Protein AF-A0A969KZS6-F1 (afdb_monomer)

Nearest PDB structures (foldseek):
  7xcn-assembly1_Q  TM=8.289E-01  e=8.181E-17  Methanosarcina barkeri MS
  4jgi-assembly3_A  TM=8.746E-01  e=9.136E-15  Desulfitobacterium hafniense
  4jgi-assembly3_B-2  TM=8.663E-01  e=5.701E-15  Desulfitobacterium hafniense
  8ssd-assembly1_A  TM=4.886E-01  e=4.818E-19  Thermus thermophilus HB8
  8sse-assembly1_E  TM=4.821E-01  e=1.060E-17  Thermus thermophilus HB8

Secondary structure (DSSP, 8-state):
----HHHHHHHHHHHHHHT-HHHHHHHHHHHHHTT--HHHHIIIIIHHHHHHHHHHHHHTSS-HHHHHHHHHHHHHHHHHHHHHHHHTTPPPS-EEEEEEBTT----HHHHHHHHHHHHTT-EEEE--SSB-HHHHHHHHHHH--SEEEEE--STTTTTHHHHHHHHHHHTT-TTTSEEEEE-TT--HHHHHHHT-SEE-SSHHHHHHHHHHHHH-TTT-TT-----TT-----------SPP-PPPPSS---PPPPPPHHHHHHHHHTT---SB-----S-B-HHHHHHHHTS--HHHHHHHTT-SEEEE-----EEE-SSSEEEETTS-EEEE-TT--EEE-GGG-S-SSHHHHHH-----TT-GGGGHHHHHHHHHHTTTSEEEEEE--SSHHHHHHH-HHHHHHHHHH-HHHHHHHHHHHHHHHHHHHHHHHTTT--EEEEE---B-SSSBSS-HHHIIIIIHHHHHHHHHHHHHTTPEEEEE--S--HHHHHHHHHTT-SEEE---TTTT--HHHHHHHHTTTSEEEEEE-TTTHHHH--HHHHHHHHHHHHHHH-TTS-EEEEESS-B-TTS-HHHHHHHHHHHHHH-BSSP-HHHHSPPTTTTTS--

Sequence (614 aa):
MTQSTEEIKDTLYDYVIDGDHDGVIDFTQQGLIAGLKADEILYDALIPALEEVGRLFERGDYFVPEMLVAAKAMKSGLNLLRPILAQSGVKPIGTYLILTVQGDIHDIGKDLVRVMLEGAGFRMIDLGVNVKPETMIAAIREHQPEIVGFSAFLTTTMPMFKKNIEALQAAGLRDQVKVMVGGAPVTEEYARHVGADGYAAEASTAARMAIDFIKNPLTSSYLLRPNEKAATKTFAKVGGPSFVVPQPPRRIPAKPGMKPVERVLAVLRHQEPDRVPHFEWVHDLDVIKAMTKGGTYYDLVDQLDLDGVMTGPTYRKQQIEDDLWLDEWGSVRRIGKDNYPMPVDDRAPIKSLADLEKWHAPDPDDPIRYEKIKEVVARYGGHRAIILQMRDVWSGPRDYIGYAQLFINLKECPELVEGVVVKCVDHYIKVIERAAELGVNVVFTGDDVADNRGPMFSPALWETMFIPHFRRLVEAIHRCGLYHWKHSDGNMYPLLDSIVAAGSDGLDPIDPSGGMELKVVKAKYGDRVAIKGNVDQTELLMYGPPEKVVEEVKQCIRDAGMGGGYVCSSSNSIHSGVDPELYKVMVETIHYYGQYPLDLELLAPSPILAAAGS

Radius of gyration: 26.14 Å; Cα contacts (8 Å, |Δi|>4): 1173; chains: 1; bounding box: 64×56×73 Å

Mean predicted aligned error: 8.32 Å

Structure (mmCIF, N/CA/C/O backbone):
data_AF-A0A969KZS6-F1
#
_entry.id   AF-A0A969KZS6-F1
#
loop_
_atom_site.group_PDB
_atom_site.id
_atom_site.type_symbol
_atom_site.label_atom_id
_atom_site.label_alt_id
_atom_site.label_comp_id
_atom_site.label_asym_id
_atom_site.label_entity_id
_atom_site.label_seq_id
_atom_site.pdbx_PDB_ins_code
_atom_site.Cartn_x
_atom_site.Cartn_y
_atom_site.Cartn_z
_atom_site.occupancy
_atom_site.B_iso_or_equiv
_atom_site.auth_seq_id
_atom_site.auth_comp_id
_atom_site.auth_asym_id
_atom_site.auth_atom_id
_atom_site.pdbx_PDB_model_num
ATOM 1 N N . MET A 1 1 ? 17.579 -25.862 -40.606 1.00 43.78 1 MET A N 1
ATOM 2 C CA . MET A 1 1 ? 16.855 -24.989 -41.550 1.00 43.78 1 MET A CA 1
ATOM 3 C C . MET A 1 1 ? 17.146 -23.576 -41.093 1.00 43.78 1 MET A C 1
ATOM 5 O O . MET A 1 1 ? 16.985 -23.328 -39.910 1.00 43.78 1 MET A O 1
ATOM 9 N N . THR A 1 2 ? 17.704 -22.720 -41.944 1.00 58.09 2 THR A N 1
ATOM 10 C CA . THR A 1 2 ? 17.919 -21.306 -41.608 1.00 58.09 2 THR A CA 1
ATOM 11 C C . THR A 1 2 ? 16.547 -20.641 -41.547 1.00 58.09 2 THR A C 1
ATOM 13 O O . THR A 1 2 ? 15.856 -20.633 -42.564 1.00 58.09 2 THR A O 1
ATOM 16 N N . GLN A 1 3 ? 16.134 -20.179 -40.363 1.00 69.06 3 GLN A N 1
ATOM 17 C CA . GLN A 1 3 ? 14.909 -19.391 -40.205 1.00 69.06 3 GLN A CA 1
ATOM 18 C C . GLN A 1 3 ? 15.002 -18.126 -41.061 1.00 69.06 3 GLN A C 1
ATOM 20 O O . GLN A 1 3 ? 16.090 -17.572 -41.256 1.00 69.06 3 GLN A O 1
ATOM 25 N N . SER A 1 4 ? 13.873 -17.698 -41.617 1.00 85.75 4 SER A N 1
ATOM 26 C CA . SER A 1 4 ? 13.804 -16.440 -42.359 1.00 85.75 4 SER A CA 1
ATOM 27 C C . SER A 1 4 ? 13.958 -15.240 -41.418 1.00 85.75 4 SER A C 1
ATOM 29 O O . SER A 1 4 ? 13.720 -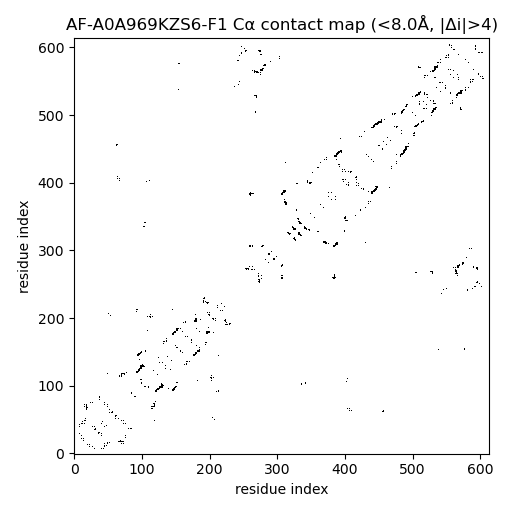15.334 -40.216 1.00 85.75 4 SER A O 1
ATOM 31 N N . THR A 1 5 ? 14.343 -14.083 -41.957 1.00 86.19 5 THR A N 1
ATOM 32 C CA . THR A 1 5 ? 14.475 -12.849 -41.166 1.00 86.19 5 THR A CA 1
ATOM 33 C C . THR A 1 5 ? 13.150 -12.383 -40.557 1.00 86.19 5 THR A C 1
ATOM 35 O O . THR A 1 5 ? 13.172 -11.754 -39.506 1.00 86.19 5 THR A O 1
ATOM 38 N N . GLU A 1 6 ? 12.007 -12.699 -41.179 1.00 89.00 6 GLU A N 1
ATOM 39 C CA . GLU A 1 6 ? 10.683 -12.449 -40.586 1.00 89.00 6 GLU A CA 1
ATOM 40 C C . GLU A 1 6 ? 10.392 -13.412 -39.432 1.00 89.00 6 GLU A C 1
ATOM 42 O O . GLU A 1 6 ? 10.040 -12.962 -38.351 1.00 89.00 6 GLU A O 1
ATOM 47 N N . GLU A 1 7 ? 10.665 -14.711 -39.598 1.00 90.69 7 GLU A N 1
ATOM 48 C CA . GLU A 1 7 ? 10.493 -15.696 -38.516 1.00 90.69 7 GLU A CA 1
ATOM 49 C C . GLU A 1 7 ? 11.334 -15.348 -37.276 1.00 90.69 7 GLU A C 1
ATOM 51 O O . GLU A 1 7 ? 10.888 -15.558 -36.151 1.00 90.69 7 GLU A O 1
ATOM 56 N N . ILE A 1 8 ? 12.538 -14.790 -37.462 1.00 91.94 8 ILE A N 1
ATOM 57 C CA . ILE A 1 8 ? 13.381 -14.323 -36.350 1.00 91.94 8 ILE A CA 1
ATOM 58 C C . ILE A 1 8 ? 12.728 -13.143 -35.619 1.00 91.94 8 ILE A C 1
ATOM 60 O O . ILE A 1 8 ? 12.755 -13.111 -34.390 1.00 91.94 8 ILE A O 1
ATOM 64 N N . LYS A 1 9 ? 12.143 -12.182 -36.347 1.00 92.69 9 LYS A N 1
ATOM 65 C CA . LYS A 1 9 ? 11.459 -11.027 -35.746 1.00 92.69 9 LYS A CA 1
ATOM 66 C C . LYS A 1 9 ? 10.194 -11.443 -35.001 1.00 92.69 9 LYS A C 1
ATOM 68 O O . LYS A 1 9 ? 10.021 -11.012 -33.866 1.00 92.69 9 LYS A O 1
ATOM 73 N N . ASP A 1 10 ? 9.378 -12.310 -35.595 1.00 94.38 10 ASP A N 1
ATOM 74 C CA . ASP A 1 10 ? 8.170 -12.846 -34.957 1.00 94.38 10 ASP A CA 1
ATOM 75 C C . ASP A 1 10 ? 8.529 -13.616 -33.676 1.00 94.38 10 ASP A C 1
ATOM 77 O O . ASP A 1 10 ? 7.936 -13.402 -32.624 1.00 94.38 10 ASP A O 1
ATOM 81 N N . THR A 1 11 ? 9.585 -14.435 -33.719 1.00 95.50 11 THR A N 1
ATOM 82 C CA . THR A 1 11 ? 10.036 -15.172 -32.528 1.00 95.50 11 THR A CA 1
ATOM 83 C C . THR A 1 11 ? 10.588 -14.233 -31.446 1.00 95.50 11 THR A C 1
ATOM 85 O O . THR A 1 11 ? 10.334 -14.434 -30.262 1.00 95.50 11 THR A O 1
ATOM 88 N N . LEU A 1 12 ? 11.324 -13.179 -31.824 1.00 95.00 12 LEU A N 1
ATOM 89 C CA . LEU A 1 12 ? 11.777 -12.149 -30.878 1.00 95.00 12 LEU A CA 1
ATOM 90 C C . LEU A 1 12 ? 10.613 -11.406 -30.230 1.00 95.00 12 LEU A C 1
ATOM 92 O O . LEU A 1 12 ? 10.680 -11.089 -29.043 1.00 95.00 12 LEU A O 1
ATOM 96 N N . TYR A 1 13 ? 9.575 -11.118 -31.010 1.00 95.44 13 TYR A N 1
ATOM 97 C CA . TYR A 1 13 ? 8.357 -10.493 -30.524 1.00 95.44 13 TYR A CA 1
ATOM 98 C C . TYR A 1 13 ? 7.684 -11.370 -29.461 1.00 95.44 13 TYR A C 1
ATOM 100 O O . TYR A 1 13 ? 7.430 -10.893 -28.353 1.00 95.44 13 TYR A O 1
ATOM 108 N N . ASP A 1 14 ? 7.502 -12.661 -29.751 1.00 96.31 14 ASP A N 1
ATOM 109 C CA . ASP A 1 14 ? 6.912 -13.626 -28.818 1.00 96.31 14 ASP A CA 1
ATOM 110 C C . ASP A 1 14 ? 7.757 -13.777 -27.542 1.00 96.31 14 ASP A C 1
ATOM 112 O O . ASP A 1 14 ? 7.226 -13.694 -26.436 1.00 96.31 14 ASP A O 1
ATOM 116 N N . TYR A 1 15 ? 9.087 -13.883 -27.658 1.00 96.75 15 TYR A N 1
ATOM 117 C CA . TYR A 1 15 ? 9.958 -13.975 -26.480 1.00 96.75 15 TYR A CA 1
ATOM 118 C C . TYR A 1 15 ? 9.914 -12.735 -25.589 1.00 96.75 15 TYR A C 1
ATOM 120 O O . TYR A 1 15 ? 9.990 -12.859 -24.366 1.00 96.75 15 TYR A O 1
ATOM 128 N N . VAL A 1 16 ? 9.760 -11.534 -26.155 1.00 93.31 16 VAL A N 1
ATOM 129 C CA . VAL A 1 16 ? 9.548 -10.333 -25.337 1.00 93.31 16 VAL A CA 1
ATOM 130 C C . VAL A 1 16 ? 8.190 -10.385 -24.636 1.00 93.31 16 VAL A C 1
ATOM 132 O O . VAL A 1 16 ? 8.129 -10.060 -23.452 1.00 93.31 16 VAL A O 1
ATOM 135 N N . ILE A 1 17 ? 7.122 -10.809 -25.321 1.00 94.19 17 ILE A N 1
ATOM 136 C CA . ILE A 1 17 ? 5.780 -10.950 -24.725 1.00 94.19 17 ILE A CA 1
ATOM 137 C C . ILE A 1 17 ? 5.768 -11.962 -23.574 1.00 94.19 17 ILE A C 1
ATOM 139 O O . ILE A 1 17 ? 5.103 -11.725 -22.560 1.00 94.19 17 ILE A O 1
ATOM 143 N N . ASP A 1 18 ? 6.511 -13.057 -23.717 1.00 93.25 18 ASP A N 1
ATOM 144 C CA . ASP A 1 18 ? 6.615 -14.122 -22.718 1.00 93.25 18 ASP A CA 1
ATOM 145 C C . ASP A 1 18 ? 7.609 -13.792 -21.589 1.00 93.25 18 ASP A C 1
ATOM 147 O O . ASP A 1 18 ? 7.620 -14.458 -20.550 1.00 93.25 18 ASP A O 1
ATOM 151 N N . GLY A 1 19 ? 8.434 -12.753 -21.759 1.00 92.62 19 GLY A N 1
ATOM 152 C CA . GLY A 1 19 ? 9.494 -12.397 -20.814 1.00 92.62 19 GLY A CA 1
ATOM 153 C C . GLY A 1 19 ? 10.713 -13.324 -20.860 1.00 92.62 19 GLY A C 1
ATOM 154 O O . GLY A 1 19 ? 11.480 -13.371 -19.896 1.00 92.62 19 GLY A O 1
ATOM 155 N N . ASP A 1 20 ? 10.923 -14.046 -21.963 1.00 94.19 20 ASP A N 1
ATOM 156 C CA . ASP A 1 20 ? 12.066 -14.941 -22.158 1.00 94.19 20 ASP A CA 1
ATOM 157 C C . ASP A 1 20 ? 13.334 -14.154 -22.520 1.00 94.19 20 ASP A C 1
ATOM 159 O O . ASP A 1 20 ? 13.663 -13.899 -23.681 1.00 94.19 20 ASP A O 1
ATOM 163 N N . HIS A 1 21 ? 14.068 -13.746 -21.488 1.00 91.44 21 HIS A N 1
ATOM 164 C CA . HIS A 1 21 ? 15.294 -12.976 -21.661 1.00 91.44 21 HIS A CA 1
ATOM 165 C C . HIS A 1 21 ? 16.428 -13.743 -22.361 1.00 91.44 21 HIS A C 1
ATOM 167 O O . HIS A 1 21 ? 17.189 -13.114 -23.101 1.00 91.44 21 HIS A O 1
ATOM 173 N N . ASP A 1 22 ? 16.546 -15.057 -22.149 1.00 93.62 22 ASP A N 1
ATOM 174 C CA . ASP A 1 22 ? 17.579 -15.889 -22.777 1.00 93.62 22 ASP A CA 1
ATOM 175 C C . ASP A 1 22 ? 17.257 -16.076 -24.267 1.00 93.62 22 ASP A C 1
ATOM 177 O O . ASP A 1 22 ? 18.114 -15.847 -25.125 1.00 93.62 22 ASP A O 1
ATOM 181 N N . GLY A 1 23 ? 15.988 -16.358 -24.586 1.00 95.19 23 GLY A N 1
ATOM 182 C CA . GLY A 1 23 ? 15.485 -16.420 -25.958 1.00 95.19 23 GLY A CA 1
ATOM 183 C C . GLY A 1 23 ? 15.700 -15.113 -26.726 1.00 95.19 23 GLY A C 1
ATOM 184 O O . GLY A 1 23 ? 16.189 -15.133 -27.861 1.00 95.19 23 GLY A O 1
ATOM 185 N N . VAL A 1 24 ? 15.434 -13.956 -26.100 1.00 96.19 24 VAL A N 1
ATOM 186 C CA . VAL A 1 24 ? 15.707 -12.642 -26.710 1.00 96.19 24 VAL A CA 1
ATOM 187 C C . VAL A 1 24 ? 17.198 -12.447 -27.000 1.00 96.19 24 VAL A C 1
ATOM 189 O O . VAL A 1 24 ? 17.540 -11.953 -28.078 1.00 96.19 24 VAL A O 1
ATOM 192 N N . ILE A 1 25 ? 18.098 -12.821 -26.084 1.00 95.94 25 ILE A N 1
ATOM 193 C CA . ILE A 1 25 ? 19.554 -12.721 -26.297 1.00 95.94 25 ILE A CA 1
ATOM 194 C C . ILE A 1 25 ? 19.967 -13.558 -27.509 1.00 95.94 25 ILE A C 1
ATOM 196 O O . ILE A 1 25 ? 20.599 -13.035 -28.435 1.00 95.94 25 ILE A O 1
ATOM 200 N N . ASP A 1 26 ? 19.572 -14.829 -27.522 1.00 95.44 26 ASP A N 1
ATOM 201 C CA . ASP A 1 26 ? 19.964 -15.788 -28.549 1.00 95.44 26 ASP A CA 1
ATOM 202 C C . ASP A 1 26 ? 19.440 -15.378 -29.928 1.00 95.44 26 ASP A C 1
ATOM 204 O O . ASP A 1 26 ? 20.193 -15.357 -30.908 1.00 95.44 26 ASP A O 1
ATOM 208 N N . PHE A 1 27 ? 18.167 -14.993 -30.028 1.00 95.50 27 PHE A N 1
ATOM 209 C CA . PHE A 1 27 ? 17.572 -14.612 -31.308 1.00 95.50 27 PHE A CA 1
ATOM 210 C C . PHE A 1 27 ? 18.006 -13.226 -31.786 1.00 95.50 27 PHE A C 1
ATOM 212 O O . PHE A 1 27 ? 18.102 -13.004 -32.994 1.00 95.50 27 PHE A O 1
ATOM 219 N N . THR A 1 28 ? 18.365 -12.314 -30.878 1.00 95.69 28 THR A N 1
ATOM 220 C CA . THR A 1 28 ? 18.959 -11.027 -31.264 1.00 95.69 28 THR A CA 1
ATOM 221 C C . THR A 1 28 ? 20.306 -11.266 -31.945 1.00 95.69 28 THR A C 1
ATOM 223 O O . THR A 1 28 ? 20.581 -10.703 -33.006 1.00 95.69 28 THR A O 1
ATOM 226 N N . GLN A 1 29 ? 21.139 -12.150 -31.386 1.00 94.81 29 GLN A N 1
ATOM 227 C CA . GLN A 1 29 ? 22.415 -12.528 -31.999 1.00 94.81 29 GLN A CA 1
ATOM 228 C C . GLN A 1 29 ? 22.212 -13.242 -33.339 1.00 94.81 29 GLN A C 1
ATOM 230 O O . GLN A 1 29 ? 22.896 -12.917 -34.312 1.00 94.81 29 GLN A O 1
ATOM 235 N N . GLN A 1 30 ? 21.254 -14.171 -33.421 1.00 93.38 30 GLN A N 1
ATOM 236 C CA . GLN A 1 30 ? 20.926 -14.857 -34.673 1.00 93.38 30 GLN A CA 1
ATOM 237 C C . GLN A 1 30 ? 20.444 -13.889 -35.755 1.00 93.38 30 GLN A C 1
ATOM 239 O O . GLN A 1 30 ? 20.901 -13.993 -36.892 1.00 93.38 30 GLN A O 1
ATOM 244 N N . GLY A 1 31 ? 19.594 -12.918 -35.414 1.00 93.62 31 GLY A N 1
ATOM 245 C CA . GLY A 1 31 ? 19.136 -11.887 -36.342 1.00 93.62 31 GLY A CA 1
ATOM 246 C C . GLY A 1 31 ? 20.290 -11.067 -36.912 1.00 93.62 31 GLY A C 1
ATOM 247 O O . GLY A 1 31 ? 20.400 -10.917 -38.130 1.00 93.62 31 GLY A O 1
ATOM 248 N N . LEU A 1 32 ? 21.210 -10.622 -36.052 1.00 92.62 32 LEU A N 1
ATOM 249 C CA . LEU A 1 32 ? 22.415 -9.901 -36.476 1.00 92.62 32 LEU A CA 1
ATOM 250 C C . LEU A 1 32 ? 23.310 -10.758 -37.390 1.00 92.62 32 LEU A C 1
ATOM 252 O O . LEU A 1 32 ? 23.823 -10.260 -38.391 1.00 92.62 32 LEU A O 1
ATOM 256 N N . ILE A 1 33 ? 23.474 -12.052 -37.089 1.00 92.81 33 ILE A N 1
ATOM 257 C CA . ILE A 1 33 ? 24.234 -13.000 -37.928 1.00 92.81 33 ILE A CA 1
ATOM 258 C C . ILE A 1 33 ? 23.538 -13.231 -39.278 1.00 92.81 33 ILE A C 1
ATOM 260 O O . ILE A 1 33 ? 24.207 -13.337 -40.307 1.00 92.81 33 ILE A O 1
ATOM 264 N N . ALA A 1 34 ? 22.205 -13.284 -39.287 1.00 90.25 34 ALA A N 1
ATOM 265 C CA . ALA A 1 34 ? 21.381 -13.431 -40.485 1.00 90.25 34 ALA A CA 1
ATOM 266 C C . ALA A 1 34 ? 21.326 -12.154 -41.348 1.00 90.25 34 ALA A C 1
ATOM 268 O O . ALA A 1 34 ? 20.785 -12.188 -42.453 1.00 90.25 34 ALA A O 1
ATOM 269 N N . GLY A 1 35 ? 21.917 -11.050 -40.880 1.00 90.44 35 GLY A N 1
ATOM 270 C CA . GLY A 1 35 ? 22.044 -9.796 -41.620 1.00 90.44 35 GLY A CA 1
ATOM 271 C C . GLY A 1 35 ? 20.944 -8.769 -41.351 1.00 90.44 35 GLY A C 1
ATOM 272 O O . GLY A 1 35 ? 20.912 -7.760 -42.057 1.00 90.44 35 GLY A O 1
ATOM 273 N N . LEU A 1 36 ? 20.075 -8.986 -40.355 1.00 91.12 36 LEU A N 1
ATOM 274 C CA . LEU A 1 36 ? 19.164 -7.944 -39.873 1.00 91.12 36 LEU A CA 1
ATOM 275 C C . LEU A 1 36 ? 19.962 -6.795 -39.266 1.00 91.12 36 LEU A C 1
ATOM 277 O O . LEU A 1 36 ? 20.951 -7.002 -38.552 1.00 91.12 36 LEU A O 1
ATOM 281 N N . LYS A 1 37 ? 19.513 -5.568 -39.515 1.00 90.50 37 LYS A N 1
ATOM 282 C CA . LYS A 1 37 ? 20.096 -4.402 -38.862 1.00 90.50 37 LYS A CA 1
ATOM 283 C C . LYS A 1 37 ? 19.576 -4.271 -37.434 1.00 90.50 37 LYS A C 1
ATOM 285 O O . LYS A 1 37 ? 18.475 -4.696 -37.094 1.00 90.50 37 LYS A O 1
ATOM 290 N N . ALA A 1 38 ? 20.381 -3.639 -36.585 1.00 87.81 38 ALA A N 1
ATOM 291 C CA . ALA A 1 38 ? 20.038 -3.453 -35.180 1.00 87.81 38 ALA A CA 1
ATOM 292 C C . ALA A 1 38 ? 18.782 -2.585 -34.973 1.00 87.81 38 ALA A C 1
ATOM 294 O O . ALA A 1 38 ? 18.051 -2.792 -34.009 1.00 87.81 38 ALA A O 1
ATOM 295 N N . ASP A 1 39 ? 18.535 -1.618 -35.859 1.00 83.75 39 ASP A N 1
ATOM 296 C CA . ASP A 1 39 ? 17.330 -0.788 -35.849 1.00 83.75 39 ASP A CA 1
ATOM 297 C C . ASP A 1 39 ? 16.093 -1.573 -36.299 1.00 83.75 39 ASP A C 1
ATOM 299 O O . ASP A 1 39 ? 15.055 -1.436 -35.664 1.00 83.75 39 ASP A O 1
ATOM 303 N N . GLU A 1 40 ? 16.209 -2.450 -37.301 1.00 88.81 40 GLU A N 1
ATOM 304 C CA . GLU A 1 40 ? 15.119 -3.353 -37.714 1.00 88.81 40 GLU A CA 1
ATOM 305 C C . GLU A 1 40 ? 14.700 -4.275 -36.556 1.00 88.81 40 GLU A C 1
ATOM 307 O O . GLU A 1 40 ? 13.520 -4.374 -36.239 1.00 88.81 40 GLU A O 1
ATOM 312 N N . ILE A 1 41 ? 15.654 -4.879 -35.838 1.00 90.81 41 ILE A N 1
ATOM 313 C CA . ILE A 1 41 ? 15.343 -5.713 -34.661 1.00 90.81 41 ILE A CA 1
ATOM 314 C C . ILE A 1 41 ? 14.635 -4.892 -33.569 1.00 90.81 41 ILE A C 1
ATOM 316 O O . ILE A 1 41 ? 13.647 -5.336 -32.981 1.00 90.81 41 ILE A O 1
ATOM 320 N N . LEU A 1 42 ? 15.136 -3.688 -33.285 1.00 85.00 42 LEU A N 1
ATOM 321 C CA . LEU A 1 42 ? 14.587 -2.840 -32.231 1.00 85.00 42 LEU A CA 1
ATOM 322 C C . LEU A 1 42 ? 13.172 -2.340 -32.560 1.00 85.00 42 LEU A C 1
ATOM 324 O O . LEU A 1 42 ? 12.277 -2.456 -31.723 1.00 85.00 42 LEU A O 1
ATOM 328 N N . TYR A 1 43 ? 12.982 -1.756 -33.745 1.00 83.38 43 TYR A N 1
ATOM 329 C CA . TYR A 1 43 ? 11.748 -1.064 -34.119 1.00 83.38 43 TYR A CA 1
ATOM 330 C C . TYR A 1 43 ? 10.667 -1.990 -34.673 1.00 83.38 43 TYR A C 1
ATOM 332 O O . TYR A 1 43 ? 9.493 -1.675 -34.488 1.00 83.38 43 TYR A O 1
ATOM 340 N N . ASP A 1 44 ? 11.034 -3.116 -35.291 1.00 87.25 44 ASP A N 1
ATOM 341 C CA . ASP A 1 44 ? 10.060 -4.012 -35.923 1.00 87.25 44 ASP A CA 1
ATOM 342 C C . ASP A 1 44 ? 9.706 -5.231 -35.055 1.00 87.25 44 ASP A C 1
ATOM 344 O O . ASP A 1 44 ? 8.707 -5.885 -35.340 1.00 87.25 44 ASP A O 1
ATOM 348 N N . ALA A 1 45 ? 10.478 -5.539 -34.001 1.00 91.12 45 ALA A N 1
ATOM 349 C CA . ALA A 1 45 ? 10.196 -6.664 -33.099 1.00 91.12 45 ALA A CA 1
ATOM 350 C C . ALA A 1 45 ? 10.095 -6.245 -31.624 1.00 91.12 45 ALA A C 1
ATOM 352 O O . ALA A 1 45 ? 9.031 -6.367 -31.016 1.00 91.12 45 ALA A O 1
ATOM 353 N N . LEU A 1 46 ? 11.174 -5.708 -31.040 1.00 87.12 46 LEU A N 1
ATOM 354 C CA . LEU A 1 46 ? 11.245 -5.497 -29.586 1.00 87.12 46 LEU A CA 1
ATOM 355 C C . LEU A 1 46 ? 10.278 -4.413 -29.072 1.00 87.12 46 LEU A C 1
ATOM 357 O O . LEU A 1 46 ? 9.600 -4.620 -28.066 1.00 87.12 46 LEU A O 1
ATOM 361 N N . ILE A 1 47 ? 10.209 -3.256 -29.742 1.00 80.69 47 ILE A N 1
ATOM 362 C CA . ILE A 1 47 ? 9.296 -2.165 -29.357 1.00 80.69 47 ILE A CA 1
ATOM 363 C C . ILE A 1 47 ? 7.822 -2.568 -29.546 1.00 80.69 47 ILE A C 1
ATOM 365 O O . ILE A 1 47 ? 7.065 -2.419 -28.585 1.00 80.69 47 ILE A O 1
ATOM 369 N N . PRO A 1 48 ? 7.398 -3.113 -30.708 1.00 85.94 48 PRO A N 1
ATOM 370 C CA . PRO A 1 48 ? 6.023 -3.577 -30.894 1.00 85.94 48 PRO A CA 1
ATOM 371 C C . PRO A 1 48 ? 5.578 -4.615 -29.858 1.00 85.94 48 PRO A C 1
ATOM 373 O O . PRO A 1 48 ? 4.427 -4.590 -29.424 1.00 85.94 48 PRO A O 1
ATOM 376 N N . ALA A 1 49 ? 6.476 -5.506 -29.431 1.00 89.06 49 ALA A N 1
ATOM 377 C CA . ALA A 1 49 ? 6.168 -6.490 -28.398 1.00 89.06 49 ALA A CA 1
ATOM 378 C C . ALA A 1 49 ? 5.867 -5.826 -27.050 1.00 89.06 49 ALA A C 1
ATOM 380 O O . ALA A 1 49 ? 4.870 -6.146 -26.406 1.00 89.06 49 ALA A O 1
ATOM 381 N N . LEU A 1 50 ? 6.673 -4.841 -26.643 1.00 82.00 50 LEU A N 1
ATOM 382 C CA . LEU A 1 50 ? 6.425 -4.108 -25.400 1.00 82.00 50 LEU A CA 1
ATOM 383 C C . LEU A 1 50 ? 5.153 -3.241 -25.474 1.00 82.00 50 LEU A C 1
ATOM 385 O O . LEU A 1 50 ? 4.449 -3.088 -24.473 1.00 82.00 50 LEU A O 1
ATOM 389 N N . GLU A 1 51 ? 4.826 -2.695 -26.649 1.00 80.44 51 GLU A N 1
ATOM 390 C CA . GLU A 1 51 ? 3.551 -2.002 -26.882 1.00 80.44 51 GLU A CA 1
ATOM 391 C C . GLU A 1 51 ? 2.353 -2.953 -26.700 1.00 80.44 51 GLU A C 1
ATOM 393 O O . GLU A 1 51 ? 1.369 -2.581 -26.050 1.00 80.44 51 GLU A O 1
ATOM 398 N N . GLU A 1 52 ? 2.450 -4.190 -27.198 1.00 88.19 52 GLU A N 1
ATOM 399 C CA . GLU A 1 52 ? 1.423 -5.220 -27.015 1.00 88.19 52 GLU A CA 1
ATOM 400 C C . GLU A 1 52 ? 1.294 -5.666 -25.555 1.00 88.19 52 GLU A C 1
ATOM 402 O O . GLU A 1 52 ? 0.177 -5.747 -25.046 1.00 88.19 52 GLU A O 1
ATOM 407 N N . VAL A 1 53 ? 2.407 -5.861 -24.841 1.00 85.81 53 VAL A N 1
ATOM 408 C CA . VAL A 1 53 ? 2.413 -6.118 -23.388 1.00 85.81 53 VAL A CA 1
ATOM 409 C C . VAL A 1 53 ? 1.653 -5.019 -22.641 1.00 85.81 53 VAL A C 1
ATOM 411 O O . VAL A 1 53 ? 0.815 -5.304 -21.783 1.00 85.81 53 VAL A O 1
ATOM 414 N N . GLY A 1 54 ? 1.879 -3.754 -23.012 1.00 77.00 54 GLY A N 1
ATOM 415 C CA . GLY A 1 54 ? 1.116 -2.625 -22.483 1.00 77.00 54 GLY A CA 1
ATOM 416 C C . GLY A 1 54 ? -0.387 -2.746 -22.757 1.00 77.00 54 GLY A C 1
ATOM 417 O O . GLY A 1 54 ? -1.193 -2.515 -21.857 1.00 77.00 54 GLY A O 1
ATOM 418 N N . ARG A 1 55 ? -0.780 -3.158 -23.969 1.00 83.38 55 ARG A N 1
ATOM 419 C CA . ARG A 1 55 ? -2.189 -3.365 -24.349 1.00 83.38 55 ARG A CA 1
ATOM 420 C C . ARG A 1 55 ? -2.842 -4.527 -23.587 1.00 83.38 55 ARG A C 1
ATOM 422 O O . ARG A 1 55 ? -4.009 -4.422 -23.206 1.00 83.38 55 ARG A O 1
ATOM 429 N N . LEU A 1 56 ? -2.116 -5.624 -23.366 1.00 88.94 56 LEU A N 1
ATOM 430 C CA . LEU A 1 56 ? -2.580 -6.781 -22.590 1.00 88.94 56 LEU A CA 1
ATOM 431 C C . LEU A 1 56 ? -2.805 -6.410 -21.119 1.00 88.94 56 LEU A C 1
ATOM 433 O O . LEU A 1 56 ? -3.816 -6.806 -20.536 1.00 88.94 56 LEU A O 1
ATOM 437 N N . PHE A 1 57 ? -1.926 -5.584 -20.546 1.00 82.50 57 PHE A N 1
ATOM 438 C CA . PHE A 1 57 ? -2.091 -5.056 -19.190 1.00 82.50 57 PHE A CA 1
ATOM 439 C C . PHE A 1 57 ? -3.341 -4.174 -19.067 1.00 82.50 57 PHE A C 1
ATOM 441 O O . PHE A 1 57 ? -4.143 -4.325 -18.148 1.00 82.50 57 PHE A O 1
ATOM 448 N N . GLU A 1 58 ? -3.585 -3.295 -20.042 1.00 78.44 58 GLU A N 1
ATOM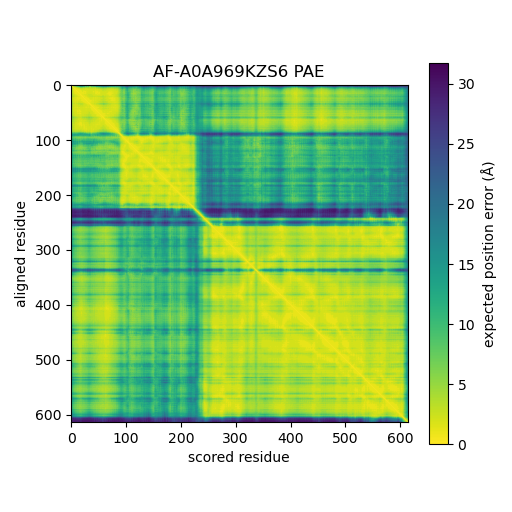 449 C CA . GLU A 1 58 ? -4.775 -2.437 -20.036 1.00 78.44 58 GLU A CA 1
ATOM 450 C C . GLU A 1 58 ? -6.095 -3.202 -20.111 1.00 78.44 58 GLU A C 1
ATOM 452 O O . GLU A 1 58 ? -7.093 -2.748 -19.543 1.00 78.44 58 GLU A O 1
ATOM 457 N N . ARG A 1 59 ? -6.108 -4.344 -20.807 1.00 85.12 59 ARG A N 1
ATOM 458 C CA . ARG A 1 59 ? -7.278 -5.225 -20.904 1.00 85.12 59 ARG A CA 1
ATOM 459 C C . ARG A 1 59 ? -7.449 -6.117 -19.666 1.00 85.12 59 ARG A C 1
ATOM 461 O O . ARG A 1 59 ? -8.510 -6.716 -19.516 1.00 85.12 59 ARG A O 1
ATOM 468 N N . GLY A 1 60 ? -6.452 -6.161 -18.777 1.00 82.50 60 GLY A N 1
ATOM 469 C CA . GLY A 1 60 ? -6.443 -6.987 -17.568 1.00 82.50 60 GLY A CA 1
ATOM 470 C C . GLY A 1 60 ? -6.017 -8.439 -17.800 1.00 82.50 60 GLY A C 1
ATOM 471 O O . GLY A 1 60 ? -6.249 -9.275 -16.931 1.00 82.50 60 GLY A O 1
ATOM 472 N N . ASP A 1 61 ? -5.416 -8.751 -18.954 1.00 88.56 61 ASP A N 1
ATOM 473 C CA . ASP A 1 61 ? -4.870 -10.089 -19.221 1.00 88.56 61 ASP A CA 1
ATOM 474 C C . ASP A 1 61 ? -3.474 -10.258 -18.613 1.00 88.56 61 ASP A C 1
ATOM 476 O O . ASP A 1 61 ? -3.109 -11.354 -18.192 1.00 88.56 61 ASP A O 1
ATOM 480 N N . TYR A 1 62 ? -2.689 -9.176 -18.589 1.00 89.94 62 TYR A N 1
ATOM 481 C CA . TYR A 1 62 ? -1.361 -9.120 -17.976 1.00 89.94 62 TYR A CA 1
ATOM 482 C C . TYR A 1 62 ? -1.407 -8.297 -16.693 1.00 89.94 62 TYR A C 1
ATOM 484 O O . TYR A 1 62 ? -2.200 -7.363 -16.572 1.00 89.94 62 TYR A O 1
ATOM 492 N N . PHE A 1 63 ? -0.519 -8.623 -15.758 1.00 90.12 63 PHE A N 1
ATOM 493 C CA . PHE A 1 63 ? -0.335 -7.906 -14.505 1.00 90.12 63 PHE A CA 1
ATOM 494 C C . PHE A 1 63 ? 1.107 -7.379 -14.411 1.00 90.12 63 PHE A C 1
ATOM 496 O O . PHE A 1 63 ? 1.907 -7.505 -15.343 1.00 90.12 63 PHE A O 1
ATOM 503 N N . VAL A 1 64 ? 1.455 -6.757 -13.281 1.00 87.94 64 VAL A N 1
ATOM 504 C CA . VAL A 1 64 ? 2.792 -6.186 -13.061 1.00 87.94 64 VAL A CA 1
ATOM 505 C C . VAL A 1 64 ? 3.928 -7.220 -13.220 1.00 87.94 64 VAL A C 1
ATOM 507 O O . VAL A 1 64 ? 4.939 -6.852 -13.827 1.00 87.94 64 VAL A O 1
ATOM 510 N N . PRO A 1 65 ? 3.807 -8.498 -12.771 1.00 91.75 65 PRO A N 1
ATOM 511 C CA . PRO A 1 65 ? 4.822 -9.518 -13.043 1.00 91.75 65 PRO A CA 1
ATOM 512 C C . PRO A 1 65 ? 5.146 -9.664 -14.532 1.00 91.75 65 PRO A C 1
ATOM 514 O O . PRO A 1 65 ? 6.315 -9.580 -14.902 1.00 91.75 65 PRO A O 1
ATOM 517 N N . GLU A 1 66 ? 4.129 -9.848 -15.385 1.00 92.31 66 GLU A N 1
ATOM 518 C CA . GLU A 1 66 ? 4.305 -10.042 -16.829 1.00 92.31 66 GLU A CA 1
ATOM 519 C C . GLU A 1 66 ? 4.951 -8.820 -17.491 1.00 92.31 66 GLU A C 1
ATOM 521 O O . GLU A 1 66 ? 5.859 -8.960 -18.309 1.00 92.31 66 GLU A O 1
ATOM 526 N N . MET A 1 67 ? 4.541 -7.613 -17.092 1.00 87.00 67 MET A N 1
ATOM 527 C CA . MET A 1 67 ? 5.146 -6.383 -17.601 1.00 87.00 67 MET A CA 1
ATOM 528 C C . MET A 1 67 ? 6.641 -6.288 -17.285 1.00 87.00 67 MET A C 1
ATOM 530 O O . MET A 1 67 ? 7.433 -5.892 -18.141 1.00 87.00 67 MET A O 1
ATOM 534 N N . LEU A 1 68 ? 7.034 -6.628 -16.057 1.00 88.19 68 LEU A N 1
ATOM 535 C CA . LEU A 1 68 ? 8.417 -6.484 -15.612 1.00 88.19 68 LEU A CA 1
ATOM 536 C C . LEU A 1 68 ? 9.345 -7.534 -16.225 1.00 88.19 68 LEU A C 1
ATOM 538 O O . LEU A 1 68 ? 10.464 -7.185 -16.609 1.00 88.19 68 LEU A O 1
ATOM 542 N N . VAL A 1 69 ? 8.894 -8.785 -16.377 1.00 91.62 69 VAL A N 1
ATOM 543 C CA . VAL A 1 69 ? 9.692 -9.808 -17.078 1.00 91.62 69 VAL A CA 1
ATOM 544 C C . VAL A 1 69 ? 9.833 -9.484 -18.568 1.00 91.62 69 VAL A C 1
ATOM 546 O O . VAL A 1 69 ? 10.936 -9.589 -19.101 1.00 91.62 69 VAL A O 1
ATOM 549 N N . ALA A 1 70 ? 8.786 -8.965 -19.218 1.00 90.62 70 ALA A N 1
ATOM 550 C CA . ALA A 1 70 ? 8.857 -8.501 -20.605 1.00 90.62 70 ALA A CA 1
ATOM 551 C C . ALA A 1 70 ? 9.823 -7.316 -20.780 1.00 90.62 70 ALA A C 1
ATOM 553 O O . ALA A 1 70 ? 10.674 -7.316 -21.673 1.00 90.62 70 ALA A O 1
ATOM 554 N N . ALA A 1 71 ? 9.758 -6.318 -19.890 1.00 85.75 71 ALA A N 1
ATOM 555 C CA . ALA A 1 71 ? 10.685 -5.185 -19.900 1.00 85.75 71 ALA A CA 1
ATOM 556 C C . ALA A 1 71 ? 12.142 -5.633 -19.675 1.00 85.75 71 ALA A C 1
ATOM 558 O O . ALA A 1 71 ? 13.060 -5.123 -20.327 1.00 85.75 71 ALA A O 1
ATOM 559 N N . LYS A 1 72 ? 12.367 -6.616 -18.791 1.00 87.25 72 LYS A N 1
ATOM 560 C CA . LYS A 1 72 ? 13.683 -7.234 -18.570 1.00 87.25 72 LYS A CA 1
ATOM 561 C C . LYS A 1 72 ? 14.174 -7.976 -19.819 1.00 87.25 72 LYS A C 1
ATOM 563 O O . LYS A 1 72 ? 15.327 -7.780 -20.205 1.00 87.25 72 LYS A O 1
ATOM 568 N N . ALA A 1 73 ? 13.320 -8.766 -20.471 1.00 91.50 73 ALA A N 1
ATOM 569 C CA . ALA A 1 73 ? 13.653 -9.483 -21.702 1.00 91.50 73 ALA A CA 1
ATOM 570 C C . ALA A 1 73 ? 14.034 -8.523 -22.837 1.00 91.50 73 ALA A C 1
ATOM 572 O O . ALA A 1 73 ? 15.112 -8.653 -23.420 1.00 91.50 73 ALA A O 1
ATOM 573 N N . MET A 1 74 ? 13.229 -7.479 -23.070 1.00 89.38 74 MET A N 1
ATOM 574 C CA . MET A 1 74 ? 13.557 -6.413 -24.021 1.00 89.38 74 MET A CA 1
ATOM 575 C C . MET A 1 74 ? 14.927 -5.798 -23.715 1.00 89.38 74 MET A C 1
ATOM 577 O O . MET A 1 74 ? 15.778 -5.687 -24.605 1.00 89.38 74 MET A O 1
ATOM 581 N N . LYS A 1 75 ? 15.168 -5.420 -22.450 1.00 85.44 75 LYS A N 1
ATOM 582 C CA . LYS A 1 75 ? 16.416 -4.775 -22.016 1.00 85.44 75 LYS A CA 1
ATOM 583 C C . LYS A 1 75 ? 17.640 -5.632 -22.341 1.00 85.44 75 LYS A C 1
ATOM 585 O O . LYS A 1 75 ? 18.673 -5.080 -22.727 1.00 85.44 75 LYS A O 1
ATOM 590 N N . SER A 1 76 ? 17.532 -6.954 -22.231 1.00 90.31 76 SER A N 1
ATOM 591 C CA . SER A 1 76 ? 18.596 -7.886 -22.615 1.00 90.31 76 SER A CA 1
ATOM 592 C C . SER A 1 76 ? 18.934 -7.797 -24.106 1.00 90.31 76 SER A C 1
ATOM 594 O O . SER A 1 76 ? 20.109 -7.650 -24.448 1.00 90.31 76 SER A O 1
ATOM 596 N N . GLY A 1 77 ? 17.928 -7.769 -24.987 1.00 91.00 77 GLY A N 1
ATOM 597 C CA . GLY A 1 77 ? 18.126 -7.534 -26.422 1.00 91.00 77 GLY A CA 1
ATOM 598 C C . GLY A 1 77 ? 18.736 -6.158 -26.701 1.00 91.00 77 GLY A C 1
ATOM 599 O O . GLY A 1 77 ? 19.759 -6.039 -27.379 1.00 91.00 77 GLY A O 1
ATOM 600 N N . LEU A 1 78 ? 18.191 -5.103 -26.089 1.00 86.31 78 LEU A N 1
ATOM 601 C CA . LEU A 1 78 ? 18.688 -3.735 -26.255 1.00 86.31 78 LEU A CA 1
ATOM 602 C C . LEU A 1 78 ? 20.158 -3.580 -25.830 1.00 86.31 78 LEU A C 1
ATOM 604 O O . LEU A 1 78 ? 20.900 -2.827 -26.463 1.00 86.31 78 LEU A O 1
ATOM 608 N N . ASN A 1 79 ? 20.608 -4.288 -24.792 1.00 89.50 79 ASN A N 1
ATOM 609 C CA . ASN A 1 79 ? 22.008 -4.261 -24.359 1.00 89.50 79 ASN A CA 1
ATOM 610 C C . ASN A 1 79 ? 22.971 -4.769 -25.443 1.00 89.50 79 ASN A C 1
ATOM 612 O O . ASN A 1 79 ? 24.076 -4.235 -25.562 1.00 89.50 79 ASN A O 1
ATOM 616 N N . LEU A 1 80 ? 22.548 -5.739 -26.260 1.00 91.00 80 LEU A N 1
ATOM 617 C CA . LEU A 1 80 ? 23.317 -6.224 -27.409 1.00 91.00 80 LEU A CA 1
ATOM 618 C C . LEU A 1 80 ? 23.280 -5.235 -28.579 1.00 91.00 80 LEU A C 1
ATOM 620 O O . LEU A 1 80 ? 24.286 -5.032 -29.258 1.00 91.00 80 LEU A O 1
ATOM 624 N N . LEU A 1 81 ? 22.130 -4.595 -28.801 1.00 89.00 81 LEU A N 1
ATOM 625 C CA . LEU A 1 81 ? 21.927 -3.671 -29.917 1.00 89.00 81 LEU A CA 1
ATOM 626 C C . LEU A 1 81 ? 22.603 -2.310 -29.692 1.00 89.00 81 LEU A C 1
ATOM 628 O O . LEU A 1 81 ? 23.128 -1.725 -30.637 1.00 89.00 81 LEU A O 1
ATOM 632 N N . ARG A 1 82 ? 22.640 -1.799 -28.452 1.00 84.00 82 ARG A N 1
ATOM 633 C CA . ARG A 1 82 ? 23.142 -0.452 -28.101 1.00 84.00 82 ARG A CA 1
ATOM 634 C C . ARG A 1 82 ? 24.522 -0.115 -28.690 1.00 84.00 82 ARG A C 1
ATOM 636 O O . ARG A 1 82 ? 24.633 0.947 -29.306 1.00 84.00 82 ARG A O 1
ATOM 643 N N . PRO A 1 83 ? 25.568 -0.957 -28.558 1.00 86.69 83 PRO A N 1
ATOM 644 C CA . PRO A 1 83 ? 26.877 -0.664 -29.144 1.00 86.69 83 PRO A CA 1
ATOM 645 C C . PRO A 1 83 ? 26.838 -0.539 -30.674 1.00 86.69 83 PRO A C 1
ATOM 647 O O . PRO A 1 83 ? 27.542 0.297 -31.238 1.00 86.69 83 PRO A O 1
ATOM 650 N N . ILE A 1 84 ? 26.000 -1.341 -31.337 1.00 88.19 84 ILE A N 1
ATOM 651 C CA . ILE A 1 84 ? 25.855 -1.385 -32.800 1.00 88.19 84 ILE A CA 1
ATOM 652 C C . ILE A 1 84 ? 25.070 -0.164 -33.289 1.00 88.19 84 ILE A C 1
ATOM 654 O O . ILE A 1 84 ? 25.472 0.499 -34.247 1.00 88.19 84 ILE A O 1
ATOM 658 N N . LEU A 1 85 ? 23.987 0.176 -32.589 1.00 81.25 85 LEU A N 1
ATOM 659 C CA . LEU A 1 85 ? 23.169 1.361 -32.842 1.00 81.25 85 LEU A CA 1
ATOM 660 C C . LEU A 1 85 ? 23.999 2.643 -32.709 1.00 81.25 85 LEU A C 1
ATOM 662 O O . LEU A 1 85 ? 23.972 3.484 -33.605 1.00 81.25 85 LEU A O 1
ATOM 666 N N . ALA A 1 86 ? 24.813 2.750 -31.654 1.00 78.44 86 ALA A N 1
ATOM 667 C CA . ALA A 1 86 ? 25.695 3.894 -31.435 1.00 78.44 86 ALA A CA 1
ATOM 668 C C . ALA A 1 86 ? 26.741 4.054 -32.552 1.00 78.44 86 ALA A C 1
ATOM 670 O O . ALA A 1 86 ? 26.977 5.168 -33.019 1.00 78.44 86 ALA A O 1
ATOM 671 N N . GLN A 1 87 ? 27.336 2.951 -33.019 1.00 80.19 87 GLN A N 1
ATOM 672 C CA . GLN A 1 87 ? 28.269 2.961 -34.156 1.00 80.19 87 GLN A CA 1
ATOM 673 C C . GLN A 1 87 ? 27.581 3.328 -35.476 1.00 80.19 87 GLN A C 1
ATOM 675 O O . GLN A 1 87 ? 28.183 3.979 -36.326 1.00 80.19 87 GLN A O 1
ATOM 680 N N . SER A 1 88 ? 26.310 2.955 -35.619 1.00 71.06 88 SER A N 1
ATOM 681 C CA . SER A 1 88 ? 25.473 3.261 -36.784 1.00 71.06 88 SER A CA 1
ATOM 682 C C . SER A 1 88 ? 24.855 4.667 -36.726 1.00 71.06 88 SER A C 1
ATOM 684 O O . SER A 1 88 ? 24.117 5.053 -37.629 1.00 71.06 88 SER A O 1
ATOM 686 N N . GLY A 1 89 ? 25.143 5.446 -35.674 1.00 66.75 89 GLY A N 1
ATOM 687 C CA . GLY A 1 89 ? 24.612 6.797 -35.475 1.00 66.75 89 GLY A CA 1
ATOM 688 C C . GLY A 1 89 ? 23.136 6.853 -35.062 1.00 66.75 89 GLY A C 1
ATOM 689 O O . GLY A 1 89 ? 22.556 7.941 -35.054 1.00 66.75 89 GLY A O 1
ATOM 690 N N . VAL A 1 90 ? 22.528 5.717 -34.704 1.00 63.91 90 VAL A N 1
ATOM 691 C CA . VAL A 1 90 ? 21.143 5.643 -34.224 1.00 63.91 90 VAL A CA 1
ATOM 692 C C . VAL A 1 90 ? 21.095 6.138 -32.778 1.00 63.91 90 VAL A C 1
ATOM 694 O O . VAL A 1 90 ? 21.789 5.625 -31.899 1.00 63.91 90 VAL A O 1
ATOM 697 N N . LYS A 1 91 ? 20.295 7.180 -32.536 1.00 67.81 91 LYS A N 1
ATOM 698 C CA . LYS A 1 91 ? 20.130 7.798 -31.214 1.00 67.81 91 LYS A CA 1
ATOM 699 C C . LYS A 1 91 ? 19.079 7.045 -30.382 1.00 67.81 91 LYS A C 1
ATOM 701 O O . LYS A 1 91 ? 18.198 6.420 -30.972 1.00 67.81 91 LYS A O 1
ATOM 706 N N . PRO A 1 92 ? 19.142 7.119 -29.035 1.00 73.00 92 PRO A N 1
ATOM 707 C CA . PRO A 1 92 ? 18.021 6.723 -28.182 1.00 73.00 92 PRO A CA 1
ATOM 708 C C . PRO A 1 92 ? 16.728 7.413 -28.625 1.00 73.00 92 PRO A C 1
ATOM 710 O O . PRO A 1 92 ? 16.794 8.508 -29.189 1.00 73.00 92 PRO A O 1
ATOM 713 N N . ILE A 1 93 ? 15.574 6.811 -28.320 1.00 82.12 93 ILE A N 1
ATOM 714 C CA . ILE A 1 93 ? 14.263 7.401 -28.648 1.00 82.12 93 ILE A CA 1
ATOM 715 C C . ILE A 1 93 ? 14.157 8.813 -28.059 1.00 82.12 93 ILE A C 1
ATOM 717 O O . ILE A 1 93 ? 13.755 9.746 -28.741 1.00 82.12 93 ILE A O 1
ATOM 721 N N . GLY A 1 94 ? 14.597 8.977 -26.815 1.00 89.19 94 GLY A N 1
ATOM 722 C CA . GLY A 1 94 ? 14.732 10.262 -26.147 1.00 89.19 94 GLY A CA 1
ATOM 723 C C . GLY A 1 94 ? 15.421 10.098 -24.797 1.00 89.19 94 GLY A C 1
ATOM 724 O O . GLY A 1 94 ? 15.728 8.981 -24.365 1.00 89.19 94 GLY A O 1
ATOM 725 N N . THR A 1 95 ? 15.658 11.215 -24.125 1.00 94.81 95 THR A N 1
ATOM 726 C CA . THR A 1 95 ? 16.142 11.289 -22.750 1.00 94.81 95 THR A CA 1
ATOM 727 C C . THR A 1 95 ? 14.990 11.704 -21.841 1.00 94.81 95 THR A C 1
ATOM 729 O O . THR A 1 95 ? 14.361 12.744 -22.039 1.00 94.81 95 THR A O 1
ATOM 732 N N . TYR A 1 96 ? 14.718 10.887 -20.827 1.00 97.12 96 TYR A N 1
ATOM 733 C CA . TYR A 1 96 ? 13.652 11.123 -19.860 1.00 97.12 96 TYR A CA 1
ATOM 734 C C . TYR A 1 96 ? 14.262 11.314 -18.474 1.00 97.12 96 TYR A C 1
ATOM 736 O O . TYR A 1 96 ? 14.974 10.444 -17.968 1.00 97.12 96 TYR A O 1
ATOM 744 N N . LEU A 1 97 ? 13.969 12.451 -17.850 1.00 98.06 97 LEU A N 1
ATOM 745 C CA . LEU A 1 97 ? 14.360 12.747 -16.478 1.00 98.06 97 LEU A CA 1
ATOM 746 C C . LEU A 1 97 ? 13.190 12.469 -15.538 1.00 98.06 97 LEU A C 1
ATOM 748 O O . LEU A 1 97 ? 12.093 12.959 -15.773 1.00 98.06 97 LEU A O 1
ATOM 752 N N . ILE A 1 98 ? 13.396 11.705 -14.469 1.00 97.81 98 ILE A N 1
ATOM 753 C CA . ILE A 1 98 ? 12.323 11.338 -13.539 1.00 97.81 98 ILE A CA 1
ATOM 754 C C . ILE A 1 98 ? 12.718 11.605 -12.084 1.00 97.81 98 ILE A C 1
ATOM 756 O O . ILE A 1 98 ? 13.885 11.474 -11.714 1.00 97.81 98 ILE A O 1
ATOM 760 N N . LEU A 1 99 ? 11.746 12.025 -11.271 1.00 97.44 99 LEU A N 1
ATOM 761 C CA . LEU A 1 99 ? 11.927 12.327 -9.850 1.00 97.44 99 LEU A CA 1
ATOM 762 C C . LEU A 1 99 ? 10.627 12.169 -9.058 1.00 97.44 99 LEU A C 1
ATOM 764 O O . LEU A 1 99 ? 9.536 12.374 -9.599 1.00 97.44 99 LEU A O 1
ATOM 768 N N . THR A 1 100 ? 10.742 11.893 -7.757 1.00 94.38 100 THR A N 1
ATOM 769 C CA . THR A 1 100 ? 9.661 12.231 -6.818 1.00 94.38 100 THR A CA 1
ATOM 770 C C . THR A 1 100 ? 9.867 13.648 -6.304 1.00 94.38 100 THR A C 1
ATOM 772 O O . THR A 1 100 ? 10.996 14.125 -6.122 1.00 94.38 100 THR A O 1
ATOM 775 N N . VAL A 1 101 ? 8.765 14.364 -6.120 1.00 93.50 101 VAL A N 1
ATOM 776 C CA . VAL A 1 101 ? 8.828 15.769 -5.725 1.00 93.50 101 VAL A CA 1
ATOM 777 C C . VAL A 1 101 ? 9.282 15.946 -4.282 1.00 93.50 101 VAL A C 1
ATOM 779 O O . VAL A 1 101 ? 9.212 15.034 -3.462 1.00 93.50 101 VAL A O 1
ATOM 782 N N . GLN A 1 102 ? 9.771 17.144 -3.961 1.00 88.69 102 GLN A N 1
ATOM 783 C CA . GLN A 1 102 ? 10.222 17.468 -2.612 1.00 88.69 102 GLN A CA 1
ATOM 784 C C . GLN A 1 102 ? 9.161 17.117 -1.557 1.00 88.69 102 GLN A C 1
ATOM 786 O O . GLN A 1 102 ? 8.001 17.502 -1.661 1.00 88.69 102 GLN A O 1
ATOM 791 N N . GLY A 1 103 ? 9.586 16.446 -0.494 1.00 78.25 103 GLY A N 1
ATOM 792 C CA . GLY A 1 103 ? 8.723 15.972 0.582 1.00 78.25 103 GLY A CA 1
ATOM 793 C C . GLY A 1 103 ? 8.130 14.587 0.345 1.00 78.25 103 GLY A C 1
ATOM 794 O O . GLY A 1 103 ? 7.623 14.019 1.302 1.00 78.25 103 GLY A O 1
ATOM 795 N N . ASP A 1 104 ? 8.233 14.034 -0.865 1.00 80.75 104 ASP A N 1
ATOM 796 C CA . ASP A 1 104 ? 7.738 12.699 -1.189 1.00 80.75 104 ASP A CA 1
ATOM 797 C C . ASP A 1 104 ? 8.892 11.701 -1.304 1.00 80.75 104 ASP A C 1
ATOM 799 O O . ASP A 1 104 ? 9.835 11.927 -2.063 1.00 80.75 104 ASP A O 1
ATOM 803 N N . ILE A 1 105 ? 8.833 10.603 -0.556 1.00 79.38 105 ILE A N 1
ATOM 804 C CA . ILE A 1 105 ? 9.849 9.541 -0.580 1.00 79.38 105 ILE A CA 1
ATOM 805 C C . ILE A 1 105 ? 9.377 8.262 -1.286 1.00 79.38 105 ILE A C 1
ATOM 807 O O . ILE A 1 105 ? 10.130 7.295 -1.321 1.00 79.38 105 ILE A O 1
ATOM 811 N N . HIS A 1 106 ? 8.163 8.243 -1.843 1.00 82.12 106 HIS A N 1
ATOM 812 C CA . HIS A 1 106 ? 7.569 7.048 -2.442 1.00 82.12 106 HIS A CA 1
ATOM 813 C C . HIS A 1 106 ? 8.043 6.872 -3.889 1.00 82.12 106 HIS A C 1
ATOM 815 O O . HIS A 1 106 ? 7.663 7.624 -4.789 1.00 82.12 106 HIS A O 1
ATOM 821 N N . ASP A 1 107 ? 8.876 5.863 -4.124 1.00 81.44 107 ASP A N 1
ATOM 822 C CA . ASP A 1 107 ? 9.555 5.593 -5.395 1.00 81.44 107 ASP A CA 1
ATOM 823 C C . ASP A 1 107 ? 8.966 4.442 -6.204 1.00 81.44 107 ASP A C 1
ATOM 825 O O . ASP A 1 107 ? 9.230 4.380 -7.397 1.00 81.44 107 ASP A O 1
ATOM 829 N N . ILE A 1 108 ? 8.134 3.585 -5.617 1.00 76.81 108 ILE A N 1
ATOM 830 C CA . ILE A 1 108 ? 7.566 2.402 -6.282 1.00 76.81 108 ILE A CA 1
ATOM 831 C C . ILE A 1 108 ? 7.014 2.711 -7.688 1.00 76.81 108 ILE A C 1
ATOM 833 O O . ILE A 1 108 ? 7.449 2.125 -8.681 1.00 76.81 108 ILE A O 1
ATOM 837 N N . GLY A 1 109 ? 6.089 3.672 -7.795 1.00 80.50 109 GLY A N 1
ATOM 838 C CA . GLY A 1 109 ? 5.497 4.048 -9.084 1.00 80.50 109 GLY A CA 1
ATOM 839 C C . GLY A 1 109 ? 6.514 4.677 -10.043 1.00 80.50 109 GLY A C 1
ATOM 840 O O . GLY A 1 109 ? 6.510 4.385 -11.239 1.00 80.50 109 GLY A O 1
ATOM 841 N N . LYS A 1 110 ? 7.439 5.493 -9.516 1.00 89.94 110 LYS A N 1
ATOM 842 C CA . LYS A 1 110 ? 8.536 6.108 -10.280 1.00 89.94 110 LYS A CA 1
ATOM 843 C C . LYS A 1 110 ? 9.453 5.043 -10.882 1.00 89.94 110 LYS A C 1
ATOM 845 O O . LYS A 1 110 ? 9.817 5.135 -12.053 1.00 89.94 110 LYS A O 1
ATOM 850 N N . ASP A 1 111 ? 9.830 4.050 -10.090 1.00 83.88 111 ASP A N 1
ATOM 851 C CA . ASP A 1 111 ? 10.760 2.997 -10.479 1.00 83.88 111 ASP A CA 1
ATOM 852 C C . ASP A 1 111 ? 10.127 2.048 -11.490 1.00 83.88 111 ASP A C 1
ATOM 854 O O . ASP A 1 111 ? 10.792 1.662 -12.452 1.00 83.88 111 ASP A O 1
ATOM 858 N N . LEU A 1 112 ? 8.825 1.774 -11.364 1.00 80.50 112 LEU A N 1
ATOM 859 C CA . LEU A 1 112 ? 8.076 1.056 -12.392 1.00 80.50 112 LEU A CA 1
ATOM 860 C C . LEU A 1 112 ? 8.074 1.828 -13.723 1.00 80.50 112 LEU A C 1
ATOM 862 O O . LEU A 1 112 ? 8.396 1.257 -14.764 1.00 80.50 112 LEU A O 1
ATOM 866 N N . VAL A 1 113 ? 7.800 3.140 -13.704 1.00 88.56 113 VAL A N 1
ATOM 867 C CA . VAL A 1 113 ? 7.884 4.002 -14.902 1.00 88.56 113 VAL A CA 1
ATOM 868 C C . VAL A 1 113 ? 9.298 3.992 -15.494 1.00 88.56 113 VAL A C 1
ATOM 870 O O . VAL A 1 113 ? 9.448 3.868 -16.709 1.00 88.56 113 VAL A O 1
ATOM 873 N N . ARG A 1 114 ? 10.341 4.082 -14.655 1.00 89.81 114 ARG A N 1
ATOM 874 C CA . ARG A 1 114 ? 11.745 4.021 -15.089 1.00 89.81 114 ARG A CA 1
ATOM 875 C C . ARG A 1 114 ? 12.040 2.712 -15.812 1.00 89.81 114 ARG A C 1
ATOM 877 O O . ARG A 1 114 ? 12.551 2.758 -16.925 1.00 89.81 114 ARG A O 1
ATOM 884 N N . VAL A 1 115 ? 11.711 1.569 -15.210 1.00 79.38 115 VAL A N 1
ATOM 885 C CA . VAL A 1 115 ? 11.965 0.247 -15.807 1.00 79.38 115 VAL A CA 1
ATOM 886 C C . VAL A 1 115 ? 11.235 0.105 -17.145 1.00 79.38 115 VAL A C 1
ATOM 888 O O . VAL A 1 115 ? 11.841 -0.334 -18.123 1.00 79.38 115 VAL A O 1
ATOM 891 N N . MET A 1 116 ? 9.980 0.554 -17.223 1.00 81.88 116 MET A N 1
ATOM 892 C CA . MET A 1 116 ? 9.196 0.525 -18.461 1.00 81.88 116 MET A CA 1
ATOM 893 C C . MET A 1 116 ? 9.788 1.420 -19.556 1.00 81.88 116 MET A C 1
ATOM 895 O O . MET A 1 116 ? 9.868 1.005 -20.708 1.00 81.88 116 MET A O 1
ATOM 899 N N . LEU A 1 117 ? 10.240 2.631 -19.222 1.00 86.94 117 LEU A N 1
ATOM 900 C CA . LEU A 1 117 ? 10.850 3.553 -20.185 1.00 86.94 117 LEU A CA 1
ATOM 901 C C . LEU A 1 117 ? 12.251 3.112 -20.630 1.00 86.94 117 LEU A C 1
ATOM 903 O O . LEU A 1 117 ? 12.590 3.260 -21.805 1.00 86.94 117 LEU A O 1
ATOM 907 N N . GLU A 1 118 ? 13.056 2.533 -19.734 1.00 83.50 118 GLU A N 1
ATOM 908 C CA . GLU A 1 118 ? 14.323 1.891 -20.111 1.00 83.50 118 GLU A CA 1
ATOM 909 C C . GLU A 1 118 ? 14.081 0.753 -21.102 1.00 83.50 118 GLU A C 1
ATOM 911 O O . GLU A 1 118 ? 14.767 0.682 -22.125 1.00 83.50 118 GLU A O 1
ATOM 916 N N . GLY A 1 119 ? 13.088 -0.096 -20.809 1.00 68.94 119 GLY A N 1
ATOM 917 C CA . GLY A 1 119 ? 12.609 -1.150 -21.700 1.00 68.94 119 GLY A CA 1
ATOM 918 C C . GLY A 1 119 ? 11.965 -0.608 -22.978 1.00 68.94 119 GLY A C 1
ATOM 919 O O . GLY A 1 119 ? 11.943 -1.285 -23.986 1.00 68.94 119 GLY A O 1
ATOM 920 N N . ALA A 1 120 ? 11.494 0.633 -23.012 1.00 76.38 120 ALA A N 1
ATOM 921 C CA . ALA A 1 120 ? 11.045 1.261 -24.252 1.00 76.38 120 ALA A CA 1
ATOM 922 C C . ALA A 1 120 ? 12.203 1.845 -25.081 1.00 76.38 120 ALA A C 1
ATOM 924 O O . ALA A 1 120 ? 11.980 2.289 -26.199 1.00 76.38 120 ALA A O 1
ATOM 925 N N . GLY A 1 121 ? 13.441 1.862 -24.569 1.00 74.88 121 GLY A N 1
ATOM 926 C CA . GLY A 1 121 ? 14.607 2.402 -25.277 1.00 74.88 121 GLY A CA 1
ATOM 927 C C . GLY A 1 121 ? 14.930 3.872 -24.981 1.00 74.88 121 GLY A C 1
ATOM 928 O O . GLY A 1 121 ? 15.740 4.474 -25.695 1.00 74.88 121 GLY A O 1
ATOM 929 N N . PHE A 1 122 ? 14.351 4.459 -23.928 1.00 87.06 122 PHE A N 1
ATOM 930 C CA . PHE A 1 122 ? 14.751 5.781 -23.441 1.00 87.06 122 PHE A CA 1
ATOM 931 C C . PHE A 1 122 ? 16.092 5.733 -22.707 1.00 87.06 122 PHE A C 1
ATOM 933 O O . PHE A 1 122 ? 16.464 4.748 -22.062 1.00 87.06 122 PHE A O 1
ATOM 940 N N . ARG A 1 123 ? 16.814 6.854 -22.754 1.00 89.06 123 ARG A N 1
ATOM 941 C CA . ARG A 1 123 ? 17.888 7.140 -21.805 1.00 89.06 123 ARG A CA 1
ATOM 942 C C . ARG A 1 123 ? 17.270 7.741 -20.545 1.00 89.06 123 ARG A C 1
ATOM 944 O O . ARG A 1 123 ? 16.783 8.868 -20.584 1.00 89.06 123 ARG A O 1
ATOM 951 N N . MET A 1 124 ? 17.336 7.022 -19.432 1.00 92.50 124 MET A N 1
ATOM 952 C CA . MET A 1 124 ? 16.807 7.509 -18.158 1.00 92.50 124 MET A CA 1
ATOM 953 C C . MET A 1 124 ? 17.838 8.321 -17.374 1.00 92.50 124 MET A C 1
ATOM 955 O O . MET A 1 124 ? 19.001 7.931 -17.272 1.00 92.50 124 MET A O 1
ATOM 959 N N . ILE A 1 125 ? 17.383 9.431 -16.794 1.00 96.44 125 ILE A N 1
ATOM 960 C CA . ILE A 1 125 ? 18.071 10.190 -15.748 1.00 96.44 125 ILE A CA 1
ATOM 961 C C . ILE A 1 125 ? 17.159 10.187 -14.523 1.00 96.44 125 ILE A C 1
ATOM 963 O O . ILE A 1 125 ? 16.144 10.877 -14.493 1.00 96.44 125 ILE A O 1
ATOM 967 N N . ASP A 1 126 ? 17.500 9.394 -13.517 1.00 95.50 126 ASP A N 1
ATOM 968 C CA . ASP A 1 126 ? 16.719 9.302 -12.286 1.00 95.50 126 ASP A CA 1
ATOM 969 C C . ASP A 1 126 ? 17.369 10.150 -11.192 1.00 95.50 126 ASP A C 1
ATOM 971 O O . ASP A 1 126 ? 18.504 9.893 -10.792 1.00 95.50 126 ASP A O 1
ATOM 975 N N . LEU A 1 127 ? 16.660 11.177 -10.721 1.00 94.94 127 LEU A N 1
ATOM 976 C CA . LEU A 1 127 ? 17.133 12.025 -9.621 1.00 94.94 127 LEU A CA 1
ATOM 977 C C . LEU A 1 127 ? 16.790 11.451 -8.241 1.00 94.94 127 LEU A C 1
ATOM 979 O O . LEU A 1 127 ? 17.144 12.047 -7.224 1.00 94.94 127 LEU A O 1
ATOM 983 N N . GLY A 1 128 ? 16.112 10.305 -8.201 1.00 90.00 128 GLY A N 1
ATOM 984 C CA . GLY A 1 128 ? 15.690 9.643 -6.982 1.00 90.00 128 GLY A CA 1
ATOM 985 C C . GLY A 1 128 ? 14.461 10.302 -6.368 1.00 90.00 128 GLY A C 1
ATOM 986 O O . GLY A 1 128 ? 13.523 10.706 -7.068 1.00 90.00 128 GLY A O 1
ATOM 987 N N . VAL A 1 129 ? 14.458 10.358 -5.037 1.00 89.00 129 VAL A N 1
ATOM 988 C CA . VAL A 1 129 ? 13.308 10.798 -4.247 1.00 89.00 129 VAL A CA 1
ATOM 989 C C . VAL A 1 129 ? 13.541 12.118 -3.520 1.00 89.00 129 VAL A C 1
ATOM 991 O O . VAL A 1 129 ? 14.685 12.516 -3.299 1.00 89.00 129 VAL A O 1
ATOM 994 N N . ASN A 1 130 ? 12.460 12.779 -3.093 1.00 87.75 130 ASN A N 1
ATOM 995 C CA . ASN A 1 130 ? 12.481 14.012 -2.305 1.00 87.75 130 ASN A CA 1
ATOM 996 C C . ASN A 1 130 ? 13.323 15.115 -2.977 1.00 87.75 130 ASN A C 1
ATOM 998 O O . ASN A 1 130 ? 14.126 15.812 -2.346 1.00 87.75 130 ASN A O 1
ATOM 1002 N N . VAL A 1 131 ? 13.157 15.265 -4.292 1.00 94.19 131 VAL A N 1
ATOM 1003 C CA . VAL A 1 131 ? 14.036 16.102 -5.109 1.00 94.19 131 VAL A CA 1
ATOM 1004 C C . VAL A 1 131 ? 13.617 17.565 -5.020 1.00 94.19 131 VAL A C 1
ATOM 1006 O O . VAL A 1 131 ? 12.466 17.933 -5.266 1.00 94.19 131 VAL A O 1
ATOM 1009 N N . LYS A 1 132 ? 14.577 18.427 -4.671 1.00 92.88 132 LYS A N 1
ATOM 1010 C CA . LYS A 1 132 ? 14.371 19.878 -4.625 1.00 92.88 132 LYS A CA 1
ATOM 1011 C C . LYS A 1 132 ? 14.258 20.465 -6.042 1.00 92.88 132 LYS A C 1
ATOM 1013 O O . LYS A 1 132 ? 14.973 19.996 -6.935 1.00 92.88 132 LYS A O 1
ATOM 1018 N N . PRO A 1 133 ? 13.460 21.533 -6.248 1.00 95.88 133 PRO A N 1
ATOM 1019 C CA . PRO A 1 133 ? 13.356 22.195 -7.548 1.00 95.88 133 PRO A CA 1
ATOM 1020 C C . PRO A 1 133 ? 14.718 22.604 -8.127 1.00 95.88 133 PRO A C 1
ATOM 1022 O O . PRO A 1 133 ? 14.950 22.459 -9.321 1.00 95.88 133 PRO A O 1
ATOM 1025 N N . GLU A 1 134 ? 15.659 23.055 -7.295 1.00 95.69 134 GLU A N 1
ATOM 1026 C CA . GLU A 1 134 ? 16.980 23.497 -7.755 1.00 95.69 134 GLU A CA 1
ATOM 1027 C C . GLU A 1 134 ? 17.805 22.344 -8.344 1.00 95.69 134 GLU A C 1
ATOM 1029 O O . GLU A 1 134 ? 18.463 22.518 -9.371 1.00 95.69 134 GLU A O 1
ATOM 1034 N N . THR A 1 135 ? 17.730 21.158 -7.729 1.00 96.06 135 THR A N 1
ATOM 1035 C CA . THR A 1 135 ? 18.391 19.939 -8.218 1.00 96.06 135 THR A CA 1
ATOM 1036 C C . THR A 1 135 ? 17.826 19.525 -9.574 1.00 96.06 135 THR A C 1
ATOM 1038 O O . THR A 1 135 ? 18.585 19.225 -10.493 1.00 96.06 135 THR A O 1
ATOM 1041 N N . MET A 1 136 ? 16.499 19.583 -9.729 1.00 97.31 136 MET A N 1
ATOM 1042 C CA . MET A 1 136 ? 15.824 19.320 -11.002 1.00 97.31 136 MET A CA 1
ATOM 1043 C C . MET A 1 136 ? 16.301 20.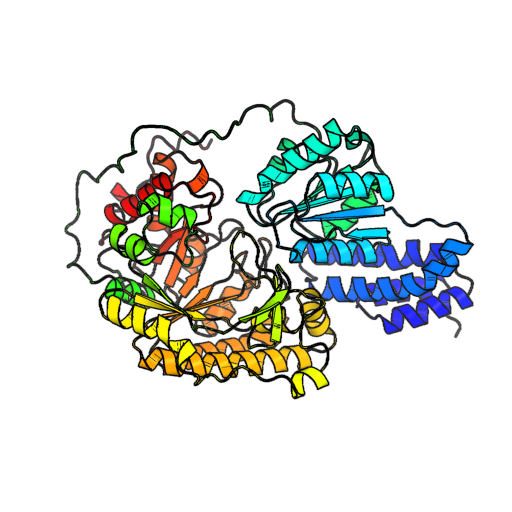282 -12.100 1.00 97.31 136 MET A C 1
ATOM 1045 O O . MET A 1 136 ? 16.664 19.843 -13.189 1.00 97.31 136 MET A O 1
ATOM 1049 N N . ILE A 1 137 ? 16.347 21.589 -11.822 1.00 98.00 137 ILE A N 1
ATOM 1050 C CA . ILE A 1 137 ? 16.799 22.594 -12.798 1.00 98.00 137 ILE A CA 1
ATOM 1051 C C . ILE A 1 137 ? 18.258 22.366 -13.211 1.00 98.00 137 ILE A C 1
ATOM 1053 O O . ILE A 1 137 ? 18.583 22.493 -14.393 1.00 98.00 137 ILE A O 1
ATOM 1057 N N . ALA A 1 138 ? 19.137 22.024 -12.265 1.00 97.00 138 ALA A N 1
ATOM 1058 C CA . ALA A 1 138 ? 20.535 21.718 -12.562 1.00 97.00 138 ALA A CA 1
ATOM 1059 C C . ALA A 1 138 ? 20.661 20.507 -13.501 1.00 97.00 138 ALA A C 1
ATOM 1061 O O . ALA A 1 138 ? 21.332 20.599 -14.529 1.00 97.00 138 ALA A O 1
ATOM 1062 N N . ALA A 1 139 ? 19.944 19.423 -13.206 1.00 97.19 139 ALA A N 1
ATOM 1063 C CA . ALA A 1 139 ? 19.975 18.209 -14.011 1.00 97.19 139 ALA A CA 1
ATOM 1064 C C . ALA A 1 139 ? 19.378 18.399 -15.417 1.00 97.19 139 ALA A C 1
ATOM 1066 O O . ALA A 1 139 ? 19.914 17.863 -16.385 1.00 97.19 139 ALA A O 1
ATOM 1067 N N . ILE A 1 140 ? 18.317 19.203 -15.567 1.00 97.88 140 ILE A N 1
ATOM 1068 C CA . ILE A 1 140 ? 17.760 19.533 -16.892 1.00 97.88 140 ILE A CA 1
ATOM 1069 C C . ILE A 1 140 ? 18.781 20.305 -17.734 1.00 97.88 140 ILE A C 1
ATOM 1071 O O . ILE A 1 140 ? 18.923 20.037 -18.924 1.00 97.88 140 ILE A O 1
ATOM 1075 N N . ARG A 1 141 ? 19.530 21.236 -17.130 1.00 96.94 141 ARG A N 1
ATOM 1076 C CA . ARG A 1 141 ? 20.591 21.972 -17.837 1.00 96.94 141 ARG A CA 1
ATOM 1077 C C . ARG A 1 141 ? 21.751 21.071 -18.252 1.00 96.94 141 ARG A C 1
ATOM 1079 O O . ARG A 1 141 ? 22.305 21.277 -19.325 1.00 96.94 141 ARG A O 1
ATOM 1086 N N . GLU A 1 142 ? 22.122 20.114 -17.406 1.00 96.94 142 GLU A N 1
ATOM 1087 C CA . GLU A 1 142 ? 23.229 19.191 -17.663 1.00 96.94 142 GLU A CA 1
ATOM 1088 C C . GLU A 1 142 ? 22.884 18.150 -18.732 1.00 96.94 142 GLU A C 1
ATOM 1090 O O . GLU A 1 142 ? 23.660 17.925 -19.659 1.00 96.94 142 GLU A O 1
ATOM 1095 N N . HIS A 1 143 ? 21.724 17.507 -18.603 1.00 95.75 143 HIS A N 1
ATOM 1096 C CA . HIS A 1 143 ? 21.371 16.345 -19.415 1.00 95.75 143 HIS A CA 1
ATOM 1097 C C . HIS A 1 143 ? 20.474 16.668 -20.609 1.00 95.75 143 HIS A C 1
ATOM 1099 O O . HIS A 1 143 ? 20.341 15.815 -21.483 1.00 95.75 143 HIS A O 1
ATOM 1105 N N . GLN A 1 144 ? 19.886 17.869 -20.651 1.00 95.75 144 GLN A N 1
ATOM 1106 C CA . GLN A 1 144 ? 18.982 18.341 -21.707 1.00 95.75 144 GLN A CA 1
ATOM 1107 C C . GLN A 1 144 ? 17.904 17.306 -22.091 1.00 95.75 144 GLN A C 1
ATOM 1109 O O . GLN A 1 144 ? 17.816 16.929 -23.259 1.00 95.75 144 GLN A O 1
ATOM 1114 N N . PRO A 1 145 ? 17.111 16.803 -21.124 1.00 96.88 145 PRO A N 1
ATOM 1115 C CA . PRO A 1 145 ? 16.086 15.808 -21.408 1.00 96.88 145 PRO A CA 1
ATOM 1116 C C . PRO A 1 145 ? 14.948 16.405 -22.240 1.00 96.88 145 PRO A C 1
ATOM 1118 O O . PRO A 1 145 ? 14.566 17.554 -22.031 1.00 96.88 145 PRO A O 1
ATOM 1121 N N . GLU A 1 146 ? 14.346 15.615 -23.124 1.00 96.56 146 GLU A N 1
ATOM 1122 C CA . GLU A 1 146 ? 13.135 16.013 -23.847 1.00 96.56 146 GLU A CA 1
ATOM 1123 C C . GLU A 1 146 ? 11.890 15.973 -22.946 1.00 96.56 146 GLU A C 1
ATOM 1125 O O . GLU A 1 146 ? 10.940 16.734 -23.154 1.00 96.56 146 GLU A O 1
ATOM 1130 N N . ILE A 1 147 ? 11.886 15.094 -21.937 1.00 97.75 147 ILE A N 1
ATOM 1131 C CA . ILE A 1 147 ? 10.749 14.883 -21.035 1.00 97.75 147 ILE A CA 1
ATOM 1132 C C . ILE A 1 147 ? 11.218 14.880 -19.578 1.00 97.75 147 ILE A C 1
ATOM 1134 O O . ILE A 1 147 ? 12.230 14.265 -19.240 1.00 97.75 147 ILE A O 1
ATOM 1138 N N . VAL A 1 148 ? 10.454 15.541 -18.707 1.00 97.88 148 VAL A N 1
ATOM 1139 C CA . VAL A 1 148 ? 10.585 15.464 -17.252 1.00 97.88 148 VAL A CA 1
ATOM 1140 C C . VAL A 1 148 ? 9.309 14.903 -16.622 1.00 97.88 148 VAL A C 1
ATOM 1142 O O . VAL A 1 148 ? 8.213 15.405 -16.862 1.00 97.88 148 VAL A O 1
ATOM 1145 N N . GLY A 1 149 ? 9.454 13.859 -15.808 1.00 97.50 149 GLY A N 1
ATOM 1146 C CA . GLY A 1 149 ? 8.374 13.207 -15.074 1.00 97.50 149 GLY A CA 1
ATOM 1147 C C . GLY A 1 149 ? 8.379 13.551 -13.587 1.00 97.50 149 GLY A C 1
ATOM 1148 O O . GLY A 1 149 ? 9.408 13.385 -12.927 1.00 97.50 149 GLY A O 1
ATOM 1149 N N . PHE A 1 150 ? 7.230 13.960 -13.047 1.00 97.31 150 PHE A N 1
ATOM 1150 C CA . PHE A 1 150 ? 7.020 14.137 -11.607 1.00 97.31 150 PHE A CA 1
ATOM 1151 C C . PHE A 1 150 ? 6.116 13.043 -11.041 1.00 97.31 150 PHE A C 1
ATOM 1153 O O . PHE A 1 150 ? 5.008 12.830 -11.533 1.00 97.31 150 PHE A O 1
ATOM 1160 N N . SER A 1 151 ? 6.578 12.402 -9.971 1.00 94.56 151 SER A N 1
ATOM 1161 C CA . SER A 1 151 ? 5.793 11.461 -9.171 1.00 94.56 151 SER A CA 1
ATOM 1162 C C . SER A 1 151 ? 5.461 12.063 -7.802 1.00 94.56 151 SER A C 1
ATOM 1164 O O . SER A 1 151 ? 6.335 12.663 -7.164 1.00 94.56 151 SER A O 1
ATOM 1166 N N . ALA A 1 152 ? 4.218 11.891 -7.348 1.00 87.12 152 ALA A N 1
ATOM 1167 C CA . ALA A 1 152 ? 3.796 12.132 -5.966 1.00 87.12 152 ALA A CA 1
ATOM 1168 C C . ALA A 1 152 ? 2.771 11.081 -5.530 1.00 87.12 152 ALA A C 1
ATOM 1170 O O . ALA A 1 152 ? 1.783 10.858 -6.223 1.00 87.12 152 ALA A O 1
ATOM 1171 N N . PHE A 1 153 ? 2.990 10.463 -4.374 1.00 81.00 153 PHE A N 1
ATOM 1172 C CA . PHE A 1 153 ? 2.049 9.522 -3.766 1.00 81.00 153 PHE A CA 1
ATOM 1173 C C . PHE A 1 153 ? 1.211 10.181 -2.665 1.00 81.00 153 PHE A C 1
ATOM 1175 O O . PHE A 1 153 ? 0.084 9.768 -2.414 1.00 81.00 153 PHE A O 1
ATOM 1182 N N . LEU A 1 154 ? 1.724 11.238 -2.029 1.00 70.25 154 LEU A N 1
ATOM 1183 C CA . LEU A 1 154 ? 1.008 11.937 -0.965 1.00 70.25 154 LEU A CA 1
ATOM 1184 C C . LEU A 1 154 ? 0.221 13.133 -1.512 1.00 70.25 154 LEU A C 1
ATOM 1186 O O . LEU A 1 154 ? 0.758 14.002 -2.200 1.00 70.25 154 LEU A O 1
ATOM 1190 N N . THR A 1 155 ? -1.043 13.271 -1.110 1.00 65.75 155 THR A N 1
ATOM 1191 C CA . THR A 1 155 ? -1.843 14.475 -1.416 1.00 65.75 155 THR A CA 1
ATOM 1192 C C . THR A 1 155 ? -1.180 15.756 -0.898 1.00 65.75 155 THR A C 1
ATOM 1194 O O . THR A 1 155 ? -1.275 16.820 -1.510 1.00 65.75 155 THR A O 1
ATOM 1197 N N . THR A 1 156 ? -0.427 15.661 0.201 1.00 66.25 156 THR A N 1
ATOM 1198 C CA . THR A 1 156 ? 0.305 16.781 0.810 1.00 66.25 156 THR A CA 1
ATOM 1199 C C . THR A 1 156 ? 1.523 17.235 0.001 1.00 66.25 156 THR A C 1
ATOM 1201 O O . THR A 1 156 ? 1.947 18.386 0.143 1.00 66.25 156 THR A O 1
ATOM 1204 N N . THR A 1 157 ? 2.071 16.385 -0.872 1.00 80.56 157 THR A N 1
ATOM 1205 C CA . THR A 1 157 ? 3.229 16.702 -1.724 1.00 80.56 157 THR A CA 1
ATOM 1206 C C . THR A 1 157 ? 2.810 17.142 -3.127 1.00 80.56 157 THR A C 1
ATOM 1208 O O . THR A 1 157 ? 3.578 17.847 -3.783 1.00 80.56 157 THR A O 1
ATOM 1211 N N . MET A 1 158 ? 1.571 16.864 -3.559 1.00 83.69 158 MET A N 1
ATOM 1212 C CA . MET A 1 158 ? 1.020 17.309 -4.850 1.00 83.69 158 MET A CA 1
ATOM 1213 C C . MET A 1 158 ? 1.245 18.804 -5.156 1.00 83.69 158 MET A C 1
ATOM 1215 O O . MET A 1 158 ? 1.682 19.105 -6.271 1.00 83.69 158 MET A O 1
ATOM 1219 N N . PRO A 1 159 ? 1.071 19.765 -4.212 1.00 84.00 159 PRO A N 1
ATOM 1220 C CA . PRO A 1 159 ? 1.330 21.187 -4.477 1.00 84.00 159 PRO A CA 1
ATOM 1221 C C . PRO A 1 159 ? 2.750 21.506 -4.973 1.00 84.00 159 PRO A C 1
ATOM 1223 O O . PRO A 1 159 ? 2.984 22.584 -5.528 1.00 84.00 159 PRO A O 1
ATOM 1226 N N . MET A 1 160 ? 3.711 20.592 -4.799 1.00 88.88 160 MET A N 1
ATOM 1227 C CA . MET A 1 160 ? 5.052 20.730 -5.361 1.00 88.88 160 MET A CA 1
ATOM 1228 C C . MET A 1 160 ? 5.086 20.640 -6.887 1.00 88.88 160 MET A C 1
ATOM 1230 O O . MET A 1 160 ? 6.004 21.201 -7.477 1.00 88.88 160 MET A O 1
ATOM 1234 N N . PHE A 1 161 ? 4.099 20.024 -7.545 1.00 92.06 161 PHE A N 1
ATOM 1235 C CA . PHE A 1 161 ? 4.027 19.989 -9.013 1.00 92.06 161 PHE A CA 1
ATOM 1236 C C . PHE A 1 161 ? 3.984 21.406 -9.577 1.00 92.06 161 PHE A C 1
ATOM 1238 O O . PHE A 1 161 ? 4.794 21.768 -10.431 1.00 92.06 161 PHE A O 1
ATOM 1245 N N . LYS A 1 162 ? 3.105 22.244 -9.017 1.00 85.56 162 LYS A N 1
ATOM 1246 C CA . LYS A 1 162 ? 3.003 23.658 -9.379 1.00 85.56 162 LYS A CA 1
ATOM 1247 C C . LYS A 1 162 ? 4.311 24.403 -9.114 1.00 85.56 162 LYS A C 1
ATOM 1249 O O . LYS A 1 162 ? 4.796 25.093 -10.001 1.00 85.56 162 LYS A O 1
ATOM 1254 N N . LYS A 1 163 ? 4.924 24.211 -7.941 1.00 88.75 163 LYS A N 1
ATOM 1255 C CA . LYS A 1 163 ? 6.211 24.849 -7.603 1.00 88.75 163 LYS A CA 1
ATOM 1256 C C . LYS A 1 163 ? 7.341 24.440 -8.552 1.00 88.75 163 LYS A C 1
ATOM 1258 O O . LYS A 1 163 ? 8.150 25.283 -8.927 1.00 88.75 163 LYS A O 1
ATOM 1263 N N . ASN A 1 164 ? 7.399 23.174 -8.961 1.00 95.38 164 ASN A N 1
ATOM 1264 C CA . ASN A 1 164 ? 8.386 22.693 -9.927 1.00 95.38 164 ASN A CA 1
ATOM 1265 C C . ASN A 1 164 ? 8.158 23.318 -11.309 1.00 95.38 164 ASN A C 1
ATOM 1267 O O . ASN A 1 164 ? 9.112 23.754 -11.950 1.00 95.38 164 ASN A O 1
ATOM 1271 N N . ILE A 1 165 ? 6.904 23.416 -11.755 1.00 94.50 165 ILE A N 1
ATOM 1272 C CA . ILE A 1 165 ? 6.550 24.059 -13.029 1.00 94.50 165 ILE A CA 1
ATOM 1273 C C . ILE A 1 165 ? 6.867 25.562 -12.994 1.00 94.50 165 ILE A C 1
ATOM 1275 O O . ILE A 1 165 ? 7.462 26.081 -13.937 1.00 94.50 165 ILE A O 1
ATOM 1279 N N . GLU A 1 166 ? 6.561 26.253 -11.896 1.00 90.12 166 GLU A N 1
ATOM 1280 C CA . GLU A 1 166 ? 6.940 27.656 -11.676 1.00 90.12 166 GLU A CA 1
ATOM 1281 C C . GLU A 1 166 ? 8.469 27.832 -11.675 1.00 90.12 166 GLU A C 1
ATOM 1283 O O . GLU A 1 166 ? 8.985 28.781 -12.265 1.00 90.12 166 GLU A O 1
ATOM 1288 N N . ALA A 1 167 ? 9.219 26.890 -11.092 1.00 94.44 167 ALA A N 1
ATOM 1289 C CA . ALA A 1 167 ? 10.680 26.895 -11.140 1.00 94.44 167 ALA A CA 1
ATOM 1290 C C . ALA A 1 167 ? 11.220 26.698 -12.570 1.00 94.44 167 ALA A C 1
ATOM 1292 O O . ALA A 1 167 ? 12.166 27.383 -12.965 1.00 94.44 167 ALA A O 1
ATOM 1293 N N . LEU A 1 168 ? 10.605 25.821 -13.376 1.00 96.19 168 LEU A N 1
ATOM 1294 C CA . LEU A 1 168 ? 10.937 25.652 -14.799 1.00 96.19 168 LEU A CA 1
ATOM 1295 C C . LEU A 1 168 ? 10.688 26.936 -15.597 1.00 96.19 168 LEU A C 1
ATOM 1297 O O . LEU A 1 168 ? 11.509 27.304 -16.442 1.00 96.19 168 LEU A O 1
ATOM 1301 N N . GLN A 1 169 ? 9.576 27.624 -15.325 1.00 94.25 169 GLN A N 1
ATOM 1302 C CA . GLN A 1 169 ? 9.238 28.905 -15.949 1.00 94.25 169 GLN A CA 1
ATOM 1303 C C . GLN A 1 169 ? 10.249 29.989 -15.563 1.00 94.25 169 GLN A C 1
ATOM 1305 O O . GLN A 1 169 ? 10.821 30.633 -16.440 1.00 94.25 169 GLN A O 1
ATOM 1310 N N . ALA A 1 170 ? 10.535 30.140 -14.267 1.00 94.06 170 ALA A N 1
ATOM 1311 C CA . ALA A 1 170 ? 11.508 31.107 -13.760 1.00 94.06 170 ALA A CA 1
ATOM 1312 C C . ALA A 1 170 ? 12.925 30.867 -14.313 1.00 94.06 170 ALA A C 1
ATOM 1314 O O . ALA A 1 170 ? 13.682 31.814 -14.520 1.00 94.06 170 ALA A O 1
ATOM 1315 N N . ALA A 1 171 ? 13.281 29.609 -14.585 1.00 94.50 171 ALA A N 1
ATOM 1316 C CA . ALA A 1 171 ? 14.561 29.236 -15.178 1.00 94.50 171 ALA A CA 1
ATOM 1317 C C . ALA A 1 171 ? 14.611 29.350 -16.715 1.00 94.50 171 ALA A C 1
ATOM 1319 O O . ALA A 1 171 ? 15.684 29.130 -17.282 1.00 94.50 171 ALA A O 1
ATOM 1320 N N . GLY A 1 172 ? 13.492 29.660 -17.387 1.00 95.06 172 GLY A N 1
ATOM 1321 C CA . GLY A 1 172 ? 13.393 29.720 -18.853 1.00 95.06 172 GLY A CA 1
ATOM 1322 C C . GLY A 1 172 ? 13.463 28.353 -19.552 1.00 95.06 172 GLY A C 1
ATOM 1323 O O . GLY A 1 172 ? 13.814 28.278 -20.729 1.00 95.06 172 GLY A O 1
ATOM 1324 N N . LEU A 1 173 ? 13.176 27.268 -18.826 1.00 95.25 173 LEU A N 1
ATOM 1325 C CA . LEU A 1 173 ? 13.290 25.883 -19.305 1.00 95.25 173 LEU A CA 1
ATOM 1326 C C . LEU A 1 173 ? 11.936 25.241 -19.635 1.00 95.25 173 LEU A C 1
ATOM 1328 O O . LEU A 1 173 ? 11.912 24.200 -20.283 1.00 95.25 173 LEU A O 1
ATOM 1332 N N . ARG A 1 174 ? 10.813 25.840 -19.210 1.00 94.19 174 ARG A N 1
ATOM 1333 C CA . ARG A 1 174 ? 9.473 25.236 -19.337 1.00 94.19 174 ARG A CA 1
ATOM 1334 C C . ARG A 1 174 ? 9.104 24.838 -20.768 1.00 94.19 174 ARG A C 1
ATOM 1336 O O . ARG A 1 174 ? 8.488 23.793 -20.940 1.00 94.19 174 ARG A O 1
ATOM 1343 N N . ASP A 1 175 ? 9.488 25.637 -21.759 1.00 90.69 175 ASP A N 1
ATOM 1344 C CA . ASP A 1 175 ? 9.159 25.385 -23.170 1.00 90.69 175 ASP A CA 1
ATOM 1345 C C . ASP A 1 175 ? 10.143 24.421 -23.860 1.00 90.69 175 ASP A C 1
ATOM 1347 O O . ASP A 1 175 ? 9.930 24.037 -25.007 1.00 90.69 175 ASP A O 1
ATOM 1351 N N . GLN A 1 176 ? 11.230 24.035 -23.180 1.00 91.75 176 GLN A N 1
ATOM 1352 C CA . GLN A 1 176 ? 12.271 23.150 -23.721 1.00 91.75 176 GLN A CA 1
ATOM 1353 C C . GLN A 1 176 ? 12.022 21.674 -23.398 1.00 91.75 176 GLN A C 1
ATOM 1355 O O . GLN A 1 176 ? 12.640 20.809 -24.010 1.00 91.75 176 GLN A O 1
ATOM 1360 N N . VAL A 1 177 ? 11.133 21.388 -22.443 1.00 95.19 177 VAL A N 1
ATOM 1361 C CA . VAL A 1 177 ? 10.848 20.036 -21.956 1.00 95.19 177 VAL A CA 1
ATOM 1362 C C . VAL A 1 177 ? 9.345 19.790 -21.919 1.00 95.19 177 VAL A C 1
ATOM 1364 O O . VAL A 1 177 ? 8.565 20.702 -21.634 1.00 95.19 177 VAL A O 1
ATOM 1367 N N . LYS A 1 178 ? 8.929 18.546 -22.156 1.00 96.12 178 LYS A N 1
ATOM 1368 C CA . LYS A 1 178 ? 7.569 18.100 -21.839 1.00 96.12 178 LYS A CA 1
ATOM 1369 C C . LYS A 1 178 ? 7.486 17.692 -20.377 1.00 96.12 178 LYS A C 1
ATOM 1371 O O . LYS A 1 178 ? 8.334 16.947 -19.898 1.00 96.12 178 LYS A O 1
ATOM 1376 N N . VAL A 1 179 ? 6.464 18.161 -19.672 1.00 97.19 179 VAL A N 1
ATOM 1377 C CA . VAL A 1 179 ? 6.214 17.822 -18.269 1.00 97.19 179 VAL A CA 1
ATOM 1378 C C . VAL A 1 179 ? 5.128 16.756 -18.192 1.00 97.19 179 VAL A C 1
ATOM 1380 O O . VAL A 1 179 ? 3.974 17.017 -18.528 1.00 97.19 179 VAL A O 1
ATOM 1383 N N . MET A 1 180 ? 5.484 15.569 -17.717 1.00 97.12 180 MET A N 1
ATOM 1384 C CA . MET A 1 180 ? 4.547 14.491 -17.407 1.00 97.12 180 MET A CA 1
ATOM 1385 C C . MET A 1 180 ? 4.387 14.363 -15.892 1.00 97.12 180 MET A C 1
ATOM 1387 O O . MET A 1 180 ? 5.358 14.509 -15.151 1.00 97.12 180 MET A O 1
ATOM 1391 N N . VAL A 1 181 ? 3.174 14.087 -15.417 1.00 96.00 181 VAL A N 1
ATOM 1392 C CA . VAL A 1 181 ? 2.905 13.883 -13.985 1.00 96.00 181 VAL A CA 1
ATOM 1393 C C . VAL A 1 181 ? 2.098 12.611 -13.739 1.00 96.00 181 VAL A C 1
ATOM 1395 O O . VAL A 1 181 ? 1.300 12.204 -14.585 1.00 96.00 181 VAL A O 1
ATOM 1398 N N . GLY A 1 182 ? 2.292 12.001 -12.573 1.00 92.94 182 GLY A N 1
ATOM 1399 C CA . GLY A 1 182 ? 1.562 10.809 -12.147 1.00 92.94 182 GLY A CA 1
ATOM 1400 C C . GLY A 1 182 ? 1.710 10.528 -10.652 1.00 92.94 182 GLY A C 1
ATOM 1401 O O . GLY A 1 182 ? 2.378 11.272 -9.926 1.00 92.94 182 GLY A O 1
ATOM 1402 N N . GLY A 1 183 ? 1.076 9.443 -10.213 1.00 86.44 183 GLY A N 1
ATOM 1403 C CA . GLY A 1 183 ? 1.021 8.996 -8.822 1.00 86.44 183 GLY A CA 1
ATOM 1404 C C . GLY A 1 183 ? -0.414 8.812 -8.327 1.00 86.44 183 GLY A C 1
ATOM 1405 O O . GLY A 1 183 ? -1.339 9.390 -8.892 1.00 86.44 183 GLY A O 1
ATOM 1406 N N . ALA A 1 184 ? -0.598 7.989 -7.291 1.00 78.00 184 ALA A N 1
ATOM 1407 C CA . ALA A 1 184 ? -1.913 7.497 -6.866 1.00 78.00 184 ALA A CA 1
ATOM 1408 C C . ALA A 1 184 ? -2.985 8.586 -6.625 1.00 78.00 184 ALA A C 1
ATOM 1410 O O . ALA A 1 184 ? -4.094 8.420 -7.129 1.00 78.00 184 ALA A O 1
ATOM 1411 N N . PRO A 1 185 ? -2.702 9.714 -5.938 1.00 72.31 185 PRO A N 1
ATOM 1412 C CA . PRO A 1 185 ? -3.709 10.754 -5.716 1.00 72.31 185 PRO A CA 1
ATOM 1413 C C . PRO A 1 185 ? -3.830 11.747 -6.885 1.00 72.31 185 PRO A C 1
ATOM 1415 O O . PRO A 1 185 ? -4.630 12.680 -6.836 1.00 72.31 185 PRO A O 1
ATOM 1418 N N . VAL A 1 186 ? -2.992 11.624 -7.919 1.00 83.00 186 VAL A N 1
ATOM 1419 C CA . VAL A 1 186 ? -2.937 12.588 -9.019 1.00 83.00 186 VAL A CA 1
ATOM 1420 C C . VAL A 1 186 ? -4.046 12.280 -10.010 1.00 83.00 186 VAL A C 1
ATOM 1422 O O . VAL A 1 186 ? -4.152 11.164 -10.509 1.00 83.00 186 VAL A O 1
ATOM 1425 N N . THR A 1 187 ? -4.821 13.301 -10.363 1.00 82.12 187 THR A N 1
ATOM 1426 C CA . THR A 1 187 ? -5.860 13.221 -11.393 1.00 82.12 187 THR A CA 1
ATOM 1427 C C . THR A 1 187 ? -5.465 14.008 -12.638 1.00 82.12 187 THR A C 1
ATOM 1429 O O . THR A 1 187 ? -4.651 14.937 -12.588 1.00 82.12 187 THR A O 1
ATOM 1432 N N . GLU A 1 188 ? -6.084 13.686 -13.774 1.00 85.06 188 GLU A N 1
ATOM 1433 C CA . GLU A 1 188 ? -5.902 14.453 -15.010 1.00 85.06 188 GLU A CA 1
ATOM 1434 C C . GLU A 1 188 ? -6.331 15.923 -14.841 1.00 85.06 188 GLU A C 1
ATOM 1436 O O . GLU A 1 188 ? -5.679 16.834 -15.358 1.00 85.06 188 GLU A O 1
ATOM 1441 N N . GLU A 1 189 ? -7.404 16.175 -14.081 1.00 79.00 189 GLU A N 1
ATOM 1442 C CA . GLU A 1 189 ? -7.866 17.530 -13.768 1.00 79.00 189 GLU A CA 1
ATOM 1443 C C . GLU A 1 189 ? -6.796 18.313 -13.000 1.00 79.00 189 GLU A C 1
ATOM 1445 O O . GLU A 1 189 ? -6.471 19.447 -13.368 1.00 79.00 189 GLU A O 1
ATOM 1450 N N . TYR A 1 190 ? -6.189 17.689 -11.987 1.00 80.56 190 TYR A N 1
ATOM 1451 C CA . TYR A 1 190 ? -5.098 18.298 -11.237 1.00 80.56 190 TYR A CA 1
ATOM 1452 C C . TYR A 1 190 ? -3.876 18.568 -12.124 1.00 80.56 190 TYR A C 1
ATOM 1454 O O . TYR A 1 190 ? -3.317 19.665 -12.089 1.00 80.56 190 TYR A O 1
ATOM 1462 N N . ALA A 1 191 ? -3.493 17.608 -12.970 1.00 88.31 191 ALA A N 1
ATOM 1463 C CA . ALA A 1 191 ? -2.384 17.750 -13.911 1.00 88.31 191 ALA A CA 1
ATOM 1464 C C . ALA A 1 191 ? -2.579 18.940 -14.869 1.00 88.31 191 ALA A C 1
ATOM 1466 O O . ALA A 1 191 ? -1.663 19.747 -15.063 1.00 88.31 191 ALA A O 1
ATOM 1467 N N . ARG A 1 192 ? -3.798 19.106 -15.406 1.00 85.44 192 ARG A N 1
ATOM 1468 C CA . ARG A 1 192 ? -4.181 20.279 -16.210 1.00 85.44 192 ARG A CA 1
ATOM 1469 C C . ARG A 1 192 ? -4.075 21.568 -15.399 1.00 85.44 192 ARG A C 1
ATOM 1471 O O . ARG A 1 192 ? -3.551 22.558 -15.904 1.00 85.44 192 ARG A O 1
ATOM 1478 N N . HIS A 1 193 ? -4.553 21.560 -14.155 1.00 78.62 193 HIS A N 1
ATOM 1479 C CA . HIS A 1 193 ? -4.544 22.732 -13.279 1.00 78.62 193 HIS A CA 1
ATOM 1480 C C . HIS A 1 193 ? -3.127 23.235 -12.971 1.00 78.62 193 HIS A C 1
ATOM 1482 O O . HIS A 1 193 ? -2.892 24.444 -12.960 1.00 78.62 193 HIS A O 1
ATOM 1488 N N . VAL A 1 194 ? -2.174 22.329 -12.737 1.00 85.12 194 VAL A N 1
ATOM 1489 C CA . VAL A 1 194 ? -0.783 22.706 -12.432 1.00 85.12 194 VAL A CA 1
ATOM 1490 C C . VAL A 1 194 ? 0.042 23.052 -13.675 1.00 85.12 194 VAL A C 1
ATOM 1492 O O . VAL A 1 194 ? 1.120 23.623 -13.535 1.00 85.12 194 VAL A O 1
ATOM 1495 N N . GLY A 1 195 ? -0.467 22.768 -14.880 1.00 87.88 195 GLY A N 1
ATOM 1496 C CA . GLY A 1 195 ? 0.177 23.110 -16.151 1.00 87.88 195 GLY A CA 1
ATOM 1497 C C . GLY A 1 195 ? 1.129 22.040 -16.697 1.00 87.88 195 GLY A C 1
ATOM 1498 O O . GLY A 1 195 ? 2.100 22.384 -17.380 1.00 87.88 195 GLY A O 1
ATOM 1499 N N . ALA A 1 196 ? 0.884 20.765 -16.381 1.00 93.94 196 ALA A N 1
ATOM 1500 C CA . 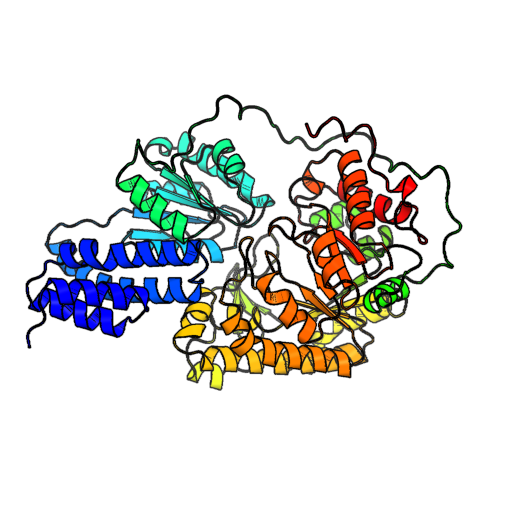ALA A 1 196 ? 1.589 19.637 -16.988 1.00 93.94 196 ALA A CA 1
ATOM 1501 C C . ALA A 1 196 ? 1.155 19.426 -18.453 1.00 93.94 196 ALA A C 1
ATOM 1503 O O . ALA A 1 196 ? 0.030 19.756 -18.825 1.00 93.94 196 ALA A O 1
ATOM 1504 N N . ASP A 1 197 ? 2.038 18.860 -19.279 1.00 94.88 197 ASP A N 1
ATOM 1505 C CA . ASP A 1 197 ? 1.754 18.526 -20.681 1.00 94.88 197 ASP A CA 1
ATOM 1506 C C . ASP A 1 197 ? 1.071 17.159 -20.830 1.00 94.88 197 ASP A C 1
ATOM 1508 O O . ASP A 1 197 ? 0.351 16.944 -21.803 1.00 94.88 197 ASP A O 1
ATOM 1512 N N . GLY A 1 198 ? 1.281 16.246 -19.878 1.00 94.25 198 GLY A N 1
ATOM 1513 C CA . GLY A 1 198 ? 0.723 14.895 -19.884 1.00 94.25 198 GLY A CA 1
ATOM 1514 C C . GLY A 1 198 ? 0.443 14.370 -18.478 1.00 94.25 198 GLY A C 1
ATOM 1515 O O . GLY A 1 198 ? 1.141 14.718 -17.523 1.00 94.25 198 GLY A O 1
ATOM 1516 N N . TYR A 1 199 ? -0.571 13.516 -18.362 1.00 94.12 199 TYR A N 1
ATOM 1517 C CA . TYR A 1 199 ? -0.900 12.775 -17.146 1.00 94.12 199 TYR A CA 1
ATOM 1518 C C . TYR A 1 199 ? -0.968 11.286 -17.457 1.00 94.12 199 TYR A C 1
ATOM 1520 O O . TYR A 1 199 ? -1.686 10.879 -18.370 1.00 94.12 199 TYR A O 1
ATOM 1528 N N . ALA A 1 200 ? -0.248 10.483 -16.683 1.00 90.38 200 ALA A N 1
ATOM 1529 C CA . ALA A 1 200 ? -0.330 9.036 -16.761 1.00 90.38 200 ALA A CA 1
ATOM 1530 C C . ALA A 1 200 ? -0.670 8.472 -15.381 1.00 90.38 200 ALA A C 1
ATOM 1532 O O . ALA A 1 200 ? 0.099 8.637 -14.435 1.00 90.38 200 ALA A O 1
ATOM 1533 N N . ALA A 1 201 ? -1.810 7.785 -15.294 1.00 82.50 201 ALA A N 1
ATOM 1534 C CA . ALA A 1 201 ? -2.166 6.996 -14.118 1.00 82.50 201 ALA A CA 1
ATOM 1535 C C . ALA A 1 201 ? -1.237 5.778 -13.954 1.00 82.50 201 ALA A C 1
ATOM 1537 O O . ALA A 1 201 ? -0.917 5.396 -12.838 1.00 82.50 201 ALA A O 1
ATOM 1538 N N . GLU A 1 202 ? -0.752 5.225 -15.075 1.00 78.00 202 GLU A N 1
ATOM 1539 C CA . GLU A 1 202 ? -0.037 3.946 -15.127 1.00 78.00 202 GLU A CA 1
ATOM 1540 C C . GLU A 1 202 ? 1.343 4.060 -15.771 1.00 78.00 202 GLU A C 1
ATOM 1542 O O . GLU A 1 202 ? 1.549 4.841 -16.708 1.00 78.00 202 GLU A O 1
ATOM 1547 N N . ALA A 1 203 ? 2.268 3.192 -15.359 1.00 81.00 203 ALA A N 1
ATOM 1548 C CA . ALA A 1 203 ? 3.615 3.136 -15.923 1.00 81.00 203 ALA A CA 1
ATOM 1549 C C . ALA A 1 203 ? 3.649 2.747 -17.412 1.00 81.00 203 ALA A C 1
ATOM 1551 O O . ALA A 1 203 ? 4.418 3.323 -18.183 1.00 81.00 203 ALA A O 1
ATOM 1552 N N . SER A 1 204 ? 2.785 1.824 -17.847 1.00 74.62 204 SER A N 1
ATOM 1553 C CA . SER A 1 204 ? 2.627 1.458 -19.267 1.00 74.62 204 SER A CA 1
ATOM 1554 C C . SER A 1 204 ? 2.131 2.633 -20.112 1.00 74.62 204 SER A C 1
ATOM 1556 O O . SER A 1 204 ? 2.630 2.887 -21.212 1.00 74.62 204 SER A O 1
ATOM 1558 N N . THR A 1 205 ? 1.168 3.394 -19.592 1.00 84.00 205 THR A N 1
ATOM 1559 C CA . THR A 1 205 ? 0.658 4.603 -20.247 1.00 84.00 205 THR A CA 1
ATOM 1560 C C . THR A 1 205 ? 1.705 5.707 -20.265 1.00 84.00 205 THR A C 1
ATOM 1562 O O . THR A 1 205 ? 1.853 6.356 -21.296 1.00 84.00 205 THR A O 1
ATOM 1565 N N . ALA A 1 206 ? 2.488 5.872 -19.195 1.00 90.44 206 ALA A N 1
ATOM 1566 C CA . ALA A 1 206 ? 3.620 6.792 -19.182 1.00 90.44 206 ALA A CA 1
ATOM 1567 C C . ALA A 1 206 ? 4.643 6.434 -20.274 1.00 90.44 206 ALA A C 1
ATOM 1569 O O . ALA A 1 206 ? 5.074 7.315 -21.015 1.00 90.44 206 ALA A O 1
ATOM 1570 N N . ALA A 1 207 ? 4.971 5.148 -20.444 1.00 85.69 207 ALA A N 1
ATOM 1571 C CA . ALA A 1 207 ? 5.891 4.703 -21.489 1.00 85.69 207 ALA A CA 1
ATOM 1572 C C . ALA A 1 207 ? 5.386 5.037 -22.903 1.00 85.69 207 ALA A C 1
ATOM 1574 O O . ALA A 1 207 ? 6.094 5.688 -23.672 1.00 85.69 207 ALA A O 1
ATOM 1575 N N . ARG A 1 208 ? 4.138 4.679 -23.238 1.00 83.19 208 ARG A N 1
ATOM 1576 C CA . ARG A 1 208 ? 3.549 5.002 -24.554 1.00 83.19 208 ARG A CA 1
ATOM 1577 C C . ARG A 1 208 ? 3.405 6.504 -24.782 1.00 83.19 208 ARG A C 1
ATOM 1579 O O . ARG A 1 208 ? 3.714 6.982 -25.869 1.00 83.19 208 ARG A O 1
ATOM 1586 N N . MET A 1 209 ? 2.975 7.248 -23.763 1.00 90.38 209 MET A N 1
ATOM 1587 C CA . MET A 1 209 ? 2.856 8.705 -23.829 1.00 90.38 209 MET A CA 1
ATOM 1588 C C . MET A 1 209 ? 4.208 9.358 -24.104 1.00 90.38 209 MET A C 1
ATOM 1590 O O . MET A 1 209 ? 4.288 10.250 -24.942 1.00 90.38 209 MET A O 1
ATOM 1594 N N . ALA A 1 210 ? 5.275 8.896 -23.451 1.00 92.00 210 ALA A N 1
ATOM 1595 C CA . ALA A 1 210 ? 6.616 9.400 -23.702 1.00 92.00 210 ALA A CA 1
ATOM 1596 C C . ALA A 1 210 ? 7.055 9.129 -25.150 1.00 92.00 210 ALA A C 1
ATOM 1598 O O . ALA A 1 210 ? 7.546 10.040 -25.815 1.00 92.00 210 ALA A O 1
ATOM 1599 N N . ILE A 1 211 ? 6.832 7.911 -25.668 1.00 85.62 211 ILE A N 1
ATOM 1600 C CA . ILE A 1 211 ? 7.110 7.571 -27.076 1.00 85.62 211 ILE A CA 1
ATOM 1601 C C . ILE A 1 211 ? 6.333 8.506 -28.014 1.00 85.62 211 ILE A C 1
ATOM 1603 O O . ILE A 1 211 ? 6.902 9.046 -28.965 1.00 85.62 211 ILE A O 1
ATOM 1607 N N . ASP A 1 212 ? 5.045 8.727 -27.744 1.00 86.00 212 ASP A N 1
ATOM 1608 C CA . ASP A 1 212 ? 4.193 9.589 -28.561 1.00 86.00 212 ASP A CA 1
ATOM 1609 C C . ASP A 1 212 ? 4.593 11.069 -28.471 1.00 86.00 212 ASP A C 1
ATOM 1611 O O . ASP A 1 212 ? 4.580 11.764 -29.479 1.00 86.00 212 ASP A O 1
ATOM 1615 N N . PHE A 1 213 ? 5.040 11.564 -27.315 1.00 91.12 213 PHE A N 1
ATOM 1616 C CA . PHE A 1 213 ? 5.565 12.928 -27.178 1.00 91.12 213 PHE A CA 1
ATOM 1617 C C . PHE A 1 213 ? 6.846 13.159 -27.976 1.00 91.12 213 PHE A C 1
ATOM 1619 O O . PHE A 1 213 ? 7.044 14.261 -28.487 1.00 91.12 213 PHE A O 1
ATOM 1626 N N . ILE A 1 214 ? 7.687 12.137 -28.130 1.00 88.25 214 ILE A N 1
ATOM 1627 C CA . ILE A 1 214 ? 8.855 12.205 -29.012 1.00 88.25 214 ILE A CA 1
ATOM 1628 C C . ILE A 1 214 ? 8.430 12.174 -30.486 1.00 88.25 214 ILE A C 1
ATOM 1630 O O . ILE A 1 214 ? 8.897 12.993 -31.278 1.00 88.25 214 ILE A O 1
ATOM 1634 N N . LYS A 1 215 ? 7.547 11.242 -30.873 1.00 83.19 215 LYS A N 1
ATOM 1635 C CA . LYS A 1 215 ? 7.123 11.063 -32.275 1.00 83.19 215 LYS A CA 1
ATOM 1636 C C . LYS A 1 215 ? 6.226 12.211 -32.768 1.00 83.19 215 LYS A C 1
ATOM 1638 O O . LYS A 1 215 ? 6.347 12.637 -33.914 1.00 83.19 215 LYS A O 1
ATOM 1643 N N . ASN A 1 216 ? 5.351 12.721 -31.902 1.00 83.88 216 ASN A N 1
ATOM 1644 C CA . ASN A 1 216 ? 4.251 13.644 -32.197 1.00 83.88 216 ASN A CA 1
ATOM 1645 C C . ASN A 1 216 ? 4.178 14.824 -31.190 1.00 83.88 216 ASN A C 1
ATOM 1647 O O . ASN A 1 216 ? 3.132 15.064 -30.579 1.00 83.88 216 ASN A O 1
ATOM 1651 N N . PRO A 1 217 ? 5.239 15.637 -31.025 1.00 80.00 217 PRO A N 1
ATOM 1652 C CA . PRO A 1 217 ? 5.383 16.590 -29.909 1.00 80.00 217 PRO A CA 1
ATOM 1653 C C . PRO A 1 217 ? 4.321 17.703 -29.826 1.00 80.00 217 PRO A C 1
ATOM 1655 O O . PRO A 1 217 ? 4.150 18.323 -28.770 1.00 80.00 217 PRO A O 1
ATOM 1658 N N . LEU A 1 218 ? 3.628 17.989 -30.933 1.00 80.06 218 LEU A N 1
ATOM 1659 C CA . LEU A 1 218 ? 2.589 19.025 -31.030 1.00 80.06 218 LEU A CA 1
ATOM 1660 C C . LEU A 1 218 ? 1.186 18.462 -31.295 1.00 80.06 218 LEU A C 1
ATOM 1662 O O . LEU A 1 218 ? 0.198 19.165 -31.094 1.00 80.06 218 LEU A O 1
ATOM 1666 N N . THR A 1 219 ? 1.093 17.219 -31.768 1.00 80.31 219 THR A N 1
ATOM 1667 C CA . THR A 1 219 ? -0.152 16.588 -32.237 1.00 80.31 219 THR A CA 1
ATOM 1668 C C . THR A 1 219 ? -0.564 15.382 -31.405 1.00 80.31 219 THR A C 1
ATOM 1670 O O . THR A 1 219 ? -1.600 14.788 -31.694 1.00 80.31 219 THR A O 1
ATOM 1673 N N . SER A 1 220 ? 0.225 15.037 -30.385 1.00 81.81 220 SER A N 1
ATOM 1674 C CA . SER A 1 220 ? -0.057 13.950 -29.456 1.00 81.81 220 SER A CA 1
ATOM 1675 C C . SER A 1 220 ? -1.489 14.009 -28.923 1.00 81.81 220 SER A C 1
ATOM 1677 O O . SER A 1 220 ? -1.961 15.058 -28.469 1.00 81.81 220 SER A O 1
ATOM 1679 N N . SER A 1 221 ? -2.169 12.861 -28.934 1.00 79.44 221 SER A N 1
ATOM 1680 C CA . SER A 1 221 ? -3.496 12.705 -28.328 1.00 79.44 221 SER A CA 1
ATOM 1681 C C . SER A 1 221 ? -3.467 12.814 -26.803 1.00 79.44 221 SER A C 1
ATOM 1683 O O . SER A 1 221 ? -4.503 13.072 -26.197 1.00 79.44 221 SER A O 1
ATOM 1685 N N . TYR A 1 222 ? -2.294 12.648 -26.190 1.00 81.62 222 TYR A N 1
ATOM 1686 C CA . TYR A 1 222 ? -2.094 12.741 -24.745 1.00 81.62 222 TYR A CA 1
ATOM 1687 C C . TYR A 1 222 ? -1.868 14.174 -24.250 1.00 81.62 222 TYR A C 1
ATOM 1689 O O . TYR A 1 222 ? -1.844 14.406 -23.042 1.00 81.62 222 TYR A O 1
ATOM 1697 N N . LEU A 1 223 ? -1.693 15.140 -25.159 1.00 87.12 223 LEU A N 1
ATOM 1698 C CA . LEU A 1 223 ? -1.348 16.506 -24.787 1.00 87.12 223 LEU A CA 1
ATOM 1699 C C . LEU A 1 223 ? -2.504 17.189 -24.038 1.00 87.12 223 LEU A C 1
ATOM 1701 O O . LEU A 1 223 ? -3.583 17.445 -24.589 1.00 87.12 223 LEU A O 1
ATOM 1705 N N . LEU A 1 224 ? -2.258 17.549 -22.781 1.00 86.12 224 LEU A N 1
ATOM 1706 C CA . LEU A 1 224 ? -3.201 18.287 -21.955 1.00 86.12 224 LEU A CA 1
ATOM 1707 C C . LEU A 1 224 ? -3.298 19.736 -22.452 1.00 86.12 224 LEU A C 1
ATOM 1709 O O . LEU A 1 224 ? -2.421 20.566 -22.231 1.00 86.12 224 LEU A O 1
ATOM 1713 N N . ARG A 1 225 ? -4.388 20.064 -23.153 1.00 69.62 225 ARG A N 1
ATOM 1714 C CA . ARG A 1 225 ? -4.667 21.447 -23.573 1.00 69.62 225 ARG A CA 1
ATOM 1715 C C . ARG A 1 225 ? -5.076 22.310 -22.369 1.00 69.62 225 ARG A C 1
ATOM 1717 O O . ARG A 1 225 ? -5.879 21.834 -21.556 1.00 69.62 225 ARG A O 1
ATOM 1724 N N . PRO A 1 226 ? -4.597 23.566 -22.271 1.00 54.97 226 PRO A N 1
ATOM 1725 C CA . PRO A 1 226 ? -5.053 24.502 -21.252 1.00 54.97 226 PRO A CA 1
ATOM 1726 C C . PRO A 1 226 ? -6.566 24.685 -21.353 1.00 54.97 226 PRO A C 1
ATOM 1728 O O . PRO A 1 226 ? -7.092 25.001 -22.420 1.00 54.97 226 PRO A O 1
ATOM 1731 N N . ASN A 1 227 ? -7.272 24.481 -20.245 1.00 46.72 227 ASN A N 1
ATOM 1732 C CA . ASN A 1 227 ? -8.696 24.765 -20.165 1.00 46.72 227 ASN A CA 1
ATOM 1733 C C . ASN A 1 227 ? -8.847 26.220 -19.694 1.00 46.72 227 ASN A C 1
ATOM 1735 O O . ASN A 1 227 ? -8.480 26.529 -18.561 1.00 46.72 227 ASN A O 1
ATOM 1739 N N . GLU A 1 228 ? -9.403 27.114 -20.521 1.00 43.25 228 GLU A N 1
ATOM 1740 C CA . GLU A 1 228 ? -9.628 28.535 -20.167 1.00 43.25 228 GLU A CA 1
ATOM 1741 C C . GLU A 1 228 ? -10.504 28.710 -18.904 1.00 43.25 228 GLU A C 1
ATOM 1743 O O . GLU A 1 228 ? -10.533 29.781 -18.304 1.00 43.25 228 GLU A O 1
ATOM 1748 N N . LYS A 1 229 ? -11.188 27.645 -18.458 1.00 41.47 229 LYS A N 1
ATOM 1749 C CA . LYS A 1 229 ? -12.056 27.618 -17.269 1.00 41.47 229 LYS A CA 1
ATOM 1750 C C . LYS A 1 229 ? -11.413 27.072 -15.984 1.00 41.47 229 LYS A C 1
ATOM 1752 O O . LYS A 1 229 ? -12.066 27.107 -14.949 1.00 41.47 229 LYS A O 1
ATOM 1757 N N . ALA A 1 230 ? -10.167 26.589 -16.004 1.00 40.31 230 ALA A N 1
ATOM 1758 C CA . ALA A 1 230 ? -9.516 26.031 -14.802 1.00 40.31 230 ALA A CA 1
ATOM 1759 C C . ALA A 1 230 ? -8.934 27.102 -13.851 1.00 40.31 230 ALA A C 1
ATOM 1761 O O . ALA A 1 230 ? -8.415 26.787 -12.775 1.00 40.31 230 ALA A O 1
ATOM 1762 N N . ALA A 1 231 ? -9.025 28.380 -14.223 1.00 37.50 231 ALA A N 1
ATOM 1763 C CA . ALA A 1 231 ? -8.646 29.495 -13.372 1.00 37.50 231 ALA A CA 1
ATOM 1764 C C . ALA A 1 231 ? -9.800 29.843 -12.420 1.00 37.50 231 ALA A C 1
ATOM 1766 O O . ALA A 1 231 ? -10.711 30.557 -12.821 1.00 37.50 231 ALA A O 1
ATOM 1767 N N . THR A 1 232 ? -9.735 29.329 -11.183 1.00 35.25 232 THR A N 1
ATOM 1768 C CA . THR A 1 232 ? -10.318 29.830 -9.906 1.00 35.25 232 THR A CA 1
ATOM 1769 C C . THR A 1 232 ? -10.925 28.721 -9.033 1.00 35.25 232 THR A C 1
ATOM 1771 O O . THR A 1 232 ? -12.114 28.698 -8.746 1.00 35.25 232 THR A O 1
ATOM 1774 N N . LYS A 1 233 ? -10.085 27.839 -8.489 1.00 36.28 233 LYS A N 1
ATOM 1775 C CA . LYS A 1 233 ? -10.335 27.292 -7.147 1.00 36.28 233 LYS A CA 1
ATOM 1776 C C . LYS A 1 233 ? -9.092 27.531 -6.309 1.00 36.28 233 LYS A C 1
ATOM 1778 O O . LYS A 1 233 ? -8.147 26.753 -6.310 1.00 36.28 233 LYS A O 1
ATOM 1783 N N . THR A 1 234 ? -9.058 28.677 -5.642 1.00 35.47 234 THR A N 1
ATOM 1784 C CA . THR A 1 234 ? -8.118 28.890 -4.545 1.00 35.47 234 THR A CA 1
ATOM 1785 C C . THR A 1 234 ? -8.680 28.099 -3.370 1.00 35.47 234 THR A C 1
ATOM 1787 O O . THR A 1 234 ? -9.674 28.516 -2.779 1.00 35.47 234 THR A O 1
ATOM 1790 N N . PHE A 1 235 ? -8.104 26.934 -3.074 1.00 42.75 235 PHE A N 1
ATOM 1791 C CA . PHE A 1 235 ? -8.467 26.117 -1.913 1.00 42.75 235 PHE A CA 1
ATOM 1792 C C . PHE A 1 235 ? -7.978 26.818 -0.637 1.00 42.75 235 PHE A C 1
ATOM 1794 O O . PHE A 1 235 ? -6.927 26.504 -0.082 1.00 42.75 235 PHE A O 1
ATOM 1801 N N . ALA A 1 236 ? -8.689 27.864 -0.221 1.00 40.25 236 ALA A N 1
ATOM 1802 C CA . ALA A 1 236 ? -8.478 28.492 1.073 1.00 40.25 236 ALA A CA 1
ATOM 1803 C C . ALA A 1 236 ? -9.131 27.610 2.143 1.00 40.25 236 ALA A C 1
ATOM 1805 O O . ALA A 1 236 ? -10.300 27.252 2.003 1.00 40.25 236 ALA A O 1
ATOM 1806 N N . LYS A 1 237 ? -8.391 27.281 3.213 1.00 46.16 237 LYS A N 1
ATOM 1807 C CA . LYS A 1 237 ? -8.977 26.671 4.416 1.00 46.16 237 LYS A CA 1
ATOM 1808 C C . LYS A 1 237 ? -10.173 27.513 4.851 1.00 46.16 237 LYS A C 1
ATOM 1810 O O . LYS A 1 237 ? -10.056 28.740 4.930 1.00 46.16 237 LYS A O 1
ATOM 1815 N N . VAL A 1 238 ? -11.308 26.869 5.107 1.00 44.56 238 VAL A N 1
ATOM 1816 C CA . VAL A 1 238 ? -12.531 27.552 5.534 1.00 44.56 238 VAL A CA 1
ATOM 1817 C C . VAL A 1 238 ? -12.309 28.076 6.954 1.00 44.56 238 VAL A C 1
ATOM 1819 O O . VAL A 1 238 ? -12.562 27.402 7.943 1.00 44.56 238 VAL A O 1
ATOM 1822 N N . GLY A 1 239 ? -11.781 29.294 7.065 1.00 40.69 239 GLY A N 1
ATOM 1823 C CA . GLY A 1 239 ? -11.742 30.038 8.316 1.00 40.69 239 GLY A CA 1
ATOM 1824 C C . GLY A 1 239 ? -13.142 30.554 8.632 1.00 40.69 239 GLY A C 1
ATOM 1825 O O . GLY A 1 239 ? -13.603 31.508 8.009 1.00 40.69 239 GLY A O 1
ATOM 1826 N N . GLY A 1 240 ? -13.817 29.925 9.590 1.00 51.19 240 GLY A N 1
ATOM 1827 C CA . GLY A 1 240 ? -15.153 30.296 10.051 1.00 51.19 240 GLY A CA 1
ATOM 1828 C C . GLY A 1 240 ? -15.383 29.877 11.508 1.00 51.19 240 GLY A C 1
ATOM 1829 O O . GLY A 1 240 ? -14.534 29.201 12.088 1.00 51.19 240 GLY A O 1
ATOM 1830 N N . PRO A 1 241 ? -16.491 30.303 12.142 1.00 50.28 241 PRO A N 1
ATOM 1831 C CA . PRO A 1 241 ? -16.866 29.803 13.466 1.00 50.28 241 PRO A CA 1
ATOM 1832 C C . PRO A 1 241 ? -17.017 28.272 13.443 1.00 50.28 241 PRO A C 1
ATOM 1834 O O . PRO A 1 241 ? -17.456 27.727 12.432 1.00 50.28 241 PRO A O 1
ATOM 1837 N N . SER A 1 242 ? -16.676 27.591 14.547 1.00 69.38 242 SER A N 1
ATOM 1838 C CA . SER A 1 242 ? -16.794 26.130 14.664 1.00 69.38 242 SER A CA 1
ATOM 1839 C C . SER A 1 242 ? -18.197 25.668 14.270 1.00 69.38 242 SER A C 1
ATOM 1841 O O . SER A 1 242 ? -19.187 26.067 14.890 1.00 69.38 242 SER A O 1
ATOM 1843 N N . PHE A 1 243 ? -18.273 24.844 13.226 1.00 83.44 243 PHE A N 1
ATOM 1844 C CA . PHE A 1 243 ? -19.518 24.230 12.789 1.00 83.44 243 PHE A CA 1
ATOM 1845 C C . PHE A 1 243 ? -20.059 23.325 13.900 1.00 83.44 243 PHE A C 1
ATOM 1847 O O . PHE A 1 243 ? -19.308 22.584 14.530 1.00 83.44 243 PHE A O 1
ATOM 1854 N N . VAL A 1 244 ? -21.365 23.394 14.149 1.00 85.06 244 VAL A N 1
ATOM 1855 C CA . VAL A 1 244 ? -22.036 22.547 15.138 1.00 85.06 244 VAL A CA 1
ATOM 1856 C C . VAL A 1 244 ? -22.856 21.519 14.383 1.00 85.06 244 VAL A C 1
ATOM 1858 O O . VAL A 1 244 ? -23.781 21.889 13.658 1.00 85.06 244 VAL A O 1
ATOM 1861 N N . VAL A 1 245 ? -22.542 20.237 14.573 1.00 85.88 245 VAL A N 1
ATOM 1862 C CA . VAL A 1 245 ? -23.317 19.154 13.966 1.00 85.88 245 VAL A CA 1
ATOM 1863 C C . VAL A 1 245 ? -24.772 19.245 14.436 1.00 85.88 245 VAL A C 1
ATOM 1865 O O . VAL A 1 245 ? -25.026 19.238 15.648 1.00 85.88 245 VAL A O 1
ATOM 1868 N N . PRO A 1 246 ? -25.748 19.324 13.510 1.00 83.88 246 PRO A N 1
ATOM 1869 C CA . PRO A 1 246 ? -27.155 19.365 13.874 1.00 83.88 246 PRO A CA 1
ATOM 1870 C C . PRO A 1 246 ? -27.536 18.136 14.697 1.00 83.88 246 PRO A C 1
ATOM 1872 O O . PRO A 1 246 ? -27.400 17.003 14.232 1.00 83.88 246 PRO A O 1
ATOM 1875 N N . GLN A 1 247 ? -28.027 18.354 15.916 1.00 81.88 247 GLN A N 1
ATOM 1876 C CA . GLN A 1 247 ? -28.517 17.257 16.741 1.00 81.88 247 GLN A CA 1
ATOM 1877 C C . GLN A 1 247 ? -29.929 16.845 16.305 1.00 81.88 247 GLN A C 1
ATOM 1879 O O . GLN A 1 247 ? -30.761 17.713 16.024 1.00 81.88 247 GLN A O 1
ATOM 1884 N N . PRO A 1 248 ? -30.236 15.537 16.278 1.00 75.56 248 PRO A N 1
ATOM 1885 C CA . PRO A 1 248 ? -31.549 15.073 15.863 1.00 75.56 248 PRO A CA 1
ATOM 1886 C C . PRO A 1 248 ? -32.643 15.543 16.846 1.00 75.56 248 PRO A C 1
ATOM 1888 O O . PRO A 1 248 ? -32.479 15.397 18.062 1.00 75.56 248 PRO A O 1
ATOM 1891 N N . PRO A 1 249 ? -33.778 16.080 16.350 1.00 67.56 249 PRO A N 1
ATOM 1892 C CA . PRO A 1 249 ? -34.844 16.664 17.177 1.00 67.56 249 PRO A CA 1
ATOM 1893 C C . PRO A 1 249 ? -35.664 15.621 17.953 1.00 67.56 249 PRO A C 1
ATOM 1895 O O . PRO A 1 249 ? -36.390 15.963 18.886 1.00 67.56 249 PRO A O 1
ATOM 1898 N N . ARG A 1 250 ? -35.561 14.345 17.570 1.00 67.81 250 ARG A N 1
ATOM 1899 C CA . ARG A 1 250 ? -36.224 13.197 18.193 1.00 67.81 250 ARG A CA 1
ATOM 1900 C C . ARG A 1 250 ? -35.209 12.061 18.293 1.00 67.81 250 ARG A C 1
ATOM 1902 O O . ARG A 1 250 ? -34.437 11.863 17.365 1.00 67.81 250 ARG A O 1
ATOM 1909 N N . ARG A 1 251 ? -35.199 11.323 19.406 1.00 62.66 251 ARG A N 1
ATOM 1910 C CA . ARG A 1 251 ? -34.382 10.110 19.565 1.00 62.66 251 ARG A CA 1
ATOM 1911 C C . ARG A 1 251 ? -35.290 8.914 19.813 1.00 62.66 251 ARG A C 1
ATOM 1913 O O . ARG A 1 251 ? -36.154 8.973 20.690 1.00 62.66 251 ARG A O 1
ATOM 1920 N N . ILE A 1 252 ? -35.093 7.843 19.049 1.00 68.19 252 ILE A N 1
ATOM 1921 C CA . ILE A 1 252 ? -35.59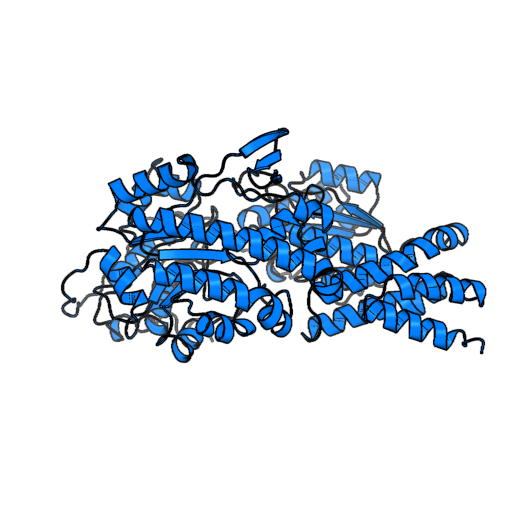8 6.519 19.421 1.00 68.19 252 ILE A CA 1
ATOM 1922 C C . ILE A 1 252 ? -34.872 6.115 20.720 1.00 68.19 252 ILE A C 1
ATOM 1924 O O . ILE A 1 252 ? -33.701 6.476 20.878 1.00 68.19 252 ILE A O 1
ATOM 1928 N N . PRO A 1 253 ? -35.527 5.442 21.688 1.00 68.56 253 PRO A N 1
ATOM 1929 C CA . PRO A 1 253 ? -34.834 4.957 22.875 1.00 68.56 253 PRO A CA 1
ATOM 1930 C C . PRO A 1 253 ? -33.628 4.104 22.470 1.00 68.56 253 PRO A C 1
ATOM 1932 O O . PRO A 1 253 ? -33.793 3.065 21.831 1.00 68.56 253 PRO A O 1
ATOM 1935 N N . ALA A 1 254 ? -32.429 4.574 22.814 1.00 72.38 254 ALA A N 1
ATOM 1936 C CA . ALA A 1 254 ? -31.191 3.881 22.490 1.00 72.38 254 ALA A CA 1
ATOM 1937 C C . ALA A 1 254 ? -31.114 2.545 23.240 1.00 72.38 254 ALA A C 1
ATOM 1939 O O . ALA A 1 254 ? -31.652 2.406 24.347 1.00 72.38 254 ALA A O 1
ATOM 1940 N N . LYS A 1 255 ? -30.417 1.566 22.656 1.00 79.88 255 LYS A N 1
ATOM 1941 C CA . LYS A 1 255 ? -30.044 0.340 23.375 1.00 79.88 255 LYS A CA 1
ATOM 1942 C C . LYS A 1 255 ? -29.254 0.671 24.656 1.00 79.88 255 LYS A C 1
ATOM 1944 O O . LYS A 1 255 ? -28.642 1.737 24.745 1.00 79.88 255 LYS A O 1
ATOM 1949 N N . PRO A 1 256 ? -29.240 -0.233 25.656 1.00 79.69 256 PRO A N 1
ATOM 1950 C CA . PRO A 1 256 ? -28.358 -0.094 26.811 1.00 79.69 256 PRO A CA 1
ATOM 1951 C C . PRO A 1 256 ? -26.909 0.117 26.364 1.00 79.69 256 PRO A C 1
ATOM 1953 O O . PRO A 1 256 ? -26.441 -0.573 25.460 1.00 79.69 256 PRO A O 1
ATOM 1956 N N . GLY A 1 257 ? -26.224 1.074 26.993 1.00 87.31 257 GLY A N 1
ATOM 1957 C CA . GLY A 1 257 ? -24.875 1.463 26.594 1.00 87.31 257 GLY A CA 1
ATOM 1958 C C . GLY A 1 257 ? -23.886 0.302 26.678 1.00 87.31 257 GLY A C 1
ATOM 1959 O O . GLY A 1 257 ? -23.841 -0.408 27.683 1.00 87.31 257 GLY A O 1
ATOM 1960 N N . MET A 1 258 ? -23.088 0.142 25.627 1.00 95.25 258 MET A N 1
ATOM 1961 C CA . MET A 1 258 ? -21.972 -0.797 25.557 1.00 95.25 258 MET A CA 1
ATOM 1962 C C . MET A 1 258 ? -20.661 -0.081 25.881 1.00 95.25 258 MET A C 1
ATOM 1964 O O . MET A 1 258 ? -20.517 1.131 25.694 1.00 95.25 258 MET A O 1
ATOM 1968 N N . LYS A 1 259 ? -19.662 -0.825 26.347 1.00 96.50 259 LYS A N 1
ATOM 1969 C CA . LYS A 1 259 ? -18.282 -0.336 26.347 1.00 96.50 259 LYS A CA 1
ATOM 1970 C C . LYS A 1 259 ? -17.753 -0.268 24.911 1.00 96.50 259 LYS A C 1
ATOM 1972 O O . LYS A 1 259 ? -18.173 -1.072 24.078 1.00 96.50 259 LYS A O 1
ATOM 1977 N N . PRO A 1 260 ? -16.773 0.601 24.629 1.00 97.69 260 PRO A N 1
ATOM 1978 C CA . PRO A 1 260 ? -16.198 0.684 23.291 1.00 97.69 260 PRO A CA 1
ATOM 1979 C C . PRO A 1 260 ? -15.684 -0.662 22.741 1.00 97.69 260 PRO A C 1
ATOM 1981 O O . PRO A 1 260 ? -16.020 -1.042 21.621 1.00 97.69 260 PRO A O 1
ATOM 1984 N N . VAL A 1 261 ? -14.991 -1.465 23.560 1.00 98.06 261 VAL A N 1
ATOM 1985 C CA . VAL A 1 261 ? -14.571 -2.828 23.172 1.00 98.06 261 VAL A CA 1
ATOM 1986 C C . VAL A 1 261 ? -15.749 -3.746 22.822 1.00 98.06 261 VAL A C 1
ATOM 1988 O O . VAL A 1 261 ? -15.670 -4.524 21.877 1.00 98.06 261 VAL A O 1
ATOM 1991 N N . GLU A 1 262 ? -16.864 -3.647 23.546 1.00 98.12 262 GLU A N 1
ATOM 1992 C CA . GLU A 1 262 ? -18.053 -4.470 23.303 1.00 98.12 262 GLU A CA 1
ATOM 1993 C C . GLU A 1 262 ? -18.710 -4.104 21.966 1.00 98.12 262 GLU A C 1
ATOM 1995 O O . GLU A 1 262 ? -19.156 -5.007 21.260 1.00 98.12 262 GLU A O 1
ATOM 2000 N N . ARG A 1 263 ? -18.693 -2.821 21.567 1.00 97.81 263 ARG A N 1
ATOM 2001 C CA . ARG A 1 263 ? -19.195 -2.378 20.252 1.00 97.81 263 ARG A CA 1
ATOM 2002 C C . ARG A 1 263 ? -18.394 -2.957 19.100 1.00 97.81 263 ARG A C 1
ATOM 2004 O O . ARG A 1 263 ? -18.977 -3.489 18.158 1.00 97.81 263 ARG A O 1
ATOM 2011 N N . VAL A 1 264 ? -17.065 -2.864 19.177 1.00 98.25 264 VAL A N 1
ATOM 2012 C CA . VAL A 1 264 ? -16.175 -3.376 18.123 1.00 98.25 264 VAL A CA 1
ATOM 2013 C C . VAL A 1 264 ? -16.334 -4.890 17.989 1.00 98.25 264 VAL A C 1
ATOM 2015 O O . VAL A 1 264 ? -16.487 -5.402 16.881 1.00 98.25 264 VAL A O 1
ATOM 2018 N N . LEU A 1 265 ? -16.389 -5.613 19.112 1.00 98.06 265 LEU A N 1
ATOM 2019 C CA . LEU A 1 265 ? -16.607 -7.060 19.102 1.00 98.06 265 LEU A CA 1
ATOM 2020 C C . LEU A 1 265 ? -18.018 -7.451 18.636 1.00 98.06 265 LEU A C 1
ATOM 2022 O O . LEU A 1 265 ? -18.169 -8.491 18.002 1.00 98.06 265 LEU A O 1
ATOM 2026 N N . ALA A 1 266 ? -19.050 -6.650 18.920 1.00 97.69 266 ALA A N 1
ATOM 2027 C CA . ALA A 1 266 ? -20.393 -6.873 18.382 1.00 97.69 266 ALA A CA 1
ATOM 2028 C C . ALA A 1 266 ? -20.399 -6.752 16.852 1.00 97.69 266 ALA A C 1
ATOM 2030 O O . ALA A 1 266 ? -20.943 -7.621 16.174 1.00 97.69 266 ALA A O 1
ATOM 2031 N N . VAL A 1 267 ? -19.719 -5.740 16.305 1.00 97.50 267 VAL A N 1
ATOM 2032 C CA . VAL A 1 267 ? -19.565 -5.559 14.855 1.00 97.50 267 VAL A CA 1
ATOM 2033 C C . VAL A 1 267 ? -18.855 -6.747 14.204 1.00 97.50 267 VAL A C 1
ATOM 2035 O O . VAL A 1 267 ? -19.364 -7.292 13.228 1.00 97.50 267 VAL A O 1
ATOM 2038 N N . LEU A 1 268 ? -17.749 -7.220 14.778 1.00 97.44 268 LEU A N 1
ATOM 2039 C CA . LEU A 1 268 ? -17.034 -8.405 14.282 1.00 97.44 268 LEU A CA 1
ATOM 2040 C C . LEU A 1 268 ? -17.848 -9.705 14.386 1.00 97.44 268 LEU A C 1
ATOM 2042 O O . LEU A 1 268 ? -17.570 -10.666 13.684 1.00 97.44 268 LEU A O 1
ATOM 2046 N N . ARG A 1 269 ? -18.881 -9.736 15.236 1.00 96.56 269 ARG A N 1
ATOM 2047 C CA . ARG A 1 269 ? -19.840 -10.850 15.353 1.00 96.56 269 ARG A CA 1
ATOM 2048 C C . ARG A 1 269 ? -21.114 -10.637 14.532 1.00 96.56 269 ARG A C 1
ATOM 2050 O O . ARG A 1 269 ? -22.069 -11.391 14.713 1.00 96.56 269 ARG A O 1
ATOM 2057 N N . HIS A 1 270 ? -21.153 -9.599 13.696 1.00 94.44 270 HIS A N 1
ATOM 2058 C CA . HIS A 1 270 ? -22.308 -9.199 12.881 1.00 94.44 270 HIS A CA 1
ATOM 2059 C C . HIS A 1 270 ? -23.571 -8.947 13.717 1.00 94.44 270 HIS A C 1
ATOM 2061 O O . HIS A 1 270 ? -24.686 -9.299 13.344 1.00 94.44 270 HIS A O 1
ATOM 2067 N N . GLN A 1 271 ? -23.377 -8.350 14.891 1.00 95.19 271 GLN A N 1
ATOM 2068 C CA . GLN A 1 271 ? -24.439 -7.941 15.798 1.00 95.19 271 GLN A CA 1
ATOM 2069 C C . GLN A 1 271 ? -24.552 -6.421 15.804 1.00 95.19 271 GLN A C 1
ATOM 2071 O O . GLN A 1 271 ? -23.573 -5.697 15.615 1.00 95.19 271 GLN A O 1
ATOM 2076 N N . GLU A 1 272 ? -25.758 -5.931 16.063 1.00 95.62 272 GLU A N 1
ATOM 2077 C CA . GLU A 1 272 ? -26.001 -4.506 16.245 1.00 95.62 272 GLU A CA 1
ATOM 2078 C C . GLU A 1 272 ? -25.472 -4.021 17.610 1.00 95.62 272 GLU A C 1
ATOM 2080 O O . GLU A 1 272 ? -26.010 -4.447 18.645 1.00 95.62 272 GLU A O 1
ATOM 2085 N N . PRO A 1 273 ? -24.495 -3.094 17.639 1.00 96.69 273 PRO A N 1
ATOM 2086 C CA . PRO A 1 273 ? -24.062 -2.429 18.867 1.00 96.69 273 PRO A CA 1
ATOM 2087 C C . PRO A 1 273 ? -25.121 -1.429 19.382 1.00 96.69 273 PRO A C 1
ATOM 2089 O O . PRO A 1 273 ? -26.229 -1.347 18.852 1.00 96.69 273 PRO A O 1
ATOM 2092 N N . ASP A 1 274 ? -24.809 -0.667 20.434 1.00 95.88 274 ASP A N 1
ATOM 2093 C CA . ASP A 1 274 ? -25.602 0.487 20.902 1.00 95.88 274 ASP A CA 1
ATOM 2094 C C . ASP A 1 274 ? -25.433 1.729 20.007 1.00 95.88 274 ASP A C 1
ATOM 2096 O O . ASP A 1 274 ? -26.392 2.469 19.796 1.00 95.88 274 ASP A O 1
ATOM 2100 N N . ARG A 1 275 ? -24.244 1.928 19.427 1.00 96.00 275 ARG A N 1
ATOM 2101 C CA . ARG A 1 275 ? -23.965 2.884 18.346 1.00 96.00 275 ARG A CA 1
ATOM 2102 C C . ARG A 1 275 ? -22.940 2.327 17.364 1.00 96.00 275 ARG A C 1
ATOM 2104 O O . ARG A 1 275 ? -22.136 1.478 17.741 1.00 96.00 275 ARG A O 1
ATOM 2111 N N . VAL A 1 276 ? -22.936 2.825 16.129 1.00 97.88 276 VAL A N 1
ATOM 2112 C CA . VAL A 1 276 ? -21.879 2.541 15.147 1.00 97.88 276 VAL A CA 1
ATOM 2113 C C . VAL A 1 276 ? -20.528 2.938 15.767 1.00 97.88 276 VAL A C 1
ATOM 2115 O O . VAL A 1 276 ? -20.381 4.093 16.187 1.00 97.88 276 VAL A O 1
ATOM 2118 N N . PRO A 1 277 ? -19.569 2.002 15.898 1.00 98.06 277 PRO A N 1
ATOM 2119 C CA . PRO A 1 277 ? -18.250 2.316 16.425 1.00 98.06 277 PRO A CA 1
ATOM 2120 C C . PRO A 1 277 ? -17.419 3.114 15.417 1.00 98.06 277 PRO A C 1
ATOM 2122 O O . PRO A 1 277 ? -17.639 3.033 14.205 1.00 98.06 277 PRO A O 1
ATOM 2125 N N . HIS A 1 278 ? -16.438 3.848 15.936 1.00 97.88 278 HIS A N 1
ATOM 2126 C CA . HIS A 1 278 ? -15.495 4.637 15.152 1.00 97.88 278 HIS A CA 1
ATOM 2127 C C . HIS A 1 278 ? -14.075 4.541 15.716 1.00 97.88 278 HIS A C 1
ATOM 2129 O O . HIS A 1 278 ? -13.850 4.701 16.916 1.00 97.88 278 HIS A O 1
ATOM 2135 N N . PHE A 1 279 ? -13.113 4.301 14.831 1.00 97.31 279 PHE A N 1
ATOM 2136 C CA . PHE A 1 279 ? -11.681 4.460 15.063 1.00 97.31 279 PHE A CA 1
ATOM 2137 C C . PHE A 1 279 ? -10.959 4.474 13.710 1.00 97.31 279 PHE A C 1
ATOM 2139 O O . PHE A 1 279 ? -11.502 4.010 12.706 1.00 97.31 279 PHE A O 1
ATOM 2146 N N . GLU A 1 280 ? -9.722 4.963 13.707 1.00 95.44 280 GLU A N 1
ATOM 2147 C CA . GLU A 1 280 ? -8.853 4.985 12.528 1.00 95.44 280 GLU A CA 1
ATOM 2148 C C . GLU A 1 280 ? -7.607 4.143 12.764 1.00 95.44 280 GLU A C 1
ATOM 2150 O O . GLU A 1 280 ? -7.222 3.904 13.914 1.00 95.44 280 GLU A O 1
ATOM 2155 N N . TRP A 1 281 ? -6.970 3.708 11.676 1.00 91.00 281 TRP A N 1
ATOM 2156 C CA . TRP A 1 281 ? -5.701 2.998 11.783 1.00 91.00 281 TRP A CA 1
ATOM 2157 C C . TRP A 1 281 ? -4.567 3.968 12.114 1.00 91.00 281 TRP A C 1
ATOM 2159 O O . TRP A 1 281 ? -3.863 3.822 13.111 1.00 91.00 281 TRP A O 1
ATOM 2169 N N . VAL A 1 282 ? -4.409 5.021 11.316 1.00 88.94 282 VAL A N 1
ATOM 2170 C CA . VAL A 1 282 ? -3.310 5.969 11.499 1.00 88.94 282 VAL A CA 1
ATOM 2171 C C . VAL A 1 282 ? -3.841 7.392 11.557 1.00 88.94 282 VAL A C 1
ATOM 2173 O O . VAL A 1 282 ? -4.686 7.793 10.756 1.00 88.94 282 VAL A O 1
ATOM 2176 N N . HIS A 1 283 ? -3.296 8.157 12.502 1.00 91.00 283 HIS A N 1
ATOM 2177 C CA . HIS A 1 283 ? -3.452 9.602 12.587 1.00 91.00 283 HIS A CA 1
ATOM 2178 C C . HIS A 1 283 ? -2.096 10.276 12.444 1.00 91.00 283 HIS A C 1
ATOM 2180 O O . HIS A 1 283 ? -1.141 9.946 13.153 1.00 91.00 283 HIS A O 1
ATOM 2186 N N . ASP A 1 284 ? -2.033 11.258 11.558 1.00 89.00 284 ASP A N 1
ATOM 2187 C CA . ASP A 1 284 ? -0.880 12.124 11.392 1.00 89.00 284 ASP A CA 1
ATOM 2188 C C . ASP A 1 284 ? -0.594 12.931 12.672 1.00 89.00 284 ASP A C 1
ATOM 2190 O O . ASP A 1 284 ? -1.498 13.392 13.381 1.00 89.00 284 ASP A O 1
ATOM 2194 N N . LEU A 1 285 ? 0.694 13.113 12.973 1.00 87.81 285 LEU A N 1
ATOM 2195 C CA . LEU A 1 285 ? 1.158 13.782 14.188 1.00 87.81 285 LEU A CA 1
ATOM 2196 C C . LEU A 1 285 ? 0.708 15.242 14.284 1.00 87.81 285 LEU A C 1
ATOM 2198 O O . LEU A 1 285 ? 0.469 15.726 15.393 1.00 87.81 285 LEU A O 1
ATOM 2202 N N . ASP A 1 286 ? 0.608 15.956 13.167 1.00 87.19 286 ASP A N 1
ATOM 2203 C CA . ASP A 1 286 ? 0.204 17.359 13.169 1.00 87.19 286 ASP A CA 1
ATOM 2204 C C . ASP A 1 286 ? -1.304 17.496 13.395 1.00 87.19 286 ASP A C 1
ATOM 2206 O O . ASP A 1 286 ? -1.728 18.393 14.130 1.00 87.19 286 ASP A O 1
ATOM 2210 N N . VAL A 1 287 ? -2.106 16.554 12.885 1.00 89.88 287 VAL A N 1
ATOM 2211 C CA . VAL A 1 287 ? -3.544 16.473 13.189 1.00 89.88 287 VAL A CA 1
ATOM 2212 C C . VAL A 1 287 ? -3.761 16.142 14.667 1.00 89.88 287 VAL A C 1
ATOM 2214 O O . VAL A 1 287 ? -4.513 16.850 15.343 1.00 89.88 287 VAL A O 1
ATOM 2217 N N . ILE A 1 288 ? -3.037 15.150 15.211 1.00 93.50 288 ILE A N 1
ATOM 2218 C CA . ILE A 1 288 ? -3.070 14.817 16.647 1.00 93.50 288 ILE A CA 1
ATOM 2219 C C . ILE A 1 288 ? -2.782 16.067 17.480 1.00 93.50 288 ILE A C 1
ATOM 2221 O O . ILE A 1 288 ? -3.573 16.422 18.356 1.00 93.50 288 ILE A O 1
ATOM 2225 N N . LYS A 1 289 ? -1.671 16.763 17.209 1.00 92.06 289 LYS A N 1
ATOM 2226 C CA . LYS A 1 289 ? -1.275 17.960 17.967 1.00 92.06 289 LYS A CA 1
ATOM 2227 C C . LYS A 1 289 ? -2.302 19.078 17.846 1.00 92.06 289 LYS A C 1
ATOM 2229 O O . LYS A 1 289 ? -2.575 19.738 18.848 1.00 92.06 289 LYS A O 1
ATOM 2234 N N . ALA A 1 290 ? -2.861 19.301 16.659 1.00 91.44 290 ALA A N 1
ATOM 2235 C CA . ALA A 1 290 ? -3.862 20.339 16.447 1.00 91.44 290 ALA A CA 1
ATOM 2236 C C . ALA A 1 290 ? -5.122 20.080 17.288 1.00 91.44 290 ALA A C 1
ATOM 2238 O O . ALA A 1 290 ? -5.580 20.973 18.000 1.00 91.44 290 ALA A O 1
ATOM 2239 N N . MET A 1 291 ? -5.632 18.846 17.280 1.00 93.69 291 MET A N 1
ATOM 2240 C CA . MET A 1 291 ? -6.861 18.482 17.995 1.00 93.69 291 MET A CA 1
ATOM 2241 C C . MET A 1 291 ? -6.688 18.407 19.512 1.00 93.69 291 MET A C 1
ATOM 2243 O O . MET A 1 291 ? -7.596 18.779 20.256 1.00 93.69 291 MET A O 1
ATOM 2247 N N . THR A 1 292 ? -5.523 17.951 19.974 1.00 95.12 292 THR A N 1
ATOM 2248 C CA . THR A 1 292 ? -5.226 17.731 21.403 1.00 95.12 292 THR A CA 1
ATOM 2249 C C . THR A 1 292 ? -4.508 18.909 22.062 1.00 95.12 292 THR A C 1
ATOM 2251 O O . THR A 1 292 ? -4.173 18.849 23.243 1.00 95.12 292 THR A O 1
ATOM 2254 N N . LYS A 1 293 ? -4.246 19.991 21.314 1.00 92.19 293 LYS A N 1
ATOM 2255 C CA . LYS A 1 293 ? -3.458 21.156 21.761 1.00 92.19 293 LYS A CA 1
ATOM 2256 C C . LYS A 1 293 ? -2.037 20.772 22.206 1.00 92.19 293 LYS A C 1
ATOM 2258 O O . LYS A 1 293 ? -1.534 21.269 23.212 1.00 92.19 293 LYS A O 1
ATOM 2263 N N . GLY A 1 294 ? -1.390 19.909 21.421 1.00 91.56 294 GLY A N 1
ATOM 2264 C CA . GLY A 1 294 ? -0.018 19.435 21.629 1.00 91.56 294 GLY A CA 1
ATOM 2265 C C . GLY A 1 294 ? 0.111 18.142 22.440 1.00 91.56 294 GLY A C 1
ATOM 2266 O O . GLY A 1 294 ? 1.213 17.825 22.882 1.00 91.56 294 GLY A O 1
ATOM 2267 N N . GLY A 1 295 ? -0.990 17.418 22.647 1.00 94.44 295 GLY A N 1
ATOM 2268 C CA . GLY A 1 295 ? -1.021 16.118 23.313 1.00 94.44 295 GLY A CA 1
ATOM 2269 C C . GLY A 1 295 ? -0.585 14.949 22.422 1.00 94.44 295 GLY A C 1
ATOM 2270 O O . GLY A 1 295 ? 0.008 15.109 21.352 1.00 94.44 295 GLY A O 1
ATOM 2271 N N . THR A 1 296 ? -0.863 13.747 22.911 1.00 94.81 296 THR A N 1
ATOM 2272 C CA . THR A 1 296 ? -0.494 12.459 22.318 1.00 94.81 296 THR A CA 1
ATOM 2273 C C . THR A 1 296 ? -1.655 11.814 21.560 1.00 94.81 296 THR A C 1
ATOM 2275 O O . THR A 1 296 ? -2.812 12.207 21.700 1.00 94.81 296 THR A O 1
ATOM 2278 N N . TYR A 1 297 ? -1.361 10.754 20.800 1.00 94.81 297 TYR A N 1
ATOM 2279 C CA . TYR A 1 297 ? -2.386 9.902 20.184 1.00 94.81 297 TYR A CA 1
ATOM 2280 C C . TYR A 1 297 ? -3.407 9.382 21.208 1.00 94.81 297 TYR A C 1
ATOM 2282 O O . TYR A 1 297 ? -4.600 9.345 20.938 1.00 94.81 297 TYR A O 1
ATOM 2290 N N . TYR A 1 298 ? -2.961 9.035 22.414 1.00 96.06 298 TYR A N 1
ATOM 2291 C CA . TYR A 1 298 ? -3.854 8.544 23.459 1.00 96.06 298 TYR A CA 1
ATOM 2292 C C . TYR A 1 298 ? -4.785 9.637 24.002 1.00 96.06 298 TYR A C 1
ATOM 2294 O O . TYR A 1 298 ? -5.933 9.355 24.332 1.00 96.06 298 TYR A O 1
ATOM 2302 N N . ASP A 1 299 ? -4.322 10.890 24.037 1.00 96.62 299 ASP A N 1
ATOM 2303 C CA . ASP A 1 299 ? -5.176 12.030 24.384 1.00 96.62 299 ASP A CA 1
ATOM 2304 C C . ASP A 1 299 ? -6.232 12.269 23.298 1.00 96.62 299 ASP A C 1
ATOM 2306 O O . ASP A 1 299 ? -7.377 12.573 23.620 1.00 96.62 299 ASP A O 1
ATOM 2310 N N . LEU A 1 300 ? -5.880 12.060 22.021 1.00 96.75 300 LEU A N 1
ATOM 2311 C CA . LEU A 1 300 ? -6.834 12.099 20.908 1.00 96.75 300 LEU A CA 1
ATOM 2312 C C . LEU A 1 300 ? -7.893 10.995 21.041 1.00 96.75 300 LEU A C 1
ATOM 2314 O O . LEU A 1 300 ? -9.083 11.284 20.933 1.00 96.75 300 LEU A O 1
ATOM 2318 N N . VAL A 1 301 ? -7.466 9.754 21.312 1.00 96.88 301 VAL A N 1
ATOM 2319 C CA . VAL A 1 301 ? -8.351 8.595 21.538 1.00 96.88 301 VAL A CA 1
ATOM 2320 C C . VAL A 1 301 ? -9.361 8.885 22.649 1.00 96.88 301 VAL A C 1
ATOM 2322 O O . VAL A 1 301 ? -10.552 8.619 22.484 1.00 96.88 301 VAL A O 1
ATOM 2325 N N . ASP A 1 302 ? -8.898 9.451 23.765 1.00 96.38 302 ASP A N 1
ATOM 2326 C CA . ASP A 1 302 ? -9.753 9.787 24.903 1.00 96.38 302 ASP A CA 1
ATOM 2327 C C . ASP A 1 302 ? -10.672 10.989 24.606 1.00 96.38 302 ASP A C 1
ATOM 2329 O O . ASP A 1 302 ? -11.848 10.960 24.966 1.00 96.38 302 ASP A O 1
ATOM 2333 N N . GLN A 1 303 ? -10.177 12.023 23.916 1.00 95.88 303 GLN A N 1
ATOM 2334 C CA . GLN A 1 303 ? -10.943 13.228 23.573 1.00 95.88 303 GLN A CA 1
ATOM 2335 C C . GLN A 1 303 ? -12.053 12.963 22.546 1.00 95.88 303 GLN A C 1
ATOM 2337 O O . GLN A 1 303 ? -13.118 13.577 22.634 1.00 95.88 303 GLN A O 1
ATOM 2342 N N . LEU A 1 304 ? -11.805 12.085 21.572 1.00 95.50 304 LEU A N 1
ATOM 2343 C CA . LEU A 1 304 ? -12.760 11.739 20.516 1.00 95.50 304 LEU A CA 1
ATOM 2344 C C . LEU A 1 304 ? -13.645 10.534 20.858 1.00 95.50 304 LEU A C 1
ATOM 2346 O O . LEU A 1 304 ? -14.504 10.193 20.055 1.00 95.50 304 LEU A O 1
ATOM 2350 N N . ASP A 1 305 ? -13.461 9.907 22.024 1.00 96.00 305 ASP A N 1
ATOM 2351 C CA . ASP A 1 305 ? -14.154 8.672 22.420 1.00 96.00 305 ASP A CA 1
ATOM 2352 C C . ASP A 1 305 ? -14.062 7.566 21.346 1.00 96.00 305 ASP A C 1
ATOM 2354 O O . ASP A 1 305 ? -15.058 6.933 20.985 1.00 96.00 305 ASP A O 1
ATOM 2358 N N . LEU A 1 306 ? -12.848 7.350 20.819 1.00 97.31 306 LEU A N 1
ATOM 2359 C CA . LEU A 1 306 ? -12.600 6.314 19.812 1.00 97.31 306 LEU A CA 1
ATOM 2360 C C . LEU A 1 306 ? -12.784 4.918 20.419 1.00 97.31 306 LEU A C 1
ATOM 2362 O O . LEU A 1 306 ? -12.376 4.659 21.559 1.00 97.31 306 LEU A O 1
ATOM 2366 N N . ASP A 1 307 ? -13.370 4.005 19.643 1.00 98.38 307 ASP A N 1
ATOM 2367 C CA . ASP A 1 307 ? -13.747 2.677 20.128 1.00 98.38 307 ASP A CA 1
ATOM 2368 C C . ASP A 1 307 ? -12.605 1.645 20.088 1.00 98.38 307 ASP A C 1
ATOM 2370 O O . ASP A 1 307 ? -12.604 0.667 20.848 1.00 98.38 307 ASP A O 1
ATOM 2374 N N . GLY A 1 308 ? -11.603 1.896 19.244 1.00 97.44 308 GLY A N 1
ATOM 2375 C CA . GLY A 1 308 ? -10.402 1.084 19.075 1.00 97.44 308 GLY A CA 1
ATOM 2376 C C . GLY A 1 308 ? -9.119 1.891 19.267 1.00 97.44 308 GLY A C 1
ATOM 2377 O O . GLY A 1 308 ? -9.088 3.099 19.037 1.00 97.44 308 GLY A O 1
ATOM 2378 N N . VAL A 1 309 ? -8.054 1.211 19.690 1.00 97.38 309 VAL A 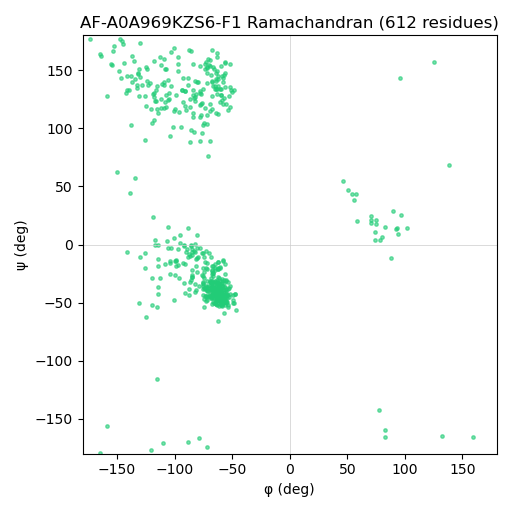N 1
ATOM 2379 C CA . VAL A 1 309 ? -6.712 1.780 19.850 1.00 97.38 309 VAL A CA 1
ATOM 2380 C C . VAL A 1 309 ? -5.681 0.875 19.184 1.00 97.38 309 VAL A C 1
ATOM 2382 O O . VAL A 1 309 ? -5.632 -0.330 19.448 1.00 97.38 309 VAL A O 1
ATOM 2385 N N . MET A 1 310 ? -4.845 1.456 18.323 1.00 95.56 310 MET A N 1
ATOM 2386 C CA . MET A 1 310 ? -3.778 0.717 17.656 1.00 95.56 310 MET A CA 1
ATOM 2387 C C . MET A 1 310 ? -2.535 0.574 18.534 1.00 95.56 310 MET A C 1
ATOM 2389 O O . MET A 1 310 ? -2.094 1.505 19.213 1.00 95.56 310 MET A O 1
ATOM 2393 N N . THR A 1 311 ? -1.920 -0.600 18.464 1.00 96.69 311 THR A N 1
ATOM 2394 C CA . THR A 1 311 ? -0.586 -0.892 18.984 1.00 96.69 311 THR A CA 1
ATOM 2395 C C . THR A 1 311 ? 0.117 -1.883 18.060 1.00 96.69 311 THR A C 1
ATOM 2397 O O . THR A 1 311 ? -0.482 -2.403 17.126 1.00 96.69 311 THR A O 1
ATOM 2400 N N . GLY A 1 312 ? 1.396 -2.147 18.284 1.00 96.06 312 GLY A N 1
ATOM 2401 C CA . GLY A 1 312 ? 2.172 -3.039 17.431 1.00 96.06 312 GLY A CA 1
ATOM 2402 C C . GLY A 1 312 ? 3.470 -3.466 18.101 1.00 96.06 312 GLY A C 1
ATOM 2403 O O . GLY A 1 312 ? 3.886 -2.831 19.078 1.00 96.06 312 GLY A O 1
ATOM 2404 N N . PRO A 1 313 ? 4.110 -4.527 17.590 1.00 96.81 313 PRO A N 1
ATOM 2405 C CA . PRO A 1 313 ? 5.408 -4.948 18.078 1.00 96.81 313 PRO A CA 1
ATOM 2406 C C . PRO A 1 313 ? 6.481 -3.889 17.800 1.00 96.81 313 PRO A C 1
ATOM 2408 O O . PRO A 1 313 ? 6.571 -3.342 16.699 1.00 96.81 313 PRO A O 1
ATOM 2411 N N . THR A 1 314 ? 7.332 -3.623 18.786 1.00 95.69 314 THR A N 1
ATOM 2412 C CA . THR A 1 314 ? 8.510 -2.764 18.604 1.00 95.69 314 THR A CA 1
ATOM 2413 C C . THR A 1 314 ? 9.663 -3.557 17.991 1.00 95.69 314 THR A C 1
ATOM 2415 O O . THR A 1 314 ? 10.128 -4.534 18.576 1.00 95.69 314 THR A O 1
ATOM 2418 N N . TYR A 1 315 ? 10.179 -3.087 16.856 1.00 93.94 315 TYR A N 1
ATOM 2419 C CA . TYR A 1 315 ? 11.423 -3.578 16.257 1.00 93.94 315 TYR A CA 1
ATOM 2420 C C . TYR A 1 315 ? 12.514 -2.519 16.380 1.00 93.94 315 TYR A C 1
ATOM 2422 O O . TYR A 1 315 ? 12.255 -1.323 16.203 1.00 93.94 315 TYR A O 1
ATOM 2430 N N . ARG A 1 316 ? 13.744 -2.946 16.680 1.00 92.62 316 ARG A N 1
ATOM 2431 C CA . ARG A 1 316 ? 14.884 -2.025 16.703 1.00 92.62 316 ARG A CA 1
ATOM 2432 C C . ARG A 1 316 ? 15.282 -1.636 15.281 1.00 92.62 316 ARG A C 1
ATOM 2434 O O . ARG A 1 316 ? 15.041 -2.350 14.309 1.00 92.62 316 ARG A O 1
ATOM 2441 N N . LYS A 1 317 ? 15.916 -0.474 15.182 1.00 91.88 317 LYS A N 1
ATOM 2442 C CA . LYS A 1 317 ? 16.542 0.019 13.960 1.00 91.88 317 LYS A CA 1
ATOM 2443 C C . LYS A 1 317 ? 17.845 0.718 14.307 1.00 91.88 317 LYS A C 1
ATOM 2445 O O . LYS A 1 317 ? 17.940 1.377 15.343 1.00 91.88 317 LYS A O 1
ATOM 2450 N N . GLN A 1 318 ? 18.828 0.583 13.434 1.00 93.50 318 GLN A N 1
ATOM 2451 C CA . GLN A 1 318 ? 20.124 1.232 13.548 1.00 93.50 318 GLN A CA 1
ATOM 2452 C C . GLN A 1 318 ? 20.257 2.270 12.440 1.00 93.50 318 GLN A C 1
ATOM 2454 O O . GLN A 1 318 ? 20.120 1.934 11.267 1.00 93.50 318 GLN A O 1
ATOM 2459 N N . GLN A 1 319 ? 20.540 3.523 12.794 1.00 93.12 319 GLN A N 1
ATOM 2460 C CA . GLN A 1 319 ? 20.875 4.531 11.793 1.00 93.12 319 GLN A CA 1
ATOM 2461 C C . GLN A 1 319 ? 22.224 4.178 11.166 1.00 93.12 319 GLN A C 1
ATOM 2463 O O . GLN A 1 319 ? 23.196 3.939 11.887 1.00 93.12 319 GLN A O 1
ATOM 2468 N N . ILE A 1 320 ? 22.270 4.120 9.839 1.00 94.06 320 ILE A N 1
ATOM 2469 C CA . ILE A 1 320 ? 23.492 3.807 9.088 1.00 94.06 320 ILE A CA 1
ATOM 2470 C C . ILE A 1 320 ? 23.984 5.009 8.277 1.00 94.06 320 ILE A C 1
ATOM 2472 O O . ILE A 1 320 ? 25.189 5.141 8.083 1.00 94.06 320 ILE A O 1
ATOM 2476 N N . GLU A 1 321 ? 23.078 5.896 7.854 1.00 90.00 321 GLU A N 1
ATOM 2477 C CA . GLU A 1 321 ? 23.361 7.158 7.153 1.00 90.00 321 GLU A CA 1
ATOM 2478 C C . GLU A 1 321 ? 22.325 8.221 7.587 1.00 90.00 321 GLU A C 1
ATOM 2480 O O . GLU A 1 321 ? 21.404 7.910 8.347 1.00 90.00 321 GLU A O 1
ATOM 2485 N N . ASP A 1 322 ? 22.462 9.474 7.137 1.00 83.12 322 ASP A N 1
ATOM 2486 C CA . ASP A 1 322 ? 21.634 10.603 7.607 1.00 83.12 322 ASP A CA 1
ATOM 2487 C C . ASP A 1 322 ? 20.121 10.324 7.523 1.00 83.12 322 ASP A C 1
ATOM 2489 O O . ASP A 1 322 ? 19.392 10.606 8.475 1.00 83.12 322 ASP A O 1
ATOM 2493 N N . ASP A 1 323 ? 19.654 9.712 6.432 1.00 83.81 323 ASP A N 1
ATOM 2494 C CA . ASP A 1 323 ? 18.250 9.348 6.215 1.00 83.81 323 ASP A CA 1
ATOM 2495 C C . ASP A 1 323 ? 18.003 7.834 6.098 1.00 83.81 323 ASP A C 1
ATOM 2497 O O . ASP A 1 323 ? 16.855 7.429 5.900 1.00 83.81 323 ASP A O 1
ATOM 2501 N N . LEU A 1 324 ? 19.038 6.995 6.271 1.00 90.25 324 LEU A N 1
ATOM 2502 C CA . LEU A 1 324 ? 18.944 5.536 6.134 1.00 90.25 324 LEU A CA 1
ATOM 2503 C C . LEU A 1 324 ? 19.101 4.788 7.458 1.00 90.25 324 LEU A C 1
ATOM 2505 O O . LEU A 1 324 ? 19.997 5.044 8.267 1.00 90.25 324 LEU A O 1
ATOM 2509 N N . TRP A 1 325 ? 18.253 3.779 7.624 1.00 92.88 325 TRP A N 1
ATOM 2510 C CA . TRP A 1 325 ? 18.150 2.948 8.814 1.00 92.88 325 TRP A CA 1
ATOM 2511 C C . TRP A 1 325 ? 18.117 1.472 8.430 1.00 92.88 325 TRP A C 1
ATOM 2513 O O . TRP A 1 325 ? 17.378 1.089 7.535 1.00 92.88 325 TRP A O 1
ATOM 2523 N N . LEU A 1 326 ? 18.880 0.636 9.123 1.00 94.00 326 LEU A N 1
ATOM 2524 C CA . LEU A 1 326 ? 18.811 -0.819 9.016 1.00 94.00 326 LEU A CA 1
ATOM 2525 C C . LEU A 1 326 ? 17.841 -1.353 10.076 1.00 94.00 326 LEU A C 1
ATOM 2527 O O . LEU A 1 326 ? 18.036 -1.080 11.264 1.00 94.00 326 LEU A O 1
ATOM 2531 N N . ASP A 1 327 ? 16.800 -2.081 9.672 1.00 93.00 327 ASP A N 1
ATOM 2532 C CA . ASP A 1 327 ? 15.879 -2.738 10.608 1.00 93.00 327 ASP A CA 1
ATOM 2533 C C . ASP A 1 327 ? 16.383 -4.124 11.062 1.00 93.00 327 ASP A C 1
ATOM 2535 O O . ASP A 1 327 ? 17.328 -4.679 10.500 1.00 93.00 327 ASP A O 1
ATOM 2539 N N . GLU A 1 328 ? 15.770 -4.693 12.109 1.00 94.50 328 GLU A N 1
ATOM 2540 C CA . GLU A 1 328 ? 16.133 -6.030 12.621 1.00 94.50 328 GLU A CA 1
ATOM 2541 C C . GLU A 1 328 ? 15.958 -7.156 11.586 1.00 94.50 328 GLU A C 1
ATOM 2543 O O . GLU A 1 328 ? 16.549 -8.221 11.747 1.00 94.50 328 GLU A O 1
ATOM 2548 N N . TRP A 1 329 ? 15.173 -6.931 10.530 1.00 94.31 329 TRP A N 1
ATOM 2549 C CA . TRP A 1 329 ? 14.997 -7.870 9.422 1.00 94.31 329 TRP A CA 1
ATOM 2550 C C . TRP A 1 329 ? 16.076 -7.719 8.342 1.00 94.31 329 TRP A C 1
ATOM 2552 O O . TRP A 1 329 ? 16.061 -8.441 7.348 1.00 94.31 329 TRP A O 1
ATOM 2562 N N . GLY A 1 330 ? 17.016 -6.787 8.505 1.00 93.06 330 GLY A N 1
ATOM 2563 C CA . GLY A 1 330 ? 18.073 -6.513 7.537 1.00 93.06 330 GLY A CA 1
ATOM 2564 C C . GLY A 1 330 ? 17.638 -5.639 6.357 1.00 93.06 330 GLY A C 1
ATOM 2565 O O . GLY A 1 330 ? 18.430 -5.450 5.436 1.00 93.06 330 GLY A O 1
ATOM 2566 N N . SER A 1 331 ? 16.418 -5.092 6.361 1.00 92.88 331 SER A N 1
ATOM 2567 C CA . SER A 1 331 ? 15.973 -4.144 5.337 1.00 92.88 331 SER A CA 1
ATOM 2568 C C . SER A 1 331 ? 16.561 -2.764 5.618 1.00 92.88 331 SER A C 1
ATOM 2570 O O . SER A 1 331 ? 16.503 -2.258 6.744 1.00 92.88 331 SER A O 1
ATOM 2572 N N . VAL A 1 332 ? 17.128 -2.138 4.587 1.00 93.06 332 VAL A N 1
ATOM 2573 C CA . VAL A 1 332 ? 17.539 -0.734 4.650 1.00 93.06 332 VAL A CA 1
ATOM 2574 C C . VAL A 1 332 ? 16.349 0.133 4.280 1.00 93.06 332 VAL A C 1
ATOM 2576 O O . VAL A 1 332 ? 15.774 -0.024 3.207 1.00 93.06 332 VAL A O 1
ATOM 2579 N N . ARG A 1 333 ? 16.001 1.070 5.157 1.00 90.00 333 ARG A N 1
ATOM 2580 C CA . ARG A 1 333 ? 14.848 1.951 5.018 1.00 90.00 333 ARG A CA 1
ATOM 2581 C C . ARG A 1 333 ? 15.250 3.412 5.024 1.00 90.00 333 ARG A C 1
ATOM 2583 O O . ARG A 1 333 ? 16.053 3.828 5.857 1.00 90.00 333 ARG A O 1
ATOM 2590 N N . ARG A 1 334 ? 14.630 4.195 4.150 1.00 86.44 334 ARG A N 1
ATOM 2591 C CA . ARG A 1 334 ? 14.692 5.653 4.153 1.00 86.44 334 ARG A CA 1
ATOM 2592 C C . ARG A 1 334 ? 13.548 6.212 4.990 1.00 86.44 334 ARG A C 1
ATOM 2594 O O . ARG A 1 334 ? 12.409 5.781 4.836 1.00 86.44 334 ARG A O 1
ATOM 2601 N N . ILE A 1 335 ? 13.839 7.156 5.883 1.00 80.12 335 ILE A N 1
ATOM 2602 C CA . ILE A 1 335 ? 12.817 7.792 6.730 1.00 80.12 335 ILE A CA 1
ATOM 2603 C C . ILE A 1 335 ? 12.703 9.271 6.362 1.00 80.12 335 ILE A C 1
ATOM 2605 O O . ILE A 1 335 ? 13.639 10.045 6.560 1.00 80.12 335 ILE A O 1
ATOM 2609 N N . GLY A 1 336 ? 11.547 9.640 5.808 1.00 66.31 336 GLY A N 1
ATOM 2610 C CA . GLY A 1 336 ? 11.207 10.997 5.387 1.00 66.31 336 GLY A CA 1
ATOM 2611 C C . GLY A 1 336 ? 10.569 11.843 6.492 1.00 66.31 336 GLY A C 1
ATOM 2612 O O . GLY A 1 336 ? 10.545 11.477 7.668 1.00 66.31 336 GLY A O 1
ATOM 2613 N N . LYS A 1 337 ? 10.041 13.013 6.106 1.00 57.09 337 LYS A N 1
ATOM 2614 C CA . LYS A 1 337 ? 9.356 13.948 7.023 1.00 57.09 337 LYS A CA 1
ATOM 2615 C C . LYS A 1 337 ? 8.023 13.418 7.557 1.00 57.09 337 LYS A C 1
ATOM 2617 O O . LYS A 1 337 ? 7.626 13.796 8.652 1.00 57.09 337 LYS A O 1
ATOM 2622 N N . ASP A 1 338 ? 7.365 12.572 6.779 1.00 53.03 338 ASP A N 1
ATOM 2623 C CA . ASP A 1 338 ? 6.161 11.812 7.123 1.00 53.03 338 ASP A CA 1
ATOM 2624 C C . ASP A 1 338 ? 6.429 10.697 8.149 1.00 53.03 338 ASP A C 1
ATOM 2626 O O . ASP A 1 338 ? 5.495 10.101 8.678 1.00 53.03 338 ASP A O 1
ATOM 2630 N N . ASN A 1 339 ? 7.704 10.444 8.482 1.00 61.03 339 ASN A N 1
ATOM 2631 C CA . ASN A 1 339 ? 8.147 9.448 9.457 1.00 61.03 339 ASN A CA 1
ATOM 2632 C C . ASN A 1 339 ? 7.685 8.015 9.117 1.00 61.03 339 ASN A C 1
ATOM 2634 O O . ASN A 1 339 ? 7.677 7.149 9.997 1.00 61.03 339 ASN A O 1
ATOM 2638 N N . TYR A 1 340 ? 7.341 7.762 7.847 1.00 68.31 340 TYR A N 1
ATOM 2639 C CA . TYR A 1 340 ? 6.989 6.446 7.324 1.00 68.31 340 TYR A CA 1
ATOM 2640 C C . TYR A 1 340 ? 8.224 5.797 6.666 1.00 68.31 340 TYR A C 1
ATOM 2642 O O . TYR A 1 340 ? 8.753 6.331 5.693 1.00 68.31 340 TYR A O 1
ATOM 2650 N N . PRO A 1 341 ? 8.770 4.690 7.207 1.00 76.75 341 PRO A N 1
ATOM 2651 C CA . PRO A 1 341 ? 10.015 4.108 6.699 1.00 76.75 341 PRO A CA 1
ATOM 2652 C C . PRO A 1 341 ? 9.831 3.294 5.404 1.00 76.75 341 PRO A C 1
ATOM 2654 O O . PRO A 1 341 ? 9.327 2.168 5.449 1.00 76.75 341 PRO A O 1
ATOM 2657 N N . MET A 1 342 ? 10.338 3.800 4.278 1.00 81.31 342 MET A N 1
ATOM 2658 C CA . MET A 1 342 ? 10.275 3.124 2.972 1.00 81.31 342 MET A CA 1
ATOM 2659 C C . MET A 1 342 ? 11.509 2.246 2.722 1.00 81.31 342 MET A C 1
ATOM 2661 O O . MET A 1 342 ? 12.621 2.725 2.952 1.00 81.31 342 MET A O 1
ATOM 2665 N N . PRO A 1 343 ? 11.367 0.981 2.280 1.00 85.62 343 PRO A N 1
ATOM 2666 C CA . PRO A 1 343 ? 12.512 0.138 1.929 1.00 85.62 343 PRO A CA 1
ATOM 2667 C C . PRO A 1 343 ? 13.286 0.721 0.736 1.00 85.62 343 PRO A C 1
ATOM 2669 O O . PRO A 1 343 ? 12.708 1.352 -0.140 1.00 85.62 343 PRO A O 1
ATOM 2672 N N . VAL A 1 344 ? 14.602 0.512 0.707 1.00 87.38 344 VAL A N 1
ATOM 2673 C CA . VAL A 1 344 ? 15.471 0.887 -0.415 1.00 87.38 344 VAL A CA 1
ATOM 2674 C C . VAL A 1 344 ? 15.774 -0.366 -1.231 1.00 87.38 344 VAL A C 1
ATOM 2676 O O . VAL A 1 344 ? 16.635 -1.157 -0.840 1.00 87.38 344 VAL A O 1
ATOM 2679 N N . ASP A 1 345 ? 15.085 -0.524 -2.361 1.00 83.62 345 ASP A N 1
ATOM 2680 C CA . ASP A 1 345 ? 15.098 -1.734 -3.200 1.00 83.62 345 ASP A CA 1
ATOM 2681 C C . ASP A 1 345 ? 16.510 -2.259 -3.526 1.00 83.62 345 ASP A C 1
ATOM 2683 O O . ASP A 1 345 ? 16.806 -3.431 -3.300 1.00 83.62 345 ASP A O 1
ATOM 2687 N N . ASP A 1 346 ? 17.439 -1.399 -3.958 1.00 85.25 346 ASP A N 1
ATOM 2688 C CA . ASP A 1 346 ? 18.810 -1.814 -4.319 1.00 85.25 346 ASP A CA 1
ATOM 2689 C C . ASP A 1 346 ? 19.607 -2.415 -3.141 1.00 85.25 346 ASP A C 1
ATOM 2691 O O . ASP A 1 346 ? 20.594 -3.150 -3.326 1.00 85.25 346 ASP A O 1
ATOM 2695 N N . ARG A 1 347 ? 19.173 -2.108 -1.914 1.00 91.00 347 ARG A N 1
ATOM 2696 C CA . ARG A 1 347 ? 19.753 -2.575 -0.650 1.00 91.00 347 ARG A CA 1
ATOM 2697 C C . ARG A 1 347 ? 18.898 -3.646 0.031 1.00 91.00 347 ARG A C 1
ATOM 2699 O O . ARG A 1 347 ? 19.147 -3.942 1.200 1.00 91.00 347 ARG A O 1
ATOM 2706 N N . ALA A 1 348 ? 17.943 -4.243 -0.682 1.00 93.69 348 ALA A N 1
ATOM 2707 C CA . ALA A 1 348 ? 17.186 -5.385 -0.193 1.00 93.69 348 ALA A CA 1
ATOM 2708 C C . ALA A 1 348 ? 18.129 -6.547 0.205 1.00 93.69 348 ALA A C 1
ATOM 2710 O O . ALA A 1 348 ? 19.089 -6.841 -0.524 1.00 93.69 348 ALA A O 1
ATOM 2711 N N . PRO A 1 349 ? 17.896 -7.197 1.363 1.00 95.88 349 PRO A N 1
ATOM 2712 C CA . PRO A 1 349 ? 18.794 -8.216 1.903 1.00 95.88 349 PRO A CA 1
ATOM 2713 C C . PRO A 1 349 ? 18.769 -9.551 1.148 1.00 95.88 349 PRO A C 1
ATOM 2715 O O . PRO A 1 349 ? 19.718 -10.322 1.280 1.00 95.88 349 PRO A O 1
ATOM 2718 N N . ILE A 1 350 ? 17.714 -9.851 0.384 1.00 96.81 350 ILE A N 1
ATOM 2719 C CA . ILE A 1 350 ? 17.509 -11.166 -0.232 1.00 96.81 350 ILE A CA 1
ATOM 2720 C C . ILE A 1 350 ? 17.496 -11.026 -1.752 1.00 96.81 350 ILE A C 1
ATOM 2722 O O . ILE A 1 350 ? 16.528 -10.540 -2.329 1.00 96.81 350 ILE A O 1
ATOM 2726 N N . LYS A 1 351 ? 18.564 -11.488 -2.411 1.00 94.75 351 LYS A N 1
ATOM 2727 C CA . LYS A 1 351 ? 18.699 -11.438 -3.880 1.00 94.75 351 LYS A CA 1
ATOM 2728 C C . LYS A 1 351 ? 18.722 -12.824 -4.521 1.00 94.75 351 LYS A C 1
ATOM 2730 O O . LYS A 1 351 ? 18.617 -12.943 -5.737 1.00 94.75 351 LYS A O 1
ATOM 2735 N N . SER A 1 352 ? 18.878 -13.871 -3.715 1.00 96.56 352 SER A N 1
ATOM 2736 C CA . SER A 1 352 ? 19.018 -15.253 -4.163 1.00 96.56 352 SER A CA 1
ATOM 2737 C C . SER A 1 352 ? 18.543 -16.247 -3.100 1.00 96.56 352 SER A C 1
ATOM 2739 O O . SER A 1 352 ? 18.418 -15.910 -1.920 1.00 96.56 352 SER A O 1
ATOM 2741 N N . LEU A 1 353 ? 18.362 -17.511 -3.494 1.00 97.56 353 LEU A N 1
ATOM 2742 C CA . LEU A 1 353 ? 18.063 -18.607 -2.561 1.00 97.56 353 LEU A CA 1
ATOM 2743 C C . LEU A 1 353 ? 19.148 -18.799 -1.491 1.00 97.56 353 LEU A C 1
ATOM 2745 O O . LEU A 1 353 ? 18.838 -19.128 -0.348 1.00 97.56 353 LEU A O 1
ATOM 2749 N N . ALA A 1 354 ? 20.413 -18.537 -1.830 1.00 97.69 354 ALA A N 1
ATOM 2750 C CA . ALA A 1 354 ? 21.517 -18.608 -0.876 1.00 97.69 354 ALA A CA 1
ATOM 2751 C C . ALA A 1 354 ? 21.452 -17.492 0.183 1.00 97.69 354 ALA A C 1
ATOM 2753 O O . ALA A 1 354 ? 21.891 -17.697 1.317 1.00 97.69 354 ALA A O 1
ATOM 2754 N N . ASP A 1 355 ? 20.916 -16.320 -0.171 1.00 97.50 355 ASP A N 1
ATOM 2755 C CA . ASP A 1 355 ? 20.670 -15.245 0.794 1.00 97.50 355 ASP A CA 1
ATOM 2756 C C . ASP A 1 355 ? 19.496 -15.609 1.704 1.00 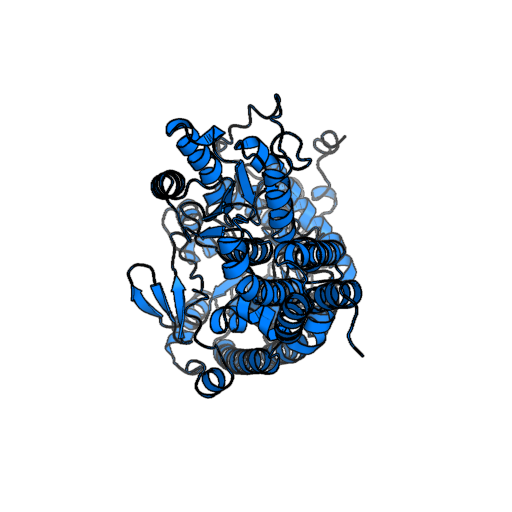97.50 355 ASP A C 1
ATOM 2758 O O . ASP A 1 355 ? 19.611 -15.490 2.921 1.00 97.50 355 ASP A O 1
ATOM 2762 N N . LEU A 1 356 ? 18.406 -16.142 1.137 1.00 97.50 356 LEU A N 1
ATOM 2763 C CA . LEU A 1 356 ? 17.242 -16.612 1.896 1.00 97.50 356 LEU A CA 1
ATOM 2764 C C . LEU A 1 356 ? 17.606 -17.686 2.936 1.00 97.50 356 LEU A C 1
ATOM 2766 O O . LEU A 1 356 ? 17.087 -17.670 4.057 1.00 97.50 356 LEU A O 1
ATOM 2770 N N . GLU A 1 357 ? 18.493 -18.620 2.587 1.00 96.62 357 GLU A N 1
ATOM 2771 C CA . GLU A 1 357 ? 18.951 -19.667 3.507 1.00 96.62 357 GLU A CA 1
ATOM 2772 C C . GLU A 1 357 ? 19.625 -19.066 4.752 1.00 96.62 357 GLU A C 1
ATOM 2774 O O . GLU A 1 357 ? 19.327 -19.475 5.877 1.00 96.62 357 GLU A O 1
ATOM 2779 N N . LYS A 1 358 ? 20.471 -18.048 4.555 1.00 96.12 358 LYS A N 1
ATOM 2780 C CA . LYS A 1 358 ? 21.219 -17.347 5.615 1.00 96.12 358 LYS A CA 1
ATOM 2781 C C . LYS A 1 358 ? 20.401 -16.279 6.335 1.00 96.12 358 LYS A C 1
ATOM 2783 O O . LYS A 1 358 ? 20.793 -15.822 7.407 1.00 96.12 358 LYS A O 1
ATOM 2788 N N . TRP A 1 359 ? 19.312 -15.828 5.727 1.00 96.88 359 TRP A N 1
ATOM 2789 C CA . TRP A 1 359 ? 18.466 -14.785 6.275 1.00 96.88 359 TRP A CA 1
ATOM 2790 C C . TRP A 1 359 ? 17.569 -15.343 7.379 1.00 96.88 359 TRP A C 1
ATOM 2792 O O . TRP A 1 359 ? 16.894 -16.368 7.216 1.00 96.88 359 TRP A O 1
ATOM 2802 N N . HIS A 1 360 ? 17.550 -14.658 8.518 1.00 93.69 360 HIS A N 1
ATOM 2803 C CA . HIS A 1 360 ? 16.810 -15.068 9.703 1.00 93.69 360 HIS A CA 1
ATOM 2804 C C . HIS A 1 360 ? 15.836 -13.976 10.121 1.00 93.69 360 HIS A C 1
ATOM 2806 O O . HIS A 1 360 ? 16.185 -12.797 10.146 1.00 93.69 360 HIS A O 1
ATOM 2812 N N . ALA A 1 361 ? 14.624 -14.393 10.486 1.00 95.69 361 ALA A N 1
ATOM 2813 C CA . ALA A 1 361 ? 13.684 -13.504 11.139 1.00 95.69 361 ALA A CA 1
ATOM 2814 C C . ALA A 1 361 ? 14.251 -13.048 12.501 1.00 95.69 361 ALA A C 1
ATOM 2816 O O . ALA A 1 361 ? 14.978 -13.812 13.149 1.00 95.69 361 ALA A O 1
ATOM 2817 N N . PRO A 1 362 ? 13.910 -11.834 12.956 1.00 96.38 362 PRO A N 1
ATOM 2818 C CA . PRO A 1 362 ? 14.239 -11.368 14.295 1.00 96.38 362 PRO A CA 1
ATOM 2819 C C . PRO A 1 362 ? 13.697 -12.310 15.381 1.00 96.38 362 PRO A C 1
ATOM 2821 O O . PRO A 1 362 ? 12.689 -12.970 15.167 1.00 96.38 362 PRO A O 1
ATOM 2824 N N . ASP A 1 363 ? 14.288 -12.325 16.579 1.00 97.44 363 ASP A N 1
ATOM 2825 C CA . ASP A 1 363 ? 13.801 -13.171 17.685 1.00 97.44 363 ASP A CA 1
ATOM 2826 C C . ASP A 1 363 ? 12.366 -12.781 18.097 1.00 97.44 363 ASP A C 1
ATOM 2828 O O . ASP A 1 363 ? 12.182 -11.683 18.617 1.00 97.44 363 ASP A O 1
ATOM 2832 N N . PRO A 1 364 ? 11.328 -13.611 17.885 1.00 97.19 364 PRO A N 1
ATOM 2833 C CA . PRO A 1 364 ? 9.952 -13.253 18.223 1.00 97.19 364 PRO A CA 1
ATOM 2834 C C . PRO A 1 364 ? 9.707 -13.129 19.733 1.00 97.19 364 PRO A C 1
ATOM 2836 O O . PRO A 1 364 ? 8.761 -12.446 20.118 1.00 97.19 364 PRO A O 1
ATOM 2839 N N . ASP A 1 365 ? 10.530 -13.739 20.589 1.00 96.81 365 ASP A N 1
ATOM 2840 C CA . ASP A 1 365 ? 10.328 -13.750 22.044 1.00 96.81 365 ASP A CA 1
ATOM 2841 C C . ASP A 1 365 ? 11.044 -12.585 22.764 1.00 96.81 365 ASP A C 1
ATOM 2843 O O . ASP A 1 365 ? 10.917 -12.435 23.983 1.00 96.81 365 ASP A O 1
ATOM 2847 N N . ASP A 1 366 ? 11.754 -11.714 22.036 1.00 97.94 366 ASP A N 1
ATOM 2848 C CA . ASP A 1 366 ? 12.437 -10.558 22.627 1.00 97.94 366 ASP A CA 1
ATOM 2849 C C . ASP A 1 366 ? 11.429 -9.609 23.323 1.00 97.94 366 ASP A C 1
ATOM 2851 O O . ASP A 1 366 ? 10.517 -9.078 22.669 1.00 97.94 366 ASP A O 1
ATOM 2855 N N . PRO A 1 367 ? 11.599 -9.330 24.632 1.00 97.38 367 PRO A N 1
ATOM 2856 C CA . PRO A 1 367 ? 10.657 -8.539 25.417 1.00 97.38 367 PRO A CA 1
ATOM 2857 C C . PRO A 1 367 ? 10.337 -7.151 24.860 1.00 97.38 367 PRO A C 1
ATOM 2859 O O . PRO A 1 367 ? 9.208 -6.691 25.062 1.00 97.38 367 PRO A O 1
ATOM 2862 N N . ILE A 1 368 ? 11.277 -6.500 24.154 1.00 97.25 368 ILE A N 1
ATOM 2863 C CA . ILE A 1 368 ? 11.093 -5.124 23.656 1.00 97.25 368 ILE A CA 1
ATOM 2864 C C . ILE A 1 368 ? 9.873 -5.009 22.738 1.00 97.25 368 ILE A C 1
ATOM 2866 O O . ILE A 1 368 ? 9.183 -3.989 22.735 1.00 97.25 368 ILE A O 1
ATOM 2870 N N . ARG A 1 369 ? 9.562 -6.086 22.000 1.00 97.06 369 ARG A N 1
ATOM 2871 C CA . ARG A 1 369 ? 8.429 -6.146 21.066 1.00 97.06 369 ARG A CA 1
ATOM 2872 C C . ARG A 1 369 ? 7.121 -5.842 21.770 1.00 97.06 369 ARG A C 1
ATOM 2874 O O . ARG A 1 369 ? 6.240 -5.224 21.191 1.00 97.06 369 ARG A O 1
ATOM 2881 N N . TYR A 1 370 ? 7.011 -6.234 23.031 1.00 98.44 370 TYR A N 1
ATOM 2882 C CA . TYR A 1 370 ? 5.753 -6.252 23.756 1.00 98.44 370 TYR A CA 1
ATOM 2883 C C . TYR A 1 370 ? 5.591 -5.091 24.738 1.00 98.44 370 TYR A C 1
ATOM 2885 O O . TYR A 1 370 ? 4.537 -4.981 25.359 1.00 98.44 370 TYR A O 1
ATOM 2893 N N . GLU A 1 371 ? 6.592 -4.222 24.907 1.00 97.88 371 GLU A N 1
ATOM 2894 C CA . GLU A 1 371 ? 6.547 -3.122 25.884 1.00 97.88 371 GLU A CA 1
ATOM 2895 C C . GLU A 1 371 ? 5.400 -2.148 25.591 1.00 97.88 371 GLU A C 1
ATOM 2897 O O . GLU A 1 371 ? 4.520 -1.963 26.431 1.00 97.88 371 GLU A O 1
ATOM 2902 N N . LYS A 1 372 ? 5.320 -1.635 24.357 1.00 96.81 372 LYS A N 1
ATOM 2903 C CA . LYS A 1 372 ? 4.228 -0.746 23.928 1.00 96.81 372 LYS A CA 1
ATOM 2904 C C . LYS A 1 372 ? 2.857 -1.427 24.009 1.00 96.81 372 LYS A C 1
ATOM 2906 O O . LYS A 1 372 ? 1.861 -0.794 24.353 1.00 96.81 372 LYS A O 1
ATOM 2911 N N . ILE A 1 373 ? 2.788 -2.728 23.715 1.00 98.38 373 ILE A N 1
ATOM 2912 C CA . ILE A 1 373 ? 1.545 -3.506 23.819 1.00 98.38 373 ILE A CA 1
ATOM 2913 C C . ILE A 1 373 ? 1.088 -3.555 25.283 1.00 98.38 373 ILE A C 1
ATOM 2915 O O . ILE A 1 373 ? -0.067 -3.246 25.567 1.00 98.38 373 ILE A O 1
ATOM 2919 N N . LYS A 1 374 ? 1.996 -3.853 26.221 1.00 98.50 374 LYS A N 1
ATOM 2920 C CA . LYS A 1 374 ? 1.712 -3.869 27.666 1.00 98.50 374 LYS A CA 1
ATOM 2921 C C . LYS A 1 374 ? 1.254 -2.506 28.181 1.00 98.50 374 LYS A C 1
ATOM 2923 O O . LYS A 1 374 ? 0.320 -2.454 28.976 1.00 98.50 374 LYS A O 1
ATOM 2928 N N . GLU A 1 375 ? 1.867 -1.416 27.723 1.00 97.81 375 GLU A N 1
ATOM 2929 C CA . GLU A 1 375 ? 1.453 -0.051 28.081 1.00 97.81 375 GLU A CA 1
ATOM 2930 C C . GLU A 1 375 ? 0.014 0.248 27.635 1.00 97.81 375 GLU A C 1
ATOM 2932 O O . GLU A 1 375 ? -0.797 0.740 28.423 1.00 97.81 375 GLU A O 1
ATOM 2937 N N . VAL A 1 376 ? -0.327 -0.094 26.388 1.00 98.06 376 VAL A N 1
ATOM 2938 C CA . VAL A 1 376 ? -1.675 0.108 25.833 1.00 98.06 376 VAL A CA 1
ATOM 2939 C C . VAL A 1 376 ? -2.705 -0.762 26.552 1.00 98.06 376 VAL A C 1
ATOM 2941 O O . VAL A 1 376 ? -3.773 -0.268 26.915 1.00 98.06 376 VAL A O 1
ATOM 2944 N N . VAL A 1 377 ? -2.376 -2.027 26.828 1.00 98.31 377 VAL A N 1
ATOM 2945 C CA . VAL A 1 377 ? -3.220 -2.938 27.618 1.00 98.31 377 VAL A CA 1
ATOM 2946 C C . VAL A 1 377 ? -3.460 -2.392 29.018 1.00 98.31 377 VAL A C 1
ATOM 2948 O O . VAL A 1 377 ? -4.606 -2.354 29.462 1.00 98.31 377 VAL A O 1
ATOM 2951 N N . ALA A 1 378 ? -2.416 -1.934 29.709 1.00 98.25 378 ALA A N 1
ATOM 2952 C CA . ALA A 1 378 ? -2.552 -1.380 31.051 1.00 98.25 378 ALA A CA 1
ATOM 2953 C C . ALA A 1 378 ? -3.460 -0.139 31.077 1.00 98.25 378 ALA A C 1
ATOM 2955 O O . ALA A 1 378 ? -4.172 0.077 32.056 1.00 98.25 378 ALA A O 1
ATOM 2956 N N . ARG A 1 379 ? -3.456 0.662 30.001 1.00 97.62 379 ARG A N 1
ATOM 2957 C CA . ARG A 1 379 ? -4.275 1.876 29.890 1.00 97.62 379 ARG A CA 1
ATOM 2958 C C . ARG A 1 379 ? -5.723 1.601 29.473 1.00 97.62 379 ARG A C 1
ATOM 2960 O O . ARG A 1 379 ? -6.623 2.262 29.985 1.00 97.62 379 ARG A O 1
ATOM 2967 N N . TYR A 1 380 ? -5.959 0.666 28.551 1.00 98.12 380 TYR A N 1
ATOM 2968 C CA . TYR A 1 380 ? -7.251 0.532 27.860 1.00 98.12 380 TYR A CA 1
ATOM 2969 C C . TYR A 1 380 ? -7.906 -0.850 27.932 1.00 98.12 380 TYR A C 1
ATOM 2971 O O . TYR A 1 380 ? -9.057 -0.996 27.502 1.00 98.12 380 TYR A O 1
ATOM 2979 N N . GLY A 1 381 ? -7.215 -1.854 28.475 1.00 96.81 381 GLY A N 1
ATOM 2980 C CA . GLY A 1 381 ? -7.689 -3.234 28.546 1.00 96.81 381 GLY A CA 1
ATOM 2981 C C . GLY A 1 381 ? -9.074 -3.347 29.186 1.00 96.81 381 GLY A C 1
ATOM 2982 O O . GLY A 1 381 ? -9.334 -2.813 30.263 1.00 96.81 381 GLY A O 1
ATOM 2983 N N . GLY A 1 382 ? -9.995 -4.028 28.500 1.00 95.00 382 GLY A N 1
ATOM 2984 C CA . GLY A 1 382 ? -11.379 -4.207 28.955 1.00 95.00 382 GLY A CA 1
ATOM 2985 C C . GLY A 1 382 ? -12.276 -2.964 28.839 1.00 95.00 382 GLY A C 1
ATOM 2986 O O . GLY A 1 382 ? -13.439 -3.022 29.257 1.00 95.00 382 GLY A O 1
A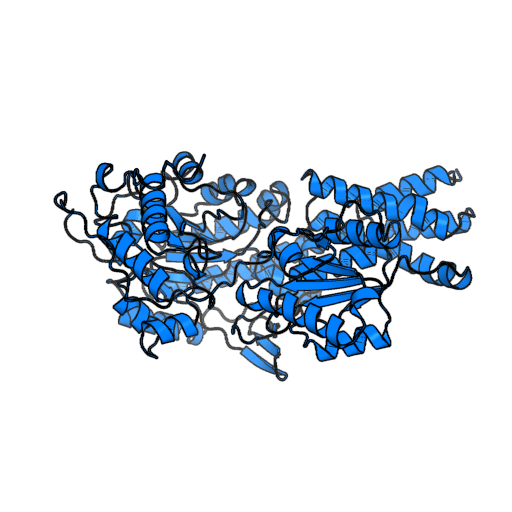TOM 2987 N N . HIS A 1 383 ? -11.769 -1.860 28.279 1.00 96.44 383 HIS A N 1
ATOM 2988 C CA . HIS A 1 383 ? -12.543 -0.656 27.973 1.00 96.44 383 HIS A CA 1
ATOM 2989 C C . HIS A 1 383 ? -12.615 -0.378 26.465 1.00 96.44 383 HIS A C 1
ATOM 2991 O O . HIS A 1 383 ? -13.722 -0.287 25.934 1.00 96.44 383 HIS A O 1
ATOM 2997 N N . ARG A 1 384 ? -11.471 -0.304 25.769 1.00 98.12 384 ARG A N 1
ATOM 2998 C CA . ARG A 1 384 ? -11.390 -0.117 24.304 1.00 98.12 384 ARG A CA 1
ATOM 2999 C C . ARG A 1 384 ? -10.849 -1.360 23.614 1.00 98.12 384 ARG A C 1
ATOM 3001 O O . ARG A 1 384 ? -10.134 -2.140 24.241 1.00 98.12 384 ARG A O 1
ATOM 3008 N N . ALA A 1 385 ? -11.200 -1.546 22.343 1.00 98.25 385 ALA A N 1
ATOM 3009 C CA . ALA A 1 385 ? -10.651 -2.641 21.554 1.00 98.25 385 ALA A CA 1
ATOM 3010 C C . ALA A 1 385 ? -9.166 -2.388 21.278 1.00 98.25 385 ALA A C 1
ATOM 3012 O O . ALA A 1 385 ? -8.804 -1.371 20.689 1.00 98.25 385 ALA A O 1
ATOM 3013 N N . ILE A 1 386 ? -8.308 -3.310 21.706 1.00 98.50 386 ILE A N 1
ATOM 3014 C CA . ILE A 1 386 ? -6.869 -3.237 21.459 1.00 98.50 386 ILE A CA 1
ATOM 3015 C C . ILE A 1 386 ? -6.568 -3.968 20.157 1.00 98.50 386 ILE A C 1
ATOM 3017 O O . ILE A 1 386 ? -6.818 -5.171 20.036 1.00 98.50 386 ILE A O 1
ATOM 3021 N N . ILE A 1 387 ? -6.029 -3.222 19.199 1.00 98.25 387 ILE A N 1
ATOM 3022 C CA . ILE A 1 387 ? -5.802 -3.668 17.829 1.00 98.25 387 ILE A CA 1
ATOM 3023 C C . ILE A 1 387 ? -4.296 -3.776 17.607 1.00 98.25 387 ILE A C 1
ATOM 3025 O O . ILE A 1 387 ? -3.575 -2.781 17.682 1.00 98.25 387 ILE A O 1
ATOM 3029 N N . LEU A 1 388 ? -3.824 -4.987 17.330 1.00 98.25 388 LEU A N 1
ATOM 3030 C CA . LEU A 1 388 ? -2.435 -5.259 16.992 1.00 98.25 388 LEU A CA 1
ATOM 3031 C C . LEU A 1 388 ? -2.217 -5.079 15.488 1.00 98.25 388 LEU A C 1
ATOM 3033 O O . LEU A 1 388 ? -2.796 -5.808 14.686 1.00 98.25 388 LEU A O 1
ATOM 3037 N N . GLN A 1 389 ? -1.356 -4.136 15.118 1.00 96.62 389 GLN A N 1
ATOM 3038 C CA . GLN A 1 389 ? -0.890 -3.953 13.752 1.00 96.62 389 GLN A CA 1
ATOM 3039 C C . GLN A 1 389 ? 0.175 -4.994 13.417 1.00 96.62 389 GLN A C 1
ATOM 3041 O O . GLN A 1 389 ? 1.236 -5.033 14.043 1.00 96.62 389 GLN A O 1
ATOM 3046 N N . MET A 1 390 ? -0.097 -5.800 12.398 1.00 95.69 390 MET A N 1
ATOM 3047 C CA . MET A 1 390 ? 0.827 -6.768 11.822 1.00 95.69 390 MET A CA 1
ATOM 3048 C C . MET A 1 390 ? 0.878 -6.607 10.298 1.00 95.69 390 MET A C 1
ATOM 3050 O O . MET A 1 390 ? 0.132 -5.828 9.704 1.00 95.69 390 MET A O 1
ATOM 3054 N N . ARG A 1 391 ? 1.791 -7.342 9.670 1.00 94.81 391 ARG A N 1
ATOM 3055 C CA . ARG A 1 391 ? 1.841 -7.550 8.218 1.00 94.81 391 ARG A CA 1
ATOM 3056 C C . ARG A 1 391 ? 1.301 -8.939 7.899 1.00 94.81 391 ARG A C 1
ATOM 3058 O O . ARG A 1 391 ? 1.189 -9.764 8.811 1.00 94.81 391 ARG A O 1
ATOM 3065 N N . ASP A 1 392 ? 0.990 -9.195 6.634 1.00 95.38 392 ASP A N 1
ATOM 3066 C CA . ASP A 1 392 ? 0.627 -10.534 6.175 1.00 95.38 392 ASP A CA 1
ATOM 3067 C C . ASP A 1 392 ? 1.645 -11.115 5.180 1.00 95.38 392 ASP A C 1
ATOM 3069 O O . ASP A 1 392 ? 2.774 -11.418 5.564 1.00 95.38 392 ASP A O 1
ATOM 3073 N N . VAL A 1 393 ? 1.254 -11.364 3.939 1.00 96.94 393 VAL A N 1
ATOM 3074 C CA . VAL A 1 393 ? 1.975 -12.217 2.991 1.00 96.94 393 VAL A CA 1
ATOM 3075 C C . VAL A 1 393 ? 2.710 -11.434 1.906 1.00 96.94 393 VAL A C 1
ATOM 3077 O O . VAL A 1 393 ? 3.409 -12.041 1.103 1.00 96.94 393 VAL A O 1
ATOM 3080 N N . TRP A 1 394 ? 2.596 -10.107 1.876 1.00 95.12 394 TRP A N 1
ATOM 3081 C CA . TRP A 1 394 ? 3.080 -9.264 0.783 1.00 95.12 394 TRP A CA 1
ATOM 3082 C C . TRP A 1 394 ? 4.132 -8.236 1.214 1.00 95.12 394 TRP A C 1
ATOM 3084 O O . TRP A 1 394 ? 5.228 -8.196 0.650 1.00 95.12 394 TRP A O 1
ATOM 3094 N N . SER A 1 395 ? 3.856 -7.430 2.243 1.00 91.81 395 SER A N 1
ATOM 3095 C CA . SER A 1 395 ? 4.727 -6.316 2.652 1.00 91.81 395 SER A CA 1
ATOM 3096 C C . SER A 1 395 ? 6.102 -6.782 3.129 1.00 91.81 395 SER A C 1
ATOM 3098 O O . SER A 1 395 ? 7.088 -6.070 2.961 1.00 91.81 395 SER A O 1
ATOM 3100 N N . GLY A 1 396 ? 6.179 -7.958 3.759 1.00 92.75 396 GLY A N 1
ATOM 3101 C CA . GLY A 1 396 ? 7.448 -8.581 4.142 1.00 92.75 396 GLY A CA 1
ATOM 3102 C C . GLY A 1 396 ? 8.305 -8.893 2.909 1.00 92.75 396 GLY A C 1
ATOM 3103 O O . GLY A 1 396 ? 9.333 -8.243 2.721 1.00 92.75 396 GLY A O 1
ATOM 3104 N N . PRO A 1 397 ? 7.873 -9.820 2.033 1.00 94.50 397 PRO A N 1
ATOM 3105 C CA . PRO A 1 397 ? 8.580 -10.133 0.790 1.00 94.50 397 PRO A CA 1
ATOM 3106 C C . PRO A 1 397 ? 8.952 -8.907 -0.044 1.00 94.50 397 PRO A C 1
ATOM 3108 O O . PRO A 1 397 ? 10.095 -8.808 -0.484 1.00 94.50 397 PRO A O 1
ATOM 3111 N N . ARG A 1 398 ? 8.039 -7.940 -0.188 1.00 92.25 398 ARG A N 1
ATOM 3112 C CA . ARG A 1 398 ? 8.288 -6.671 -0.888 1.00 92.25 398 ARG A CA 1
ATOM 3113 C C . ARG A 1 398 ? 9.494 -5.933 -0.316 1.00 92.25 398 ARG A C 1
ATOM 3115 O O . ARG A 1 398 ? 10.393 -5.559 -1.060 1.00 92.25 398 ARG A O 1
ATOM 3122 N N . ASP A 1 399 ? 9.541 -5.765 1.002 1.00 91.50 399 ASP A N 1
ATOM 3123 C CA . ASP A 1 399 ? 10.594 -5.002 1.678 1.00 91.50 399 ASP A CA 1
ATOM 3124 C C . ASP A 1 399 ? 11.941 -5.753 1.763 1.00 91.50 399 ASP A C 1
ATOM 3126 O O . ASP A 1 399 ? 12.975 -5.123 2.014 1.00 91.50 399 ASP A O 1
ATOM 3130 N N . TYR A 1 400 ? 11.944 -7.087 1.624 1.00 94.94 400 TYR A N 1
ATOM 3131 C CA . TYR A 1 400 ? 13.141 -7.925 1.806 1.00 94.94 400 TYR A CA 1
ATOM 3132 C C . TYR A 1 400 ? 13.760 -8.428 0.498 1.00 94.94 400 TYR A C 1
ATOM 3134 O O . TYR A 1 400 ? 14.965 -8.683 0.467 1.00 94.94 400 TYR A O 1
ATOM 3142 N N . ILE A 1 401 ? 12.964 -8.540 -0.568 1.00 95.75 401 ILE A N 1
ATOM 3143 C CA . ILE A 1 401 ? 13.414 -8.869 -1.930 1.00 95.75 401 ILE A CA 1
ATOM 3144 C C . ILE A 1 401 ? 13.621 -7.591 -2.763 1.00 95.75 401 ILE A C 1
ATOM 3146 O O . ILE A 1 401 ? 14.474 -7.562 -3.648 1.00 95.75 401 ILE A O 1
ATOM 3150 N N . GLY A 1 402 ? 12.877 -6.526 -2.452 1.00 90.69 402 GLY A N 1
ATOM 3151 C CA . GLY A 1 402 ? 12.751 -5.325 -3.276 1.00 90.69 402 GLY A CA 1
ATOM 3152 C C . GLY A 1 402 ? 11.502 -5.403 -4.152 1.00 90.69 402 GLY A C 1
ATOM 3153 O O . GLY A 1 402 ? 11.138 -6.477 -4.635 1.00 90.69 402 GLY A O 1
ATOM 3154 N N . TYR A 1 403 ? 10.835 -4.271 -4.358 1.00 85.94 403 TYR A N 1
ATOM 3155 C CA . TYR A 1 403 ? 9.545 -4.183 -5.035 1.00 85.94 403 TYR A CA 1
ATOM 3156 C C . TYR A 1 403 ? 9.580 -4.765 -6.449 1.00 85.94 403 TYR A C 1
ATOM 3158 O O . TYR A 1 403 ? 8.868 -5.723 -6.746 1.00 85.94 403 TYR A O 1
ATOM 3166 N N . ALA A 1 404 ? 10.435 -4.231 -7.325 1.00 84.75 404 ALA A N 1
ATOM 3167 C CA . ALA A 1 404 ? 10.495 -4.688 -8.716 1.00 84.75 404 ALA A CA 1
ATOM 3168 C C . ALA A 1 404 ? 10.949 -6.154 -8.814 1.00 84.75 404 ALA A C 1
ATOM 3170 O O . ALA A 1 404 ? 10.404 -6.937 -9.595 1.00 84.75 404 ALA A O 1
ATOM 3171 N N . GLN A 1 405 ? 11.923 -6.539 -7.986 1.00 90.31 405 GLN A N 1
ATOM 3172 C CA . GLN A 1 405 ? 12.477 -7.888 -8.005 1.00 90.31 405 GLN A CA 1
ATOM 3173 C C . GLN A 1 405 ? 11.500 -8.928 -7.443 1.00 90.31 405 GLN A C 1
ATOM 3175 O O . GLN A 1 405 ? 11.489 -10.055 -7.931 1.00 90.31 405 GLN A O 1
ATOM 3180 N N . LEU A 1 406 ? 10.641 -8.566 -6.482 1.00 94.62 406 LEU A N 1
ATOM 3181 C CA . LEU A 1 406 ? 9.547 -9.421 -6.018 1.00 94.62 406 LEU A CA 1
ATOM 3182 C C . LEU A 1 406 ? 8.649 -9.824 -7.192 1.00 94.62 406 LEU A C 1
ATOM 3184 O O . LEU A 1 406 ? 8.430 -11.013 -7.403 1.00 94.62 406 LEU A O 1
ATOM 3188 N N . PHE A 1 407 ? 8.177 -8.857 -7.983 1.00 92.44 407 PHE A N 1
ATOM 3189 C CA . PHE A 1 407 ? 7.305 -9.132 -9.128 1.00 92.44 407 PHE A CA 1
ATOM 3190 C C . PHE A 1 407 ? 7.977 -9.981 -10.209 1.00 92.44 407 PHE A C 1
ATOM 3192 O O . PHE A 1 407 ? 7.341 -10.880 -10.752 1.00 92.44 407 PHE A O 1
ATOM 3199 N N . ILE A 1 408 ? 9.259 -9.738 -10.492 1.00 91.62 408 ILE A N 1
ATOM 3200 C CA . ILE A 1 408 ? 10.040 -10.574 -11.414 1.00 91.62 408 ILE A CA 1
ATOM 3201 C C . ILE A 1 408 ? 10.149 -12.007 -10.868 1.00 91.62 408 ILE A C 1
ATOM 3203 O O . ILE A 1 408 ? 9.872 -12.973 -11.578 1.00 91.62 408 ILE A O 1
ATOM 3207 N N . ASN A 1 409 ? 10.482 -12.159 -9.583 1.00 95.62 409 ASN A N 1
ATOM 3208 C CA . ASN A 1 409 ? 10.662 -13.467 -8.954 1.00 95.62 409 ASN A CA 1
ATOM 3209 C C . ASN A 1 409 ? 9.359 -14.259 -8.830 1.00 95.62 409 ASN A C 1
ATOM 3211 O O . ASN A 1 409 ? 9.417 -15.481 -8.843 1.00 95.62 409 ASN A O 1
ATOM 3215 N N . LEU A 1 410 ? 8.189 -13.614 -8.786 1.00 95.00 410 LEU A N 1
ATOM 3216 C CA . LEU A 1 410 ? 6.905 -14.324 -8.860 1.00 95.00 410 LEU A CA 1
ATOM 3217 C C . LEU A 1 410 ? 6.778 -15.198 -10.120 1.00 95.00 410 LEU A C 1
ATOM 3219 O O . LEU A 1 410 ? 6.032 -16.175 -10.105 1.00 95.00 410 LEU A O 1
ATOM 3223 N N . LYS A 1 411 ? 7.500 -14.853 -11.193 1.00 91.88 411 LYS A N 1
ATOM 3224 C CA . LYS A 1 411 ? 7.581 -15.625 -12.438 1.00 91.88 411 LYS A CA 1
ATOM 3225 C C . LYS A 1 411 ? 8.861 -16.447 -12.532 1.00 91.88 411 LYS A C 1
ATOM 3227 O O . LYS A 1 411 ? 8.796 -17.623 -12.868 1.00 91.88 411 LYS A O 1
ATOM 3232 N N . GLU A 1 412 ? 10.009 -15.832 -12.258 1.00 92.19 412 GLU A N 1
ATOM 3233 C CA . GLU A 1 412 ? 11.318 -16.437 -12.539 1.00 92.19 412 GLU A CA 1
ATOM 3234 C C . GLU A 1 412 ? 11.840 -17.351 -11.423 1.00 92.19 412 GLU A C 1
ATOM 3236 O O . GLU A 1 412 ? 12.582 -18.288 -11.702 1.00 92.19 412 GLU A O 1
ATOM 3241 N N . CYS A 1 413 ? 11.495 -17.073 -10.164 1.00 95.75 413 CYS A N 1
ATOM 3242 C CA . CYS A 1 413 ? 11.988 -17.815 -8.999 1.00 95.75 413 CYS A CA 1
ATOM 3243 C C . CYS A 1 413 ? 10.938 -17.799 -7.869 1.00 95.75 413 CYS A C 1
ATOM 3245 O O . CYS A 1 413 ? 11.168 -17.207 -6.803 1.00 95.75 413 CYS A O 1
ATOM 3247 N N . PRO A 1 414 ? 9.743 -18.381 -8.100 1.00 96.31 414 PRO A N 1
ATOM 3248 C CA . PRO A 1 414 ? 8.637 -18.348 -7.143 1.00 96.31 414 PRO A CA 1
ATOM 3249 C C . PRO A 1 414 ? 9.005 -18.973 -5.791 1.00 96.31 414 PRO A C 1
ATOM 3251 O O . PRO A 1 414 ? 8.519 -18.522 -4.757 1.00 96.31 414 PRO A O 1
ATOM 3254 N N . GLU A 1 415 ? 9.916 -19.946 -5.771 1.00 97.56 415 GLU A N 1
ATOM 3255 C CA . GLU A 1 415 ? 10.423 -20.588 -4.560 1.00 97.56 415 GLU A CA 1
ATOM 3256 C C . GLU A 1 415 ? 11.173 -19.620 -3.629 1.00 97.56 415 GLU A C 1
ATOM 3258 O O . GLU A 1 415 ? 11.133 -19.775 -2.405 1.00 97.56 415 GLU A O 1
ATOM 3263 N N . LEU A 1 416 ? 11.826 -18.591 -4.184 1.00 98.06 416 LEU A N 1
ATOM 3264 C CA . LEU A 1 416 ? 12.457 -17.542 -3.390 1.00 98.06 416 LEU A CA 1
ATOM 3265 C C . LEU A 1 416 ? 11.388 -16.693 -2.702 1.00 98.06 416 LEU A C 1
ATOM 3267 O O . LEU A 1 416 ? 11.515 -16.404 -1.513 1.00 98.06 416 LEU A O 1
ATOM 3271 N N . VAL A 1 417 ? 10.327 -16.327 -3.427 1.00 98.12 417 VAL A N 1
ATOM 3272 C CA . VAL A 1 417 ? 9.214 -15.544 -2.873 1.00 98.12 417 VAL A CA 1
ATOM 3273 C C . VAL A 1 417 ? 8.506 -16.332 -1.776 1.00 98.12 417 VAL A C 1
ATOM 3275 O O . VAL A 1 417 ? 8.383 -15.837 -0.654 1.00 98.12 417 VAL A O 1
ATOM 3278 N N . GLU A 1 418 ? 8.111 -17.573 -2.062 1.00 98.06 418 GLU A N 1
ATOM 3279 C CA . GLU A 1 418 ? 7.417 -18.443 -1.111 1.00 98.06 418 GLU A CA 1
ATOM 3280 C C . GLU A 1 418 ? 8.249 -18.655 0.160 1.00 98.06 418 GLU A C 1
ATOM 3282 O O . GLU A 1 418 ? 7.749 -18.511 1.277 1.00 98.06 418 GLU A O 1
ATOM 3287 N N . GLY A 1 419 ? 9.553 -18.908 0.024 1.00 98.19 419 GLY A N 1
ATOM 3288 C CA . GLY A 1 419 ? 10.428 -19.093 1.176 1.00 98.19 419 GLY A CA 1
ATOM 3289 C C . GLY A 1 419 ? 10.534 -17.855 2.078 1.00 98.19 419 GLY A C 1
ATOM 3290 O O . GLY A 1 419 ? 10.607 -17.991 3.305 1.00 98.19 419 GLY A O 1
ATOM 3291 N N . VAL A 1 420 ? 10.483 -16.645 1.508 1.00 98.19 420 VAL A N 1
ATOM 3292 C CA . VAL A 1 420 ? 10.420 -15.393 2.284 1.00 98.19 420 VAL A CA 1
ATOM 3293 C C . VAL A 1 420 ? 9.057 -15.245 2.964 1.00 98.19 420 VAL A C 1
ATOM 3295 O O . VAL A 1 420 ? 9.015 -14.939 4.160 1.00 98.19 420 VAL A O 1
ATOM 3298 N N . VAL A 1 421 ? 7.954 -15.515 2.251 1.00 98.38 421 VAL A N 1
ATOM 3299 C CA . VAL A 1 421 ? 6.583 -15.492 2.801 1.00 98.38 421 VAL A CA 1
ATOM 3300 C C . VAL A 1 421 ? 6.476 -16.416 4.013 1.00 98.38 421 VAL A C 1
ATOM 3302 O O . VAL A 1 421 ? 6.022 -15.989 5.076 1.00 98.38 421 VAL A O 1
ATOM 3305 N N . VAL A 1 422 ? 6.945 -17.662 3.894 1.00 98.38 422 VAL A N 1
ATOM 3306 C CA . VAL A 1 422 ? 6.892 -18.662 4.970 1.00 98.38 422 VAL A CA 1
ATOM 3307 C C . VAL A 1 422 ? 7.609 -18.164 6.223 1.00 98.38 422 VAL A C 1
ATOM 3309 O O . VAL A 1 422 ? 7.011 -18.172 7.301 1.00 98.38 422 VAL A O 1
ATOM 3312 N N . LYS A 1 423 ? 8.849 -17.672 6.088 1.00 98.12 423 LYS A N 1
ATOM 3313 C CA . LYS A 1 423 ? 9.632 -17.153 7.222 1.00 98.12 423 LYS A CA 1
ATOM 3314 C C . LYS A 1 423 ? 8.974 -15.936 7.879 1.00 98.12 423 LYS A C 1
ATOM 3316 O O . LYS A 1 423 ? 8.979 -15.836 9.106 1.00 98.12 423 LYS A O 1
ATOM 3321 N N . CYS A 1 424 ? 8.394 -15.032 7.086 1.00 97.94 424 CYS A N 1
ATOM 3322 C CA . CYS A 1 424 ? 7.667 -13.873 7.607 1.00 97.94 424 CYS A CA 1
ATOM 3323 C C . CYS A 1 424 ? 6.434 -14.310 8.405 1.00 97.94 424 CYS A C 1
ATOM 3325 O O . CYS A 1 424 ? 6.279 -13.927 9.563 1.00 97.94 424 CYS A O 1
ATOM 3327 N N . VAL A 1 425 ? 5.593 -15.170 7.823 1.00 98.50 425 VAL A N 1
ATOM 3328 C CA . VAL A 1 425 ? 4.360 -15.644 8.464 1.00 98.50 425 VAL A CA 1
ATOM 3329 C C . VAL A 1 425 ? 4.656 -16.469 9.720 1.00 98.50 425 VAL A C 1
ATOM 3331 O O . VAL A 1 425 ? 3.971 -16.293 10.724 1.00 98.50 425 VAL A O 1
ATOM 3334 N N . ASP A 1 426 ? 5.691 -17.318 9.714 1.00 98.56 426 ASP A N 1
ATOM 3335 C CA . ASP A 1 426 ? 6.124 -18.072 10.904 1.00 98.56 426 ASP A CA 1
ATOM 3336 C C . ASP A 1 426 ? 6.449 -17.149 12.080 1.00 98.56 426 ASP A C 1
ATOM 3338 O O . ASP A 1 426 ? 6.073 -17.411 13.225 1.00 98.56 426 ASP A O 1
ATOM 3342 N N . HIS A 1 427 ? 7.153 -16.056 11.796 1.00 98.38 427 HIS A N 1
ATOM 3343 C CA . HIS A 1 427 ? 7.481 -15.053 12.796 1.00 98.38 427 HIS A CA 1
ATOM 3344 C C . HIS A 1 427 ? 6.243 -14.286 13.264 1.00 98.38 427 HIS A C 1
ATOM 3346 O O . HIS A 1 427 ? 6.046 -14.125 14.469 1.00 98.38 427 HIS A O 1
ATOM 3352 N N . TYR A 1 428 ? 5.383 -13.842 12.340 1.00 98.25 428 TYR A N 1
ATOM 3353 C CA . TYR A 1 428 ? 4.169 -13.096 12.684 1.00 98.25 428 TYR A CA 1
ATOM 3354 C C . TYR A 1 428 ? 3.234 -13.910 13.576 1.00 98.25 428 TYR A C 1
ATOM 3356 O O . TYR A 1 428 ? 2.746 -13.372 14.567 1.00 98.25 428 TYR A O 1
ATOM 3364 N N . ILE A 1 429 ? 3.056 -15.203 13.290 1.00 98.75 429 ILE A N 1
ATOM 3365 C CA . ILE A 1 429 ? 2.259 -16.113 14.123 1.00 98.75 429 ILE A CA 1
ATOM 3366 C C . ILE A 1 429 ? 2.781 -16.126 15.564 1.00 98.75 429 ILE A C 1
ATOM 3368 O O . ILE A 1 429 ? 2.005 -15.897 16.487 1.00 98.75 429 ILE A O 1
ATOM 3372 N N . LYS A 1 430 ? 4.092 -16.303 15.770 1.00 98.62 430 LYS A N 1
ATOM 3373 C CA . LYS A 1 430 ? 4.679 -16.330 17.121 1.00 98.62 430 LYS A CA 1
ATOM 3374 C C . LYS A 1 430 ? 4.486 -15.011 17.868 1.00 98.62 430 LYS A C 1
ATOM 3376 O O . LYS A 1 430 ? 4.157 -15.014 19.051 1.00 98.62 430 LYS A O 1
ATOM 3381 N N . VAL A 1 431 ? 4.663 -13.880 17.182 1.00 98.62 431 VAL A N 1
ATOM 3382 C CA . VAL A 1 431 ? 4.447 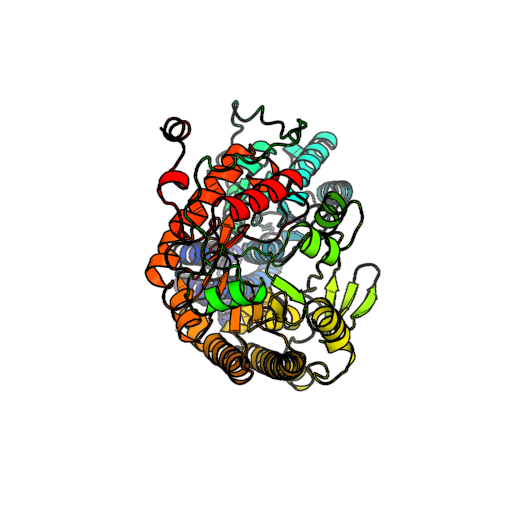-12.555 17.785 1.00 98.62 431 VAL A CA 1
ATOM 3383 C C . VAL A 1 431 ? 2.981 -12.353 18.173 1.00 98.62 431 VAL A C 1
ATOM 3385 O O . VAL A 1 431 ? 2.696 -11.834 19.253 1.00 98.62 431 VAL A O 1
ATOM 3388 N N . ILE A 1 432 ? 2.047 -12.791 17.327 1.00 98.56 432 ILE A N 1
ATOM 3389 C CA . ILE A 1 432 ? 0.606 -12.728 17.598 1.00 98.56 432 ILE A CA 1
ATOM 3390 C C . ILE A 1 432 ? 0.237 -13.607 18.794 1.00 98.56 432 ILE A C 1
ATOM 3392 O O . ILE A 1 432 ? -0.487 -13.140 19.670 1.00 98.56 432 ILE A O 1
ATOM 3396 N N . GLU A 1 433 ? 0.759 -14.833 18.875 1.00 98.44 433 GLU A N 1
ATOM 3397 C CA . GLU A 1 433 ? 0.517 -15.747 19.999 1.00 98.44 433 GLU A CA 1
ATOM 3398 C C . GLU A 1 433 ? 0.918 -15.106 21.336 1.00 98.44 433 GLU A C 1
ATOM 3400 O O . GLU A 1 433 ? 0.128 -15.088 22.280 1.00 98.44 433 GLU A O 1
ATOM 3405 N N . ARG A 1 434 ? 2.099 -14.480 21.401 1.00 98.19 434 ARG A N 1
ATOM 3406 C CA . ARG A 1 434 ? 2.562 -13.756 22.598 1.00 98.19 434 ARG A CA 1
ATOM 3407 C C . ARG A 1 434 ? 1.751 -12.500 22.887 1.00 98.19 434 ARG A C 1
ATOM 3409 O O . ARG A 1 434 ? 1.472 -12.202 24.044 1.00 98.19 434 ARG A O 1
ATOM 3416 N N . ALA A 1 435 ? 1.366 -11.749 21.859 1.00 97.94 435 ALA A N 1
ATOM 3417 C CA . ALA A 1 435 ? 0.550 -10.552 22.030 1.00 97.94 435 ALA A CA 1
ATOM 3418 C C . ALA A 1 435 ? -0.879 -10.884 22.499 1.00 97.94 435 ALA A C 1
ATOM 3420 O O . ALA A 1 435 ? -1.458 -10.121 23.275 1.00 97.94 435 ALA A O 1
ATOM 3421 N N . ALA A 1 436 ? -1.431 -12.029 22.088 1.00 97.94 436 ALA A N 1
ATOM 3422 C CA . ALA A 1 436 ? -2.738 -12.506 22.529 1.00 97.94 436 ALA A CA 1
ATOM 3423 C C . ALA A 1 436 ? -2.780 -12.728 24.048 1.00 97.94 436 ALA A C 1
ATOM 3425 O O . ALA A 1 436 ? -3.726 -12.297 24.708 1.00 97.94 436 ALA A O 1
ATOM 3426 N N . GLU A 1 437 ? -1.717 -13.303 24.621 1.00 97.50 437 GLU A N 1
ATOM 3427 C CA . GLU A 1 437 ? -1.571 -13.511 26.071 1.00 97.50 437 GLU A CA 1
ATOM 3428 C C . GLU A 1 437 ? -1.599 -12.194 26.874 1.00 97.50 437 GLU A C 1
ATOM 3430 O O . GLU A 1 437 ? -1.891 -12.199 28.070 1.00 97.50 437 GLU A O 1
ATOM 3435 N N . LEU A 1 438 ? -1.333 -11.053 26.224 1.00 97.88 438 LEU A N 1
ATOM 3436 C CA . LEU A 1 438 ? -1.345 -9.729 26.848 1.00 97.88 438 LEU A CA 1
ATOM 3437 C C . LEU A 1 438 ? -2.728 -9.066 26.837 1.00 97.88 438 LEU A C 1
ATOM 3439 O O . LEU A 1 438 ? -2.884 -8.036 27.478 1.00 97.88 438 LEU A O 1
ATOM 3443 N N . GLY A 1 439 ? -3.734 -9.619 26.155 1.00 96.50 439 GLY A N 1
ATOM 3444 C CA . GLY A 1 439 ? -5.094 -9.059 26.138 1.00 96.50 439 GLY A CA 1
ATOM 3445 C C . GLY A 1 439 ? -5.423 -8.168 24.935 1.00 96.50 439 GLY A C 1
ATOM 3446 O O . GLY A 1 439 ? -6.313 -7.320 25.024 1.00 96.50 439 GLY A O 1
ATOM 3447 N N . VAL A 1 440 ? -4.729 -8.365 23.810 1.00 98.00 440 VAL A N 1
ATOM 3448 C CA . VAL A 1 440 ? -5.156 -7.866 22.488 1.00 98.00 440 VAL A CA 1
ATOM 3449 C C . VAL A 1 440 ? -6.525 -8.461 22.117 1.00 98.00 440 VAL A C 1
ATOM 3451 O O . VAL A 1 440 ? -6.888 -9.533 22.594 1.00 98.00 440 VAL A O 1
ATOM 3454 N N . ASN A 1 441 ? -7.311 -7.770 21.282 1.00 98.31 441 ASN A N 1
ATOM 3455 C CA . ASN A 1 441 ? -8.628 -8.246 20.834 1.00 98.31 441 ASN A CA 1
ATOM 3456 C C . ASN A 1 441 ? -8.689 -8.543 19.330 1.00 98.31 441 ASN A C 1
ATOM 3458 O O . ASN A 1 441 ? -9.373 -9.478 18.916 1.00 98.31 441 ASN A O 1
ATOM 3462 N N . VAL A 1 442 ? -7.998 -7.738 18.522 1.00 98.50 442 VAL A N 1
ATOM 3463 C CA . VAL A 1 442 ? -8.050 -7.789 17.055 1.00 98.50 442 VAL A CA 1
ATOM 3464 C C . VAL A 1 442 ? -6.631 -7.725 16.499 1.00 98.50 442 VAL A C 1
ATOM 3466 O O . VAL A 1 442 ? -5.799 -6.985 17.023 1.00 98.50 442 VAL A O 1
ATOM 3469 N N . VAL A 1 443 ? -6.364 -8.465 15.428 1.00 98.56 443 VAL A N 1
ATOM 3470 C CA . VAL A 1 443 ? -5.156 -8.336 14.610 1.00 98.56 443 VAL A CA 1
ATOM 3471 C C . VAL A 1 443 ? -5.542 -7.727 13.271 1.00 98.56 443 VAL A C 1
ATOM 3473 O O . VAL A 1 443 ? -6.302 -8.317 12.510 1.00 98.56 443 VAL A O 1
ATOM 3476 N N . PHE A 1 444 ? -5.000 -6.552 12.985 1.00 95.19 444 PHE A N 1
ATOM 3477 C CA . PHE A 1 444 ? -5.088 -5.897 11.685 1.00 95.19 444 PHE A CA 1
ATOM 3478 C C . PHE A 1 444 ? -3.850 -6.264 10.859 1.00 95.19 444 PHE A C 1
ATOM 3480 O O . PHE A 1 444 ? -2.733 -6.169 11.377 1.00 95.19 444 PHE A O 1
ATOM 3487 N N . THR A 1 445 ? -4.023 -6.651 9.592 1.00 95.75 445 THR A N 1
ATOM 3488 C CA . THR A 1 445 ? -2.902 -6.842 8.654 1.00 95.75 445 THR A CA 1
ATOM 3489 C C . THR A 1 445 ? -2.974 -5.848 7.500 1.00 95.75 445 THR A C 1
ATOM 3491 O O . THR A 1 445 ? -3.933 -5.864 6.729 1.00 95.75 445 THR A O 1
ATOM 3494 N N . GLY A 1 446 ? -1.968 -4.973 7.401 1.00 86.06 446 GLY A N 1
ATOM 3495 C CA . GLY A 1 446 ? -1.887 -3.916 6.386 1.00 86.06 446 GLY A CA 1
ATOM 3496 C C . GLY A 1 446 ? -0.894 -4.256 5.282 1.00 86.06 446 GLY A C 1
ATOM 3497 O O . GLY A 1 446 ? 0.295 -3.974 5.426 1.00 86.06 446 GLY A O 1
ATOM 3498 N N . ASP A 1 447 ? -1.399 -4.848 4.202 1.00 89.38 447 ASP A N 1
ATOM 3499 C CA . ASP A 1 447 ? -0.620 -5.264 3.035 1.00 89.38 447 ASP A CA 1
ATOM 3500 C C . ASP A 1 447 ? -1.394 -4.896 1.764 1.00 89.38 447 ASP A C 1
ATOM 3502 O O . ASP A 1 447 ? -2.347 -5.593 1.394 1.00 89.38 447 ASP A O 1
ATOM 3506 N N . ASP A 1 448 ? -0.966 -3.815 1.112 1.00 89.50 448 ASP A N 1
ATOM 3507 C CA . ASP A 1 448 ? -1.581 -3.313 -0.117 1.00 89.50 448 ASP A CA 1
ATOM 3508 C C . ASP A 1 448 ? -1.165 -4.169 -1.309 1.00 89.50 448 ASP A C 1
ATOM 3510 O O . ASP A 1 448 ? 0.005 -4.202 -1.709 1.00 89.50 448 ASP A O 1
ATOM 3514 N N . VAL A 1 449 ? -2.141 -4.895 -1.848 1.00 92.94 449 VAL A N 1
ATOM 3515 C CA . VAL A 1 449 ? -1.963 -5.856 -2.947 1.00 92.94 449 VAL A CA 1
ATOM 3516 C C . VAL A 1 449 ? -2.680 -5.427 -4.229 1.00 92.94 449 VAL A C 1
ATOM 3518 O O . VAL A 1 449 ? -2.595 -6.125 -5.243 1.00 92.94 449 VAL A O 1
ATOM 3521 N N . ALA A 1 450 ? -3.364 -4.284 -4.199 1.00 91.00 450 ALA A N 1
ATOM 3522 C CA . ALA A 1 450 ? -4.128 -3.734 -5.307 1.00 91.00 450 ALA A CA 1
ATOM 3523 C C . ALA A 1 450 ? -3.874 -2.230 -5.490 1.00 91.00 450 ALA A C 1
ATOM 3525 O O . ALA A 1 450 ? -3.458 -1.532 -4.569 1.00 91.00 450 ALA A O 1
ATOM 3526 N N . ASP A 1 451 ? -4.141 -1.755 -6.702 1.00 84.69 451 ASP A N 1
ATOM 3527 C CA . ASP A 1 451 ? -4.316 -0.346 -7.045 1.00 84.69 451 ASP A CA 1
ATOM 3528 C C . ASP A 1 451 ? -5.795 -0.071 -7.380 1.00 84.69 451 ASP A C 1
ATOM 3530 O O . ASP A 1 451 ? -6.659 -0.934 -7.216 1.00 84.69 451 ASP A O 1
ATOM 3534 N N . ASN A 1 452 ? -6.118 1.119 -7.890 1.00 83.50 452 ASN A N 1
ATOM 3535 C CA . ASN A 1 452 ? -7.503 1.493 -8.194 1.00 83.50 452 ASN A CA 1
ATOM 3536 C C . ASN A 1 452 ? -8.164 0.665 -9.319 1.00 83.50 452 ASN A C 1
ATOM 3538 O O . ASN A 1 452 ? -9.389 0.679 -9.451 1.00 83.50 452 ASN A O 1
ATOM 3542 N N . ARG A 1 453 ? -7.393 -0.054 -10.143 1.00 81.56 453 ARG A N 1
ATOM 3543 C CA . ARG A 1 453 ? -7.899 -0.924 -11.216 1.00 81.56 453 ARG A CA 1
ATOM 3544 C C . ARG A 1 453 ? -8.102 -2.355 -10.737 1.00 81.56 453 ARG A C 1
ATOM 3546 O O . ARG A 1 453 ? -9.010 -3.029 -11.228 1.00 81.56 453 ARG A O 1
ATOM 3553 N N . GLY A 1 454 ? -7.274 -2.819 -9.808 1.00 90.06 454 GLY A N 1
ATOM 3554 C CA . GLY A 1 454 ? -7.350 -4.174 -9.288 1.00 90.06 454 GLY A CA 1
ATOM 3555 C C . GLY A 1 454 ? -6.051 -4.651 -8.645 1.00 90.06 454 GLY A C 1
ATOM 3556 O O . GLY A 1 454 ? -5.149 -3.866 -8.371 1.00 90.06 454 GLY A O 1
ATOM 3557 N N . PRO A 1 455 ? -5.938 -5.964 -8.407 1.00 93.25 455 PRO A N 1
ATOM 3558 C CA . PRO A 1 455 ? -4.724 -6.585 -7.891 1.00 93.25 455 PRO A CA 1
ATOM 3559 C C . PRO A 1 455 ? -3.509 -6.335 -8.783 1.00 93.25 455 PRO A C 1
ATOM 3561 O O . PRO A 1 455 ? -3.611 -6.398 -10.005 1.00 93.25 455 PRO A O 1
ATOM 3564 N N . MET A 1 456 ? -2.335 -6.155 -8.177 1.00 90.94 456 MET A N 1
ATOM 3565 C CA . MET A 1 456 ? -1.077 -5.951 -8.913 1.00 90.94 456 MET A CA 1
ATOM 3566 C C . MET A 1 456 ? -0.527 -7.236 -9.553 1.00 90.94 456 MET A C 1
ATOM 3568 O O . MET A 1 456 ? 0.407 -7.199 -10.352 1.00 90.94 456 MET A O 1
ATOM 3572 N N . PHE A 1 457 ? -1.096 -8.385 -9.205 1.00 93.25 457 PHE A N 1
ATOM 3573 C CA . PHE A 1 457 ? -0.791 -9.706 -9.742 1.00 93.25 457 PHE A CA 1
ATOM 3574 C C . PHE A 1 457 ? -2.089 -10.474 -9.992 1.00 93.25 457 PHE A C 1
ATOM 3576 O O . PHE A 1 457 ? -3.135 -10.140 -9.438 1.00 93.25 457 PHE A O 1
ATOM 3583 N N . SER A 1 458 ? -2.035 -11.526 -10.809 1.00 94.69 458 SER A N 1
ATOM 3584 C CA . SER A 1 458 ? -3.254 -12.241 -11.181 1.00 94.69 458 SER A CA 1
ATOM 3585 C C . SER A 1 458 ? -3.951 -12.885 -9.971 1.00 94.69 458 SER A C 1
ATOM 3587 O O . SER A 1 458 ? -3.279 -13.413 -9.077 1.00 94.69 458 SER A O 1
ATOM 3589 N N . PRO A 1 459 ? -5.298 -12.937 -9.945 1.00 95.81 459 PRO A N 1
ATOM 3590 C CA . PRO A 1 459 ? -6.026 -13.684 -8.920 1.00 95.81 459 PRO A CA 1
ATOM 3591 C C . PRO A 1 459 ? -5.610 -15.160 -8.847 1.00 95.81 459 PRO A C 1
ATOM 3593 O O . PRO A 1 459 ? -5.579 -15.739 -7.771 1.00 95.81 459 PRO A O 1
ATOM 3596 N N . ALA A 1 460 ? -5.219 -15.769 -9.971 1.00 95.50 460 ALA A N 1
ATOM 3597 C CA . ALA A 1 460 ? -4.689 -17.132 -9.974 1.00 95.50 460 ALA A CA 1
ATOM 3598 C C . ALA A 1 460 ? -3.380 -17.241 -9.174 1.00 95.50 460 ALA A C 1
ATOM 3600 O O . ALA A 1 460 ? -3.233 -18.161 -8.373 1.00 95.50 460 ALA A O 1
ATOM 3601 N N . LEU A 1 461 ? -2.460 -16.284 -9.346 1.00 95.31 461 LEU A N 1
ATOM 3602 C CA . LEU A 1 461 ? -1.226 -16.234 -8.564 1.00 95.31 461 LEU A CA 1
ATOM 3603 C C . LEU A 1 461 ? -1.518 -16.003 -7.079 1.00 95.31 461 LEU A C 1
ATOM 3605 O O . LEU A 1 461 ? -0.897 -16.640 -6.235 1.00 95.31 461 LEU A O 1
ATOM 3609 N N . TRP A 1 462 ? -2.481 -15.137 -6.754 1.00 96.88 462 TRP A N 1
ATOM 3610 C CA . TRP A 1 462 ? -2.938 -14.921 -5.380 1.00 96.88 462 TRP A CA 1
ATOM 3611 C C . TRP A 1 462 ? -3.388 -16.219 -4.700 1.00 96.88 462 TRP A C 1
ATOM 3613 O O . TRP A 1 462 ? -2.931 -16.538 -3.598 1.00 96.88 462 TRP A O 1
ATOM 3623 N N . GLU A 1 463 ? -4.232 -16.993 -5.383 1.00 97.50 463 GLU A N 1
ATOM 3624 C CA . GLU A 1 463 ? -4.768 -18.262 -4.882 1.00 97.50 463 GLU A CA 1
ATOM 3625 C C . GLU A 1 463 ? -3.676 -19.304 -4.625 1.00 97.50 463 GLU A C 1
ATOM 3627 O O . GLU A 1 463 ? -3.748 -20.046 -3.644 1.00 97.50 463 GLU A O 1
ATOM 3632 N N . THR A 1 464 ? -2.653 -19.368 -5.482 1.00 96.06 464 THR A N 1
ATOM 3633 C CA . THR A 1 464 ? -1.596 -20.380 -5.361 1.00 96.06 464 THR A CA 1
ATOM 3634 C C . THR A 1 464 ? -0.456 -19.957 -4.441 1.00 96.06 464 THR A C 1
ATOM 3636 O O . THR A 1 464 ? 0.007 -20.771 -3.650 1.00 96.06 464 THR A O 1
ATOM 3639 N N . MET A 1 465 ? 0.005 -18.707 -4.540 1.00 96.12 465 MET A N 1
ATOM 3640 C CA . MET A 1 465 ? 1.209 -18.216 -3.855 1.00 96.12 465 MET A CA 1
ATOM 3641 C C . MET A 1 465 ? 0.910 -17.699 -2.446 1.00 96.12 465 MET A C 1
ATOM 3643 O O . MET A 1 465 ? 1.704 -17.892 -1.532 1.00 96.12 465 MET A O 1
ATOM 3647 N N . PHE A 1 466 ? -0.221 -17.021 -2.246 1.00 97.69 466 PHE A N 1
ATOM 3648 C CA . PHE A 1 466 ? -0.419 -16.185 -1.058 1.00 97.69 466 PHE A CA 1
ATOM 3649 C C . PHE A 1 466 ? -1.528 -16.695 -0.135 1.00 97.69 466 PHE A C 1
ATOM 3651 O O . PHE A 1 466 ? -1.331 -16.767 1.082 1.00 97.69 466 PHE A O 1
ATOM 3658 N N . ILE A 1 467 ? -2.667 -17.125 -0.687 1.00 98.12 467 ILE A N 1
ATOM 3659 C CA . ILE A 1 467 ? -3.814 -17.608 0.098 1.00 98.12 467 ILE A CA 1
ATOM 3660 C C . ILE A 1 467 ? -3.486 -18.756 1.065 1.00 98.12 467 ILE A C 1
ATOM 3662 O O . ILE A 1 467 ? -3.986 -18.712 2.194 1.00 98.12 467 ILE A O 1
ATOM 3666 N N . PRO A 1 468 ? -2.652 -19.760 0.727 1.00 98.56 468 PRO A N 1
ATOM 3667 C CA . PRO A 1 468 ? -2.311 -20.822 1.672 1.00 98.56 468 PRO A CA 1
ATOM 3668 C C . PRO A 1 468 ? -1.637 -20.290 2.946 1.00 98.56 468 PRO A C 1
ATOM 3670 O O . PRO A 1 468 ? -1.981 -20.705 4.056 1.00 98.56 468 PRO A O 1
ATOM 3673 N N . HIS A 1 469 ? -0.720 -19.330 2.807 1.00 98.56 469 HIS A N 1
ATOM 3674 C CA . HIS A 1 469 ? -0.004 -18.738 3.938 1.00 98.56 469 HIS A CA 1
ATOM 3675 C C . HIS A 1 469 ? -0.843 -17.698 4.680 1.00 98.56 469 HIS A C 1
ATOM 3677 O O . HIS A 1 469 ? -0.783 -17.639 5.909 1.00 98.56 469 HIS A O 1
ATOM 3683 N N . PHE A 1 470 ? -1.668 -16.937 3.957 1.00 98.62 470 PHE A N 1
ATOM 3684 C CA . PHE A 1 470 ? -2.621 -16.002 4.547 1.00 98.62 470 PHE A CA 1
ATOM 3685 C C . PHE A 1 470 ? -3.643 -16.742 5.417 1.00 98.62 470 PHE A C 1
ATOM 3687 O O . PHE A 1 470 ? -3.814 -16.404 6.585 1.00 98.62 470 PHE A O 1
ATOM 3694 N N . ARG A 1 471 ? -4.235 -17.834 4.912 1.00 98.75 471 ARG A N 1
ATOM 3695 C CA . ARG A 1 471 ? -5.134 -18.699 5.692 1.00 98.75 471 ARG A CA 1
ATOM 3696 C C . ARG A 1 471 ? -4.451 -19.227 6.951 1.00 98.75 471 ARG A C 1
ATOM 3698 O O . ARG A 1 471 ? -5.023 -19.154 8.031 1.00 98.75 471 ARG A O 1
ATOM 3705 N N . ARG A 1 472 ? -3.205 -19.701 6.842 1.00 98.69 472 ARG A N 1
ATOM 3706 C CA . ARG A 1 472 ? -2.434 -20.193 7.996 1.00 98.69 472 ARG A CA 1
ATOM 3707 C C . ARG A 1 472 ? -2.256 -19.125 9.083 1.00 98.69 472 ARG A C 1
ATOM 3709 O O . ARG A 1 472 ? -2.320 -19.455 10.269 1.00 98.69 472 ARG A O 1
ATOM 3716 N N . LEU A 1 473 ? -2.029 -17.871 8.686 1.00 98.75 473 LEU A N 1
ATOM 3717 C CA . LEU A 1 473 ? -1.939 -16.726 9.594 1.00 98.75 473 LEU A CA 1
ATOM 3718 C C . LEU A 1 473 ? -3.286 -16.450 10.277 1.00 98.75 473 LEU A C 1
ATOM 3720 O O . LEU A 1 473 ? -3.335 -16.364 11.502 1.00 98.75 473 LEU A O 1
ATOM 3724 N N . VAL A 1 474 ? -4.372 -16.367 9.505 1.00 98.75 474 VAL A N 1
ATOM 3725 C CA . VAL A 1 474 ? -5.730 -16.113 10.020 1.00 98.75 474 VAL A CA 1
ATOM 3726 C C . VAL A 1 474 ? -6.181 -17.216 10.980 1.00 98.75 474 VAL A C 1
ATOM 3728 O O . VAL A 1 474 ? -6.621 -16.933 12.092 1.00 98.75 474 VAL A O 1
ATOM 3731 N N . GLU A 1 475 ? -5.966 -18.483 10.628 1.00 98.75 475 GLU A N 1
ATOM 3732 C CA . GLU A 1 475 ? -6.267 -19.613 11.510 1.00 98.75 475 GLU A CA 1
ATOM 3733 C C . GLU A 1 475 ? -5.468 -19.557 12.822 1.00 98.75 475 GLU A C 1
ATOM 3735 O O . GLU A 1 475 ? -5.967 -19.972 13.868 1.00 98.75 475 GLU A O 1
ATOM 3740 N N . ALA A 1 476 ? -4.226 -19.059 12.798 1.00 98.75 476 ALA A N 1
ATOM 3741 C CA . ALA A 1 476 ? -3.444 -18.859 14.016 1.00 98.75 476 ALA A CA 1
ATOM 3742 C C . ALA A 1 476 ? -4.030 -17.752 14.899 1.00 98.75 476 ALA A C 1
ATOM 3744 O O . ALA A 1 476 ? -4.181 -17.959 16.102 1.00 98.75 476 ALA A O 1
ATOM 3745 N N . ILE A 1 477 ? -4.432 -16.629 14.297 1.00 98.81 477 ILE A N 1
ATOM 3746 C CA . ILE A 1 477 ? -5.122 -15.526 14.984 1.00 98.81 477 ILE A CA 1
ATOM 3747 C C . ILE A 1 477 ? -6.392 -16.048 15.677 1.00 98.81 477 ILE A C 1
ATOM 3749 O O . ILE A 1 477 ? -6.594 -15.805 16.869 1.00 98.81 477 ILE A O 1
ATOM 3753 N N . HIS A 1 478 ? -7.200 -16.847 14.976 1.00 98.75 478 HIS A N 1
ATOM 3754 C CA . HIS A 1 478 ? -8.417 -17.445 15.533 1.00 98.75 478 HIS A CA 1
ATOM 3755 C C . HIS A 1 478 ? -8.143 -18.458 16.646 1.00 98.75 478 HIS A C 1
ATOM 3757 O O . HIS A 1 478 ? -8.871 -18.481 17.639 1.00 98.75 478 HIS A O 1
ATOM 3763 N N . ARG A 1 479 ? -7.080 -19.273 16.545 1.00 98.62 479 ARG A N 1
ATOM 3764 C CA . ARG A 1 479 ? -6.668 -20.185 17.635 1.00 98.62 479 ARG A CA 1
ATOM 3765 C C . ARG A 1 479 ? -6.299 -19.435 18.916 1.00 98.62 479 ARG A C 1
ATOM 3767 O O . ARG A 1 479 ? -6.496 -19.977 20.001 1.00 98.62 479 ARG A O 1
ATOM 3774 N N . CYS A 1 480 ? -5.815 -18.201 18.798 1.00 98.38 480 CYS A N 1
ATOM 3775 C CA . CYS A 1 480 ? -5.564 -17.307 19.928 1.00 98.38 480 CYS A CA 1
ATOM 3776 C C . CYS A 1 480 ? -6.838 -16.642 20.486 1.00 98.38 480 CYS A C 1
ATOM 3778 O O . CYS A 1 480 ? -6.755 -15.905 21.466 1.00 98.38 480 CYS A O 1
ATOM 3780 N N . GLY A 1 481 ? -8.011 -16.879 19.887 1.00 98.06 481 GLY A N 1
ATOM 3781 C CA . GLY A 1 481 ? -9.275 -16.246 20.276 1.00 98.06 481 GLY A CA 1
ATOM 3782 C C . GLY A 1 481 ? -9.398 -14.780 19.846 1.00 98.06 481 GLY A C 1
ATOM 3783 O O . GLY A 1 481 ? -10.226 -14.056 20.400 1.00 98.06 481 GLY A O 1
ATOM 3784 N N . LEU A 1 482 ? -8.570 -14.340 18.896 1.00 98.69 482 LEU A N 1
ATOM 3785 C CA . LEU A 1 482 ? -8.581 -12.989 18.338 1.00 98.69 482 LEU A CA 1
ATOM 3786 C C . LEU A 1 482 ? -9.369 -12.952 17.023 1.00 98.69 482 LEU A C 1
ATOM 3788 O O . LEU A 1 482 ? -9.546 -13.983 16.378 1.00 98.69 482 LEU A O 1
ATOM 3792 N N . TYR A 1 483 ? -9.792 -11.758 16.609 1.00 98.69 483 TYR A N 1
ATOM 3793 C CA . TYR A 1 483 ? -10.374 -11.515 15.282 1.00 98.69 483 TYR A CA 1
ATOM 3794 C C . TYR A 1 483 ? -9.317 -10.976 14.317 1.00 98.69 483 TYR A C 1
ATOM 3796 O O . TYR A 1 483 ? -8.413 -10.248 14.734 1.00 98.69 483 TYR A O 1
ATOM 3804 N N . HIS A 1 484 ? -9.449 -11.282 13.031 1.00 98.62 484 HIS A N 1
ATOM 3805 C CA . HIS A 1 484 ? -8.604 -10.761 11.961 1.00 98.62 484 HIS A CA 1
ATOM 3806 C C . HIS A 1 484 ? -9.307 -9.658 11.164 1.00 98.62 484 HIS A C 1
ATOM 3808 O O . HIS A 1 484 ? -10.462 -9.802 10.774 1.00 98.62 484 HIS A O 1
ATOM 3814 N N . TRP A 1 485 ? -8.585 -8.578 10.867 1.00 97.50 485 TRP A N 1
ATOM 3815 C CA . TRP A 1 485 ? -9.017 -7.519 9.959 1.00 97.50 485 TRP A CA 1
ATOM 3816 C C . TRP A 1 485 ? -8.027 -7.390 8.800 1.00 97.50 485 TRP A C 1
ATOM 3818 O O . TRP A 1 485 ? -6.862 -7.047 9.022 1.00 97.50 485 TRP A O 1
ATOM 3828 N N . LYS A 1 486 ? -8.471 -7.651 7.566 1.00 97.38 486 LYS A N 1
ATOM 3829 C CA . LYS A 1 486 ? -7.650 -7.450 6.367 1.00 97.38 486 LYS A CA 1
ATOM 3830 C C . LYS A 1 486 ? -7.730 -5.999 5.912 1.00 97.38 486 LYS A C 1
ATOM 3832 O O . LYS A 1 486 ? -8.831 -5.495 5.696 1.00 97.38 486 LYS A O 1
ATOM 3837 N N . HIS A 1 487 ? -6.566 -5.391 5.699 1.00 95.31 487 HIS A N 1
ATOM 3838 C CA . HIS A 1 487 ? -6.434 -4.102 5.040 1.00 95.31 487 HIS A CA 1
ATOM 3839 C C . HIS A 1 487 ? -5.663 -4.180 3.725 1.00 95.31 487 HIS A C 1
ATOM 3841 O O . HIS A 1 487 ? -4.613 -4.830 3.669 1.00 95.31 487 HIS A O 1
ATOM 3847 N N . SER A 1 488 ? -6.206 -3.551 2.685 1.00 93.44 488 SER A N 1
ATOM 3848 C CA . SER A 1 488 ? -5.518 -3.260 1.424 1.00 93.44 488 SER A CA 1
ATOM 3849 C C . SER A 1 488 ? -6.233 -2.124 0.712 1.00 93.44 488 SER A C 1
ATOM 3851 O O . SER A 1 488 ? -7.430 -2.240 0.444 1.00 93.44 488 SER A O 1
ATOM 3853 N N . ASP A 1 489 ? -5.481 -1.099 0.336 1.00 89.12 489 ASP A N 1
ATOM 3854 C CA . ASP A 1 489 ? -5.950 -0.048 -0.562 1.00 89.12 489 ASP A CA 1
ATOM 3855 C C . ASP A 1 489 ? -6.303 -0.601 -1.957 1.00 89.12 489 ASP A C 1
ATOM 3857 O O . ASP A 1 489 ? -5.928 -1.725 -2.326 1.00 89.12 489 ASP A O 1
ATOM 3861 N N . GLY A 1 490 ? -7.030 0.206 -2.737 1.00 89.38 490 GLY A N 1
ATOM 3862 C CA . GLY A 1 490 ? -7.375 -0.094 -4.120 1.00 89.38 490 GLY A CA 1
ATOM 3863 C C . GLY A 1 490 ? -8.588 -1.013 -4.297 1.00 89.38 490 GLY A C 1
ATOM 3864 O O . GLY A 1 490 ? -9.407 -1.237 -3.407 1.00 89.38 490 GLY A O 1
ATOM 3865 N N . ASN A 1 491 ? -8.741 -1.537 -5.511 1.00 93.31 491 ASN A N 1
ATOM 3866 C CA . ASN A 1 491 ? -9.868 -2.365 -5.911 1.00 93.31 491 ASN A CA 1
ATOM 3867 C C . ASN A 1 491 ? -9.639 -3.838 -5.553 1.00 93.31 491 ASN A C 1
ATOM 3869 O O . ASN A 1 491 ? -9.038 -4.616 -6.299 1.00 93.31 491 ASN A O 1
ATOM 3873 N N . MET A 1 492 ? -10.214 -4.242 -4.426 1.00 96.06 492 MET A N 1
ATOM 3874 C CA . MET A 1 492 ? -10.070 -5.595 -3.895 1.00 96.06 492 MET A CA 1
ATOM 3875 C C . MET A 1 492 ? -11.119 -6.595 -4.392 1.00 96.06 492 MET A C 1
ATOM 3877 O O . MET A 1 492 ? -11.001 -7.780 -4.067 1.00 96.06 492 MET A O 1
ATOM 3881 N N . TYR A 1 493 ? -12.122 -6.184 -5.188 1.00 97.06 493 TYR A N 1
ATOM 3882 C CA . TYR A 1 493 ? -13.209 -7.075 -5.636 1.00 97.06 493 TYR A CA 1
ATOM 3883 C C . TYR A 1 493 ? -12.729 -8.429 -6.186 1.00 97.06 493 TYR A C 1
ATOM 3885 O O . TYR A 1 493 ? -13.336 -9.438 -5.814 1.00 97.06 493 TYR A O 1
ATOM 3893 N N . PRO A 1 494 ? -11.658 -8.506 -7.008 1.00 96.56 494 PRO A N 1
ATOM 3894 C CA . PRO A 1 494 ? -11.199 -9.784 -7.552 1.00 96.56 494 PRO A CA 1
ATOM 3895 C C . PRO A 1 494 ? -10.635 -10.755 -6.505 1.00 96.56 494 PRO A C 1
ATOM 3897 O O . PRO A 1 494 ? -10.553 -11.948 -6.785 1.00 96.56 494 PRO A O 1
ATOM 3900 N N . LEU A 1 495 ? -10.250 -10.274 -5.316 1.00 97.50 495 LEU A N 1
ATOM 3901 C CA . LEU A 1 495 ? -9.634 -11.088 -4.261 1.00 97.50 495 LEU A CA 1
ATOM 3902 C C . LEU A 1 495 ? -10.560 -11.334 -3.064 1.00 97.50 495 LEU A C 1
ATOM 3904 O O . LEU A 1 495 ? -10.304 -12.256 -2.287 1.00 97.50 495 LEU A O 1
ATOM 3908 N N . LEU A 1 496 ? -11.643 -10.560 -2.902 1.00 97.44 496 LEU A N 1
ATOM 3909 C CA . LEU A 1 496 ? -12.496 -10.623 -1.706 1.00 97.44 496 LEU A CA 1
ATOM 3910 C C . LEU A 1 496 ? -13.041 -12.025 -1.412 1.00 97.44 496 LEU A C 1
ATOM 3912 O O . LEU A 1 496 ? -13.043 -12.437 -0.256 1.00 97.44 496 LEU A O 1
ATOM 3916 N N . ASP A 1 497 ? -13.478 -12.775 -2.429 1.00 97.94 497 ASP A N 1
ATOM 3917 C CA . ASP A 1 497 ? -14.040 -14.117 -2.217 1.00 97.94 497 ASP A CA 1
ATOM 3918 C C . ASP A 1 497 ? -13.022 -15.054 -1.541 1.00 97.94 497 ASP A C 1
ATOM 3920 O O . ASP A 1 497 ? -13.367 -15.753 -0.587 1.00 97.94 497 ASP A O 1
ATOM 3924 N N . SER A 1 498 ? -11.759 -14.995 -1.965 1.00 97.88 498 SER A N 1
ATOM 3925 C CA . SER A 1 498 ? -10.660 -15.790 -1.408 1.00 97.88 498 SER A CA 1
ATOM 3926 C C . SER A 1 498 ? -10.249 -15.344 0.001 1.00 97.88 498 SER A C 1
ATOM 3928 O O . SER A 1 498 ? -10.026 -16.183 0.873 1.00 97.88 498 SER A O 1
ATOM 3930 N N . ILE A 1 499 ? -10.221 -14.030 0.259 1.00 98.06 499 ILE A N 1
ATOM 3931 C CA . ILE A 1 499 ? -9.867 -13.438 1.559 1.00 98.06 499 ILE A CA 1
ATOM 3932 C C . ILE A 1 499 ? -10.924 -13.790 2.607 1.00 98.06 499 ILE A C 1
ATOM 3934 O O . ILE A 1 499 ? -10.593 -14.235 3.707 1.00 98.06 499 ILE A O 1
ATOM 3938 N N . VAL A 1 500 ? -12.203 -13.651 2.249 1.00 98.12 500 VAL A N 1
ATOM 3939 C CA . VAL A 1 500 ? -13.327 -14.031 3.113 1.00 98.12 500 VAL A CA 1
ATOM 3940 C C . VAL A 1 500 ? -13.331 -15.544 3.340 1.00 98.12 500 VAL A C 1
ATOM 3942 O O . VAL A 1 500 ? -13.506 -15.997 4.468 1.00 98.12 500 VAL A O 1
ATOM 3945 N N . ALA A 1 501 ? -13.083 -16.351 2.303 1.00 98.31 501 ALA A N 1
ATOM 3946 C CA . ALA A 1 501 ? -12.985 -17.806 2.441 1.00 98.31 501 ALA A CA 1
ATOM 3947 C C . ALA A 1 501 ? -11.766 -18.267 3.264 1.00 98.31 501 ALA A C 1
ATOM 3949 O O . ALA A 1 501 ? -11.789 -19.358 3.833 1.00 98.31 501 ALA A O 1
ATOM 3950 N N . ALA A 1 502 ? -10.702 -17.465 3.336 1.00 98.19 502 ALA A N 1
ATOM 3951 C CA . ALA A 1 502 ? -9.553 -17.709 4.206 1.00 98.19 502 ALA A CA 1
ATOM 3952 C C . ALA A 1 502 ? -9.827 -17.371 5.684 1.00 98.19 502 ALA A C 1
ATOM 3954 O O . ALA A 1 502 ? -9.006 -17.716 6.530 1.00 98.19 502 ALA A O 1
ATOM 3955 N N . GLY A 1 503 ? -10.981 -16.767 5.993 1.00 97.81 503 GLY A N 1
ATOM 3956 C CA . GLY A 1 503 ? -11.470 -16.563 7.356 1.00 97.81 503 GLY A CA 1
ATOM 3957 C C . GLY A 1 503 ? -11.281 -15.153 7.910 1.00 97.81 503 GLY A C 1
ATOM 3958 O O . GLY A 1 503 ? -11.379 -14.980 9.117 1.00 97.81 503 GLY A O 1
ATOM 3959 N N . SER A 1 504 ? -10.978 -14.149 7.084 1.00 98.19 504 SER A N 1
ATOM 3960 C CA . SER A 1 504 ? -10.894 -12.773 7.593 1.00 98.19 504 SER A CA 1
ATOM 3961 C C . SER A 1 504 ? -12.239 -12.334 8.186 1.00 98.19 504 SER A C 1
ATOM 3963 O O . SER A 1 504 ? -13.270 -12.557 7.556 1.00 98.19 504 SER A O 1
ATOM 3965 N N . ASP A 1 505 ? -12.241 -11.715 9.371 1.00 98.62 505 ASP A N 1
ATOM 3966 C CA . ASP A 1 505 ? -13.467 -11.286 10.065 1.00 98.62 505 ASP A CA 1
ATOM 3967 C C . ASP A 1 505 ? -13.881 -9.854 9.701 1.00 98.62 505 ASP A C 1
ATOM 3969 O O . ASP A 1 505 ? -15.015 -9.447 9.959 1.00 98.62 505 ASP A O 1
ATOM 3973 N N . GLY A 1 506 ? -12.971 -9.072 9.116 1.00 97.75 506 GLY A N 1
ATOM 3974 C CA . GLY A 1 506 ? -13.190 -7.678 8.755 1.00 97.75 506 GLY A CA 1
ATOM 3975 C C . GLY A 1 506 ? -12.435 -7.272 7.494 1.00 97.75 506 GLY A C 1
ATOM 3976 O O . GLY A 1 506 ? -11.303 -7.701 7.281 1.00 97.75 506 GLY A O 1
ATOM 3977 N N . LEU A 1 507 ? -13.058 -6.425 6.675 1.00 97.25 507 LEU A N 1
ATOM 3978 C CA . LEU A 1 507 ? -12.470 -5.842 5.467 1.00 97.25 507 LEU A CA 1
ATOM 3979 C C . LEU A 1 507 ? -12.340 -4.327 5.609 1.00 97.25 507 LEU A C 1
ATOM 3981 O O . LEU A 1 507 ? -13.260 -3.662 6.098 1.00 97.25 507 LEU A O 1
ATOM 3985 N N . ASP A 1 508 ? -11.198 -3.787 5.196 1.00 94.38 508 ASP A N 1
ATOM 3986 C CA . ASP A 1 508 ? -10.924 -2.354 5.172 1.00 94.38 508 ASP A CA 1
ATOM 3987 C C . ASP A 1 508 ? -9.848 -1.978 4.125 1.00 94.38 508 ASP A C 1
ATOM 3989 O O . ASP A 1 508 ? -9.024 -2.814 3.773 1.00 94.38 508 ASP A O 1
ATOM 3993 N N . PRO A 1 509 ? -9.845 -0.731 3.640 1.00 91.25 509 PRO A N 1
ATOM 3994 C CA . PRO A 1 509 ? -11.046 0.073 3.512 1.00 91.25 509 PRO A CA 1
ATOM 3995 C C . PRO A 1 509 ? -11.940 -0.548 2.432 1.00 91.25 509 PRO A C 1
ATOM 3997 O O . PRO A 1 509 ? -11.536 -1.411 1.654 1.00 91.25 509 PRO A O 1
ATOM 4000 N N . ILE A 1 510 ? -13.187 -0.096 2.353 1.00 94.69 510 ILE A N 1
ATOM 4001 C CA . ILE A 1 510 ? -13.924 -0.224 1.094 1.00 94.69 510 ILE A CA 1
ATOM 4002 C C . ILE A 1 510 ? -13.580 1.007 0.273 1.00 94.69 510 ILE A C 1
ATOM 4004 O O . ILE A 1 510 ? -14.230 2.037 0.420 1.00 94.69 510 ILE A O 1
ATOM 4008 N N . ASP A 1 511 ? -12.505 0.923 -0.506 1.00 89.50 511 ASP A N 1
ATOM 4009 C CA . ASP A 1 511 ? -11.883 2.089 -1.133 1.00 89.50 511 ASP A CA 1
ATOM 4010 C C . ASP A 1 511 ? -12.745 2.666 -2.277 1.00 89.50 511 ASP A C 1
ATOM 4012 O O . ASP A 1 511 ? -12.879 2.036 -3.335 1.00 89.50 511 ASP A O 1
ATOM 4016 N N . PRO A 1 512 ? -13.326 3.872 -2.118 1.00 86.38 512 PRO A N 1
ATOM 4017 C CA . PRO A 1 512 ? -14.087 4.509 -3.183 1.00 86.38 512 PRO A CA 1
ATOM 4018 C C . PRO A 1 512 ? -13.198 4.911 -4.372 1.00 86.38 512 PRO A C 1
ATOM 4020 O O . PRO A 1 512 ? -13.688 4.932 -5.501 1.00 86.38 512 PRO A O 1
ATOM 4023 N N . SER A 1 513 ? -11.901 5.168 -4.159 1.00 81.38 513 SER A N 1
ATOM 4024 C CA . SER A 1 513 ? -10.939 5.512 -5.222 1.00 81.38 513 SER A CA 1
ATOM 4025 C C . SER A 1 513 ? -10.693 4.330 -6.158 1.00 81.38 513 SER A C 1
ATOM 4027 O O . SER A 1 513 ? -10.540 4.510 -7.366 1.00 81.38 513 SER A O 1
ATOM 4029 N N . GLY A 1 514 ? -10.743 3.110 -5.611 1.00 83.25 514 GLY A N 1
ATOM 4030 C CA . GLY A 1 514 ? -10.741 1.856 -6.364 1.00 83.25 514 GLY A CA 1
ATOM 4031 C C . GLY A 1 514 ? -12.105 1.462 -6.939 1.00 83.25 514 GLY A C 1
ATOM 4032 O O . GLY A 1 514 ? -12.272 0.349 -7.434 1.00 83.25 514 GLY A O 1
ATOM 4033 N N . GLY A 1 515 ? -13.113 2.336 -6.856 1.00 89.19 515 GLY A N 1
ATOM 4034 C CA . GLY A 1 515 ? -14.468 2.054 -7.330 1.00 89.19 515 GLY A CA 1
ATOM 4035 C C . GLY A 1 515 ? -15.226 1.031 -6.478 1.00 89.19 515 GLY A C 1
ATOM 4036 O O . GLY A 1 515 ? -16.210 0.450 -6.946 1.00 89.19 515 GLY A O 1
ATOM 4037 N N . MET A 1 516 ? -14.789 0.776 -5.240 1.00 94.31 516 MET A N 1
ATOM 4038 C CA . MET A 1 516 ? -15.517 -0.091 -4.321 1.00 94.31 516 MET A CA 1
ATOM 4039 C C . MET A 1 516 ? -16.666 0.665 -3.652 1.00 94.31 516 MET A C 1
ATOM 4041 O O . MET A 1 516 ? -16.541 1.819 -3.251 1.00 94.31 516 MET A O 1
ATOM 4045 N N . GLU A 1 517 ? -17.808 -0.004 -3.498 1.00 94.62 517 GLU A N 1
ATOM 4046 C CA . GLU A 1 517 ? -19.019 0.603 -2.946 1.00 94.62 517 GLU A CA 1
ATOM 4047 C C . GLU A 1 517 ? -19.413 -0.100 -1.645 1.00 94.62 517 GLU A C 1
ATOM 4049 O O . GLU A 1 517 ? -19.685 -1.306 -1.650 1.00 94.62 517 GLU A O 1
ATOM 4054 N N . LEU A 1 518 ? -19.526 0.654 -0.540 1.00 95.31 518 LEU A N 1
ATOM 4055 C CA . LEU A 1 518 ? -19.921 0.121 0.775 1.00 95.31 518 LEU A CA 1
ATOM 4056 C C . LEU A 1 518 ? -21.171 -0.757 0.695 1.00 95.31 518 LEU A C 1
ATOM 4058 O O . LEU A 1 518 ? -21.150 -1.897 1.156 1.00 95.31 518 LEU A O 1
ATOM 4062 N N . LYS A 1 519 ? -22.240 -0.261 0.059 1.00 96.06 519 LYS A N 1
ATOM 4063 C CA . LYS A 1 519 ? -23.516 -0.984 -0.078 1.00 96.06 519 LYS A CA 1
ATOM 4064 C C . LYS A 1 519 ? -23.363 -2.327 -0.804 1.00 96.06 519 LYS A C 1
ATOM 4066 O O . LYS A 1 519 ? -24.046 -3.290 -0.466 1.00 96.06 519 LYS A O 1
ATOM 4071 N N . VAL A 1 520 ? -22.472 -2.404 -1.798 1.00 97.06 520 VAL A N 1
ATOM 4072 C CA . VAL A 1 520 ? -22.261 -3.608 -2.617 1.00 97.06 520 VAL A CA 1
ATOM 4073 C C . VAL A 1 520 ? -21.502 -4.648 -1.805 1.00 97.06 520 VAL A C 1
ATOM 4075 O O . VAL A 1 520 ? -21.925 -5.804 -1.732 1.00 97.06 520 VAL A O 1
ATOM 4078 N N . VAL A 1 521 ? -20.423 -4.234 -1.136 1.00 97.12 521 VAL A N 1
ATOM 4079 C CA . VAL A 1 521 ? -19.650 -5.129 -0.267 1.00 97.12 521 VAL A CA 1
ATOM 4080 C C . VAL A 1 521 ? -20.503 -5.588 0.917 1.00 97.12 521 VAL A C 1
ATOM 4082 O O . VAL A 1 521 ? -20.533 -6.783 1.213 1.00 97.12 521 VAL A O 1
ATOM 4085 N N . LYS A 1 522 ? -21.282 -4.686 1.533 1.00 96.62 522 LYS A N 1
ATOM 4086 C CA . LYS A 1 522 ? -22.222 -5.027 2.609 1.00 96.62 522 LYS A CA 1
ATOM 4087 C C . LYS A 1 522 ? -23.251 -6.052 2.159 1.00 96.62 522 LYS A C 1
ATOM 4089 O O . LYS A 1 522 ? -23.430 -7.050 2.848 1.00 96.62 522 LYS A O 1
ATOM 4094 N N . ALA A 1 523 ? -23.872 -5.860 0.999 1.00 96.81 523 ALA A N 1
ATOM 4095 C CA . ALA A 1 523 ? -24.856 -6.801 0.477 1.00 96.81 523 ALA A CA 1
ATOM 4096 C C . ALA A 1 523 ? -24.261 -8.187 0.160 1.00 96.81 523 ALA A C 1
ATOM 4098 O O . ALA A 1 523 ? -24.940 -9.194 0.346 1.00 96.81 523 ALA A O 1
ATOM 4099 N N . LYS A 1 524 ? -23.009 -8.263 -0.318 1.00 97.19 524 LYS A N 1
ATOM 4100 C CA . LYS A 1 524 ? -22.376 -9.536 -0.721 1.00 97.19 524 LYS A CA 1
ATOM 4101 C C . LYS A 1 524 ? -21.693 -10.282 0.438 1.00 97.19 524 LYS A C 1
ATOM 4103 O O . LYS A 1 524 ? -21.631 -11.518 0.430 1.00 97.19 524 LYS A O 1
ATOM 4108 N N . TYR A 1 525 ? -21.156 -9.558 1.419 1.00 97.00 525 TYR A N 1
ATOM 4109 C CA . TYR A 1 525 ? -20.278 -10.124 2.451 1.00 97.00 525 TYR A CA 1
ATOM 4110 C C . TYR A 1 525 ? -20.659 -9.770 3.889 1.00 97.00 525 TYR A C 1
ATOM 4112 O O . TYR A 1 525 ? -20.131 -10.395 4.802 1.00 97.00 525 TYR A O 1
ATOM 4120 N N . GLY A 1 526 ? -21.579 -8.829 4.113 1.00 94.69 526 GLY A N 1
ATOM 4121 C CA . GLY A 1 526 ? -21.865 -8.252 5.432 1.00 94.69 526 GLY A CA 1
ATOM 4122 C C . GLY A 1 526 ? -22.389 -9.210 6.505 1.00 94.69 526 GLY A C 1
ATOM 4123 O O . GLY A 1 526 ? -22.366 -8.839 7.677 1.00 94.69 526 GLY A O 1
ATOM 4124 N N . ASP A 1 527 ? -22.834 -10.408 6.113 1.00 94.25 527 ASP A N 1
ATOM 4125 C CA . ASP A 1 527 ? -23.241 -11.499 7.016 1.00 94.25 527 ASP A CA 1
ATOM 4126 C C . ASP A 1 527 ? -22.064 -12.395 7.453 1.00 94.25 527 ASP A C 1
ATOM 4128 O O . ASP A 1 527 ? -22.231 -13.270 8.301 1.00 94.25 527 ASP A O 1
ATOM 4132 N N . ARG A 1 528 ? -20.893 -12.229 6.825 1.00 95.50 528 ARG A N 1
ATOM 4133 C CA . ARG A 1 528 ? -19.683 -13.043 7.038 1.00 95.50 528 ARG A CA 1
ATOM 4134 C C . ARG A 1 528 ? -18.493 -12.235 7.533 1.00 95.50 528 ARG A C 1
ATOM 4136 O O . ARG A 1 528 ? -17.620 -12.808 8.168 1.00 95.50 528 ARG A O 1
ATOM 4143 N N . VAL A 1 529 ? -18.430 -10.950 7.186 1.00 97.38 529 VAL A N 1
ATOM 4144 C CA . VAL A 1 529 ? -17.340 -10.051 7.577 1.00 97.38 529 VAL A CA 1
ATOM 4145 C C . VAL A 1 529 ? -17.883 -8.691 7.985 1.00 97.38 529 VAL A C 1
ATOM 4147 O O . VAL A 1 529 ? -18.861 -8.186 7.427 1.00 97.38 529 VAL A O 1
ATOM 4150 N N . ALA A 1 530 ? -17.229 -8.088 8.971 1.00 98.12 530 ALA A N 1
ATOM 4151 C CA . ALA A 1 530 ? -17.389 -6.684 9.278 1.00 98.12 530 ALA A CA 1
ATOM 4152 C C . ALA A 1 530 ? -16.777 -5.828 8.165 1.00 98.12 530 ALA A C 1
ATOM 4154 O O . ALA A 1 530 ? -15.854 -6.235 7.459 1.00 98.12 530 ALA A O 1
ATOM 4155 N N . ILE A 1 531 ? -17.294 -4.617 8.017 1.00 97.06 531 ILE A N 1
ATOM 4156 C CA . ILE A 1 531 ? -16.824 -3.665 7.016 1.00 97.06 531 ILE A CA 1
ATOM 4157 C C . ILE A 1 531 ? -16.419 -2.378 7.720 1.00 97.06 531 ILE A C 1
ATOM 4159 O O . ILE A 1 531 ? -17.088 -1.954 8.664 1.00 97.06 531 ILE A O 1
ATOM 4163 N N . LYS A 1 532 ? -15.334 -1.753 7.266 1.00 96.69 532 LYS A N 1
ATOM 4164 C CA . LYS A 1 532 ? -14.899 -0.442 7.747 1.00 96.69 532 LYS A CA 1
ATOM 4165 C C . LYS A 1 532 ? -14.573 0.498 6.582 1.00 96.69 532 LYS A C 1
ATOM 4167 O O . LYS A 1 532 ? -14.170 0.057 5.507 1.00 96.69 532 LYS A O 1
ATOM 4172 N N . GLY A 1 533 ? -14.839 1.784 6.792 1.00 93.62 533 GLY A N 1
ATOM 4173 C CA . GLY A 1 533 ? -14.748 2.846 5.791 1.00 93.62 533 GLY A CA 1
ATOM 4174 C C . GLY A 1 533 ? -16.007 3.721 5.807 1.00 93.62 533 GLY A C 1
ATOM 4175 O O . GLY A 1 533 ? -16.761 3.665 6.767 1.00 93.62 533 GLY A O 1
ATOM 4176 N N . ASN A 1 534 ? -16.280 4.540 4.797 1.00 91.62 534 ASN A N 1
ATOM 4177 C CA . ASN A 1 534 ? -15.315 4.989 3.798 1.00 91.62 534 ASN A CA 1
ATOM 4178 C C . ASN A 1 534 ? -15.483 6.487 3.467 1.00 91.62 534 ASN A C 1
ATOM 4180 O O . ASN A 1 534 ? -15.447 6.870 2.304 1.00 91.62 534 ASN A O 1
ATOM 4184 N N . VAL A 1 535 ? -15.661 7.329 4.493 1.00 94.75 535 VAL A N 1
ATOM 4185 C CA . VAL A 1 535 ? -15.797 8.792 4.333 1.00 94.75 535 VAL A CA 1
ATOM 4186 C C . VAL A 1 535 ? -14.544 9.376 3.673 1.00 94.75 535 VAL A C 1
ATOM 4188 O O . VAL A 1 535 ? -13.438 9.135 4.148 1.00 94.75 535 VAL A O 1
ATOM 4191 N N . ASP A 1 536 ? -14.694 10.165 2.613 1.00 87.69 536 ASP A N 1
ATOM 4192 C CA . ASP A 1 536 ? -13.570 10.651 1.812 1.00 87.69 536 ASP A CA 1
ATOM 4193 C C . ASP A 1 536 ? -12.607 11.582 2.582 1.00 87.69 536 ASP A C 1
ATOM 4195 O O . ASP A 1 536 ? -12.929 12.724 2.918 1.00 87.69 536 ASP A O 1
ATOM 4199 N N . GLN A 1 537 ? -11.371 11.130 2.807 1.00 83.06 537 GLN A N 1
ATOM 4200 C CA . GLN A 1 537 ? -10.291 11.967 3.348 1.00 83.06 537 GLN A CA 1
ATOM 4201 C C . GLN A 1 537 ? -9.479 12.724 2.295 1.00 83.06 537 GLN A C 1
ATOM 4203 O O . GLN A 1 537 ? -8.684 13.577 2.678 1.00 83.06 537 GLN A O 1
ATOM 4208 N N . THR A 1 538 ? -9.633 12.424 1.003 1.00 74.88 538 THR A N 1
ATOM 4209 C CA . THR A 1 538 ? -8.773 12.966 -0.064 1.00 74.88 538 THR A CA 1
ATOM 4210 C C . THR A 1 538 ? -9.222 14.333 -0.568 1.00 74.88 538 THR A C 1
ATOM 4212 O O . THR A 1 538 ? -8.383 15.132 -0.982 1.00 74.88 538 THR A O 1
ATOM 4215 N N . GLU A 1 539 ? -10.517 14.645 -0.487 1.00 79.44 539 GLU A N 1
ATOM 4216 C CA . GLU A 1 539 ? -11.038 15.977 -0.793 1.00 79.44 539 GLU A CA 1
ATOM 4217 C C . GLU A 1 539 ? -11.969 16.486 0.309 1.00 79.44 539 GLU A C 1
ATOM 4219 O O . GLU A 1 539 ? -11.791 17.605 0.814 1.00 79.44 539 GLU A O 1
ATOM 4224 N N . LEU A 1 540 ? -12.952 15.676 0.713 1.00 84.69 540 LEU A N 1
ATOM 4225 C CA . LEU A 1 540 ? -14.026 16.108 1.600 1.00 84.69 540 LEU A CA 1
ATOM 4226 C C . LEU A 1 540 ? -13.510 16.498 2.990 1.00 84.69 540 LEU A C 1
ATOM 4228 O O . LEU A 1 540 ? -13.803 17.605 3.439 1.00 84.69 540 LEU A O 1
ATOM 4232 N N . LEU A 1 541 ? -12.725 15.656 3.670 1.00 88.69 541 LEU A N 1
ATOM 4233 C CA . LEU A 1 541 ? -12.193 16.005 4.999 1.00 88.69 541 LEU A CA 1
ATOM 4234 C C . LEU A 1 541 ? -11.037 17.016 4.962 1.00 88.69 541 LEU A C 1
ATOM 4236 O O . LEU A 1 541 ? -10.612 17.489 6.015 1.00 88.69 541 LEU A O 1
ATOM 4240 N N . MET A 1 542 ? -10.524 17.375 3.784 1.00 82.56 542 MET A N 1
ATOM 4241 C CA . MET A 1 542 ? -9.498 18.414 3.644 1.00 82.56 542 MET A CA 1
ATOM 4242 C C . MET A 1 542 ? -10.113 19.800 3.426 1.00 82.56 542 MET A C 1
ATOM 4244 O O . MET A 1 542 ? -9.630 20.792 3.976 1.00 82.56 542 MET A O 1
ATOM 4248 N N . TYR A 1 543 ? -11.155 19.879 2.591 1.00 79.62 543 TYR A N 1
ATOM 4249 C CA . TYR A 1 543 ? -11.656 21.148 2.048 1.00 79.62 543 TYR A CA 1
ATOM 4250 C C . TYR A 1 543 ? -13.182 21.234 1.941 1.00 79.62 543 TYR A C 1
ATOM 4252 O O . TYR A 1 543 ? -13.713 22.282 1.559 1.00 79.62 543 TYR A O 1
ATOM 4260 N N . GLY A 1 544 ? -13.891 20.140 2.209 1.00 80.81 544 GLY A N 1
ATOM 4261 C CA . GLY A 1 544 ? -15.328 20.039 2.023 1.00 80.81 544 GLY A CA 1
ATOM 4262 C C . GLY A 1 544 ? -16.122 20.944 2.968 1.00 80.81 544 GLY A C 1
ATOM 4263 O O . GLY A 1 544 ? -15.678 21.249 4.077 1.00 80.81 544 GLY A O 1
ATOM 4264 N N . PRO A 1 545 ? -17.330 21.376 2.568 1.00 87.56 545 PRO A N 1
ATOM 4265 C CA . PRO A 1 545 ? -18.227 22.046 3.496 1.00 87.56 545 PRO A CA 1
ATOM 4266 C C . PRO A 1 545 ? -18.679 21.047 4.583 1.00 87.56 545 PRO A C 1
ATOM 4268 O O . PRO A 1 545 ? -19.031 19.909 4.247 1.00 87.56 545 PRO A O 1
ATOM 4271 N N . PRO A 1 546 ? -18.717 21.437 5.871 1.00 90.50 546 PRO A N 1
ATOM 4272 C CA . PRO A 1 546 ? -19.091 20.542 6.969 1.00 90.50 546 PRO A CA 1
ATOM 4273 C C . PRO A 1 546 ? -20.439 19.829 6.777 1.00 90.50 546 PRO A C 1
ATOM 4275 O O . PRO A 1 546 ? -20.603 18.680 7.175 1.00 90.50 546 PRO A O 1
ATOM 4278 N N . GLU A 1 547 ? -21.407 20.465 6.115 1.00 90.56 547 GLU A N 1
ATOM 4279 C CA . GLU A 1 547 ? -22.713 19.873 5.816 1.00 90.56 547 GLU A CA 1
ATOM 4280 C C . GLU A 1 547 ? -22.613 18.668 4.871 1.00 90.56 547 GLU A C 1
ATOM 4282 O O . GLU A 1 547 ? -23.419 17.741 4.964 1.00 90.56 547 GLU A O 1
ATOM 4287 N N . LYS A 1 548 ? -21.625 18.663 3.966 1.00 91.06 548 LYS A N 1
ATOM 4288 C CA . LYS A 1 548 ? -21.352 17.513 3.097 1.00 91.06 548 LYS A CA 1
ATOM 4289 C C . LYS A 1 548 ? -20.707 16.372 3.871 1.00 91.06 548 LYS A C 1
ATOM 4291 O O . LYS A 1 548 ? -21.111 15.239 3.650 1.00 91.06 548 LYS A O 1
ATOM 4296 N N . VAL A 1 549 ? -19.821 16.671 4.827 1.00 94.25 549 VAL A N 1
ATOM 4297 C CA . VAL A 1 549 ? -19.280 15.660 5.755 1.00 94.25 549 VAL A CA 1
ATOM 4298 C C . VAL A 1 549 ? -20.419 14.984 6.519 1.00 94.25 549 VAL A C 1
ATOM 4300 O O . VAL A 1 549 ? -20.485 13.759 6.577 1.00 94.25 549 VAL A O 1
ATOM 4303 N N . VAL A 1 550 ? -21.366 15.771 7.048 1.00 95.12 550 VAL A N 1
ATOM 4304 C CA . VAL A 1 550 ? -22.545 15.236 7.749 1.00 95.12 550 VAL A CA 1
ATOM 4305 C C . VAL A 1 550 ? -23.355 14.301 6.845 1.00 95.12 550 VAL A C 1
ATOM 4307 O O . VAL A 1 550 ? -23.726 13.203 7.261 1.00 95.12 550 VAL A O 1
ATOM 4310 N N . GLU A 1 551 ? -23.657 14.721 5.615 1.00 94.56 551 GLU A N 1
ATOM 4311 C CA . GLU A 1 551 ? -24.468 13.912 4.700 1.00 94.56 551 GLU A CA 1
ATOM 4312 C C . GLU A 1 551 ? -23.750 12.633 4.254 1.00 94.56 551 GLU A C 1
ATOM 4314 O O . GLU A 1 551 ? -24.386 11.584 4.168 1.00 94.56 551 GLU A O 1
ATOM 4319 N N . GLU A 1 552 ? -22.439 12.689 4.033 1.00 95.50 552 GLU A N 1
ATOM 4320 C CA . GLU A 1 552 ? -21.653 11.520 3.645 1.00 95.50 552 GLU A CA 1
ATOM 4321 C C . GLU A 1 552 ? -21.537 10.500 4.778 1.00 95.50 552 GLU A C 1
ATOM 4323 O O . GLU A 1 552 ? -21.777 9.314 4.561 1.00 95.50 552 GLU A O 1
ATOM 4328 N N . VAL A 1 553 ? -21.301 10.947 6.016 1.00 97.38 553 VAL A N 1
ATOM 4329 C CA . VAL A 1 553 ? -21.345 10.063 7.193 1.00 97.38 553 VAL A CA 1
ATOM 4330 C C . VAL A 1 553 ? -22.709 9.385 7.307 1.00 97.38 553 VAL A C 1
ATOM 4332 O O . VAL A 1 553 ? -22.786 8.170 7.504 1.00 97.38 553 VAL A O 1
ATOM 4335 N N . LYS A 1 554 ? -23.806 10.141 7.151 1.00 96.81 554 LYS A N 1
ATOM 4336 C CA . LYS A 1 554 ? -25.151 9.555 7.161 1.00 96.81 554 LYS A CA 1
ATOM 4337 C C . LYS A 1 554 ? -25.323 8.538 6.028 1.00 96.81 554 LYS A C 1
ATOM 4339 O O . LYS A 1 554 ? -25.905 7.486 6.273 1.00 96.81 554 LYS A O 1
ATOM 4344 N N . GLN A 1 555 ? -24.822 8.819 4.822 1.00 96.38 555 GLN A N 1
ATOM 4345 C CA . GLN A 1 555 ? -24.864 7.888 3.688 1.00 96.38 555 GLN A CA 1
ATOM 4346 C C . GLN A 1 555 ? -24.130 6.587 4.006 1.00 96.38 555 GLN A C 1
ATOM 4348 O O . GLN A 1 555 ? -24.707 5.516 3.834 1.00 96.38 555 GLN A O 1
ATOM 4353 N N . CYS A 1 556 ? -22.926 6.662 4.570 1.00 97.31 556 CYS A N 1
ATOM 4354 C CA . CYS A 1 556 ? -22.172 5.468 4.933 1.00 97.31 556 CYS A CA 1
ATOM 4355 C C . CYS A 1 556 ? -22.902 4.634 6.008 1.00 97.31 556 CYS A C 1
ATOM 4357 O O . CYS A 1 556 ? -22.993 3.411 5.900 1.00 97.31 556 CYS A O 1
ATOM 4359 N N . ILE A 1 557 ? -23.509 5.286 7.013 1.00 97.50 557 ILE A N 1
ATOM 4360 C CA . ILE A 1 557 ? -24.334 4.604 8.029 1.00 97.50 557 ILE A CA 1
ATOM 4361 C C . ILE A 1 557 ? -25.565 3.937 7.395 1.00 97.50 557 ILE A C 1
ATOM 4363 O O . ILE A 1 557 ? -25.898 2.814 7.775 1.00 97.50 557 ILE A O 1
ATOM 4367 N N . ARG A 1 558 ? -26.229 4.577 6.421 1.00 95.81 558 ARG A N 1
ATOM 4368 C CA . ARG A 1 558 ? -27.352 3.969 5.678 1.00 95.81 558 ARG A CA 1
ATOM 4369 C C . ARG A 1 558 ? -26.917 2.722 4.912 1.00 95.81 558 ARG A C 1
ATOM 4371 O O . ARG A 1 558 ? -27.615 1.713 4.958 1.00 95.81 558 ARG A O 1
ATOM 4378 N N . ASP A 1 559 ? -25.785 2.807 4.221 1.00 95.94 559 ASP A N 1
ATOM 4379 C CA . ASP A 1 559 ? -25.327 1.769 3.297 1.00 95.94 559 ASP A CA 1
ATOM 4380 C C . ASP A 1 559 ? -24.770 0.533 4.003 1.00 95.94 559 ASP A C 1
ATOM 4382 O O . ASP A 1 559 ? -24.900 -0.575 3.480 1.00 95.94 559 ASP A O 1
ATOM 4386 N N . ALA A 1 560 ? -24.155 0.705 5.177 1.00 96.56 560 ALA A N 1
ATOM 4387 C CA . ALA A 1 560 ? -23.437 -0.377 5.848 1.00 96.56 560 ALA A CA 1
ATOM 4388 C C . ALA A 1 560 ? -23.868 -0.645 7.299 1.00 96.56 560 ALA A C 1
ATOM 4390 O O . ALA A 1 560 ? -23.633 -1.745 7.799 1.00 96.56 560 ALA A O 1
ATOM 4391 N N . GLY A 1 561 ? -24.519 0.306 7.977 1.00 95.69 561 GLY A N 1
ATOM 4392 C CA . GLY A 1 561 ? -24.864 0.193 9.399 1.00 95.69 561 GLY A CA 1
ATOM 4393 C C . GLY A 1 561 ? -26.048 -0.727 9.707 1.00 95.69 561 GLY A C 1
ATOM 4394 O O . GLY A 1 561 ? -26.133 -1.279 10.799 1.00 95.69 561 GLY A O 1
ATOM 4395 N N . MET A 1 562 ? -26.978 -0.928 8.775 1.00 92.62 562 MET A N 1
ATOM 4396 C CA . MET A 1 562 ? -28.161 -1.757 9.039 1.00 92.62 562 MET A CA 1
ATOM 4397 C C . MET A 1 562 ? -27.774 -3.197 9.420 1.00 92.62 562 MET A C 1
ATOM 4399 O O . MET A 1 562 ? -27.010 -3.850 8.712 1.00 92.62 562 MET A O 1
ATOM 4403 N N . GLY A 1 563 ? -28.310 -3.688 10.544 1.00 90.69 563 GLY A N 1
ATOM 4404 C CA . GLY A 1 563 ? -28.008 -5.022 11.077 1.00 90.69 563 GLY A CA 1
ATOM 4405 C C . GLY A 1 563 ? -26.669 -5.145 11.820 1.00 90.69 563 GLY A C 1
ATOM 4406 O O . GLY A 1 563 ? -26.327 -6.237 12.265 1.00 90.69 563 GLY A O 1
ATOM 4407 N N . GLY A 1 564 ? -25.918 -4.053 12.004 1.00 94.50 564 GLY A N 1
ATOM 4408 C CA . GLY A 1 564 ? -24.590 -4.085 12.621 1.00 94.50 564 GLY A CA 1
ATOM 4409 C C . GLY A 1 564 ? -23.500 -4.473 11.623 1.00 94.50 564 GLY A C 1
ATOM 4410 O O . GLY A 1 564 ? -23.675 -4.350 10.414 1.00 94.50 564 GLY A O 1
ATOM 4411 N N . GLY A 1 565 ? -22.343 -4.935 12.103 1.00 96.81 565 GLY A N 1
ATOM 4412 C CA . GLY A 1 565 ? -21.262 -5.372 11.206 1.00 96.81 565 GLY A CA 1
ATOM 4413 C C . GLY A 1 565 ? -20.553 -4.247 10.440 1.00 96.81 565 GLY A C 1
ATOM 4414 O O . GLY A 1 565 ? -20.021 -4.500 9.361 1.00 96.81 565 GLY A O 1
ATOM 4415 N N . TYR A 1 566 ? -20.568 -3.016 10.959 1.00 98.31 566 TYR A N 1
ATOM 4416 C CA . TYR A 1 566 ? -19.948 -1.857 10.318 1.00 98.31 566 TYR A CA 1
ATOM 4417 C C . TYR A 1 566 ? -19.270 -0.919 11.324 1.00 98.31 566 TYR A C 1
ATOM 4419 O O . TYR A 1 566 ? -19.865 -0.575 12.349 1.00 98.31 566 TYR A O 1
ATOM 4427 N N . VAL A 1 567 ? -18.039 -0.505 11.013 1.00 98.38 567 VAL A N 1
ATOM 4428 C CA . VAL A 1 567 ? -17.296 0.577 11.678 1.00 98.38 567 VAL A CA 1
ATOM 4429 C C . VAL A 1 567 ? -17.240 1.754 10.707 1.00 98.38 567 VAL A C 1
ATOM 4431 O O . VAL A 1 567 ? -16.722 1.612 9.603 1.00 98.38 567 VAL A O 1
ATOM 4434 N N . CYS A 1 568 ? -17.729 2.925 11.107 1.00 98.19 568 CYS A N 1
ATOM 4435 C CA . CYS A 1 568 ? -17.609 4.110 10.260 1.00 98.19 568 CYS A CA 1
ATOM 4436 C C . CYS A 1 568 ? -16.229 4.738 10.457 1.00 98.19 568 CYS A C 1
ATOM 4438 O O . CYS A 1 568 ? -15.855 5.056 11.586 1.00 98.19 568 CYS A O 1
ATOM 4440 N N . SER A 1 569 ? -15.488 4.945 9.375 1.00 96.62 569 SER A N 1
ATOM 4441 C CA . SER A 1 569 ? -14.167 5.586 9.383 1.00 96.62 569 SER A CA 1
ATOM 4442 C C . SER A 1 569 ? -13.945 6.377 8.096 1.00 96.62 569 SER A C 1
ATOM 4444 O O . SER A 1 569 ? -14.793 6.345 7.198 1.00 96.62 569 SER A O 1
ATOM 4446 N N . SER A 1 570 ? -12.809 7.062 7.984 1.00 94.12 570 SER A N 1
ATOM 4447 C CA . SER A 1 570 ? -12.364 7.592 6.701 1.00 94.12 570 SER A CA 1
ATOM 4448 C C . SER A 1 570 ? -12.083 6.450 5.712 1.00 94.12 570 SER A C 1
ATOM 4450 O O . SER A 1 570 ? -11.967 5.284 6.113 1.00 94.12 570 SER A O 1
ATOM 4452 N N . SER A 1 571 ? -12.047 6.750 4.411 1.00 87.12 571 SER A N 1
ATOM 4453 C CA . SER A 1 571 ? -11.715 5.797 3.344 1.00 87.12 571 SER A CA 1
ATOM 4454 C C . SER A 1 571 ? -10.256 5.343 3.350 1.00 87.12 571 SER A C 1
ATOM 4456 O O . SER A 1 571 ? -9.935 4.382 2.668 1.00 87.12 571 SER A O 1
ATOM 4458 N N . ASN A 1 572 ? -9.392 5.983 4.139 1.00 85.56 572 ASN A N 1
ATOM 4459 C CA . ASN A 1 572 ? -8.039 5.553 4.494 1.00 85.56 572 ASN A CA 1
ATOM 4460 C C . ASN A 1 572 ? -7.621 6.275 5.796 1.00 85.56 572 ASN A C 1
ATOM 4462 O O . ASN A 1 572 ? -8.464 6.703 6.579 1.00 85.56 572 ASN A O 1
ATOM 4466 N N . SER A 1 573 ? -6.326 6.422 6.047 1.00 86.88 573 SER A N 1
ATOM 4467 C CA . SER A 1 573 ? -5.737 7.032 7.233 1.00 86.88 573 SER A CA 1
ATOM 4468 C C . SER A 1 573 ? -5.906 8.554 7.272 1.00 86.88 573 SER A C 1
ATOM 4470 O O . SER A 1 573 ? -5.910 9.235 6.244 1.00 86.88 573 SER A O 1
ATOM 4472 N N . ILE A 1 574 ? -5.956 9.115 8.482 1.00 90.25 574 ILE A N 1
ATOM 4473 C CA . ILE A 1 574 ? -6.020 10.562 8.702 1.00 90.25 574 ILE A CA 1
ATOM 4474 C C . ILE A 1 574 ? -4.630 11.161 8.474 1.00 90.25 574 ILE A C 1
ATOM 4476 O O . ILE A 1 574 ? -3.785 11.160 9.369 1.00 90.25 574 ILE A O 1
ATOM 4480 N N . HIS A 1 575 ? -4.384 11.664 7.267 1.00 84.75 575 HIS A N 1
ATOM 4481 C CA . HIS A 1 575 ? -3.116 12.282 6.875 1.00 84.75 575 HIS A CA 1
ATOM 4482 C C . HIS A 1 575 ? -3.067 13.787 7.211 1.00 84.75 575 HIS A C 1
ATOM 4484 O O . HIS A 1 575 ? -4.088 14.419 7.471 1.00 84.75 575 HIS A O 1
ATOM 4490 N N . SER A 1 576 ? -1.882 14.406 7.142 1.00 80.12 576 SER A N 1
ATOM 4491 C CA . SER A 1 576 ? -1.643 15.833 7.473 1.00 80.12 576 SER A CA 1
ATOM 4492 C C . SER A 1 576 ? -2.457 16.859 6.670 1.00 80.12 576 SER A C 1
ATOM 4494 O O . SER A 1 576 ? -2.487 18.039 7.023 1.00 80.12 576 SER A O 1
ATOM 4496 N N . GLY A 1 577 ? -3.094 16.438 5.576 1.00 77.56 577 GLY A N 1
ATOM 4497 C CA . GLY A 1 577 ? -3.968 17.288 4.771 1.00 77.56 577 GLY A CA 1
ATOM 4498 C C . GLY A 1 577 ? -5.373 17.446 5.353 1.00 77.56 577 GLY A C 1
ATOM 4499 O O . GLY A 1 577 ? -6.027 18.443 5.051 1.00 77.56 577 GLY A O 1
ATOM 4500 N N . VAL A 1 578 ? -5.814 16.495 6.183 1.00 85.25 578 VAL A N 1
ATOM 4501 C CA . VAL A 1 578 ? -7.143 16.488 6.802 1.00 85.25 578 VAL A CA 1
ATOM 4502 C C . VAL A 1 578 ? -7.302 17.689 7.731 1.00 85.25 578 VAL A C 1
ATOM 4504 O O . VAL A 1 578 ? -6.425 17.986 8.546 1.00 85.25 578 VAL A O 1
ATOM 4507 N N . ASP A 1 579 ? -8.434 18.384 7.619 1.00 89.81 579 ASP A N 1
ATOM 4508 C CA . ASP A 1 579 ? -8.788 19.473 8.519 1.00 89.81 579 ASP A CA 1
ATOM 4509 C C . ASP A 1 579 ? -9.279 18.903 9.868 1.00 89.81 579 ASP A C 1
ATOM 4511 O O . ASP A 1 579 ? -10.277 18.173 9.904 1.00 89.81 579 ASP A O 1
ATOM 4515 N N . PRO A 1 580 ? -8.618 19.238 10.995 1.00 93.19 580 PRO A N 1
ATOM 4516 C CA . PRO A 1 580 ? -9.021 18.799 12.330 1.00 93.19 580 PRO A CA 1
ATOM 4517 C C . PRO A 1 580 ? -10.490 19.071 12.688 1.00 93.19 580 PRO A C 1
ATOM 4519 O O . PRO A 1 580 ? -11.110 18.263 13.382 1.00 93.19 580 PRO A O 1
ATOM 4522 N N . GLU A 1 581 ? -11.062 20.190 12.232 1.00 92.25 581 GLU A N 1
ATOM 4523 C CA . GLU A 1 581 ? -12.461 20.523 12.511 1.00 92.25 581 GLU A CA 1
ATOM 4524 C C . GLU A 1 581 ? -13.412 19.669 11.665 1.00 92.25 581 GLU A C 1
ATOM 4526 O O . GLU A 1 581 ? -14.431 19.213 12.181 1.00 92.25 581 GLU A O 1
ATOM 4531 N N . LEU A 1 582 ? -13.075 19.374 10.403 1.00 94.31 582 LEU A N 1
ATOM 4532 C CA . LEU A 1 582 ? -13.884 18.479 9.563 1.00 94.31 582 LEU A CA 1
ATOM 4533 C C . LEU A 1 582 ? -13.835 17.034 10.067 1.00 94.31 582 LEU A C 1
ATOM 4535 O O . LEU A 1 582 ? -14.871 16.368 10.115 1.00 94.31 582 LEU A O 1
ATOM 4539 N N . TYR A 1 583 ? -12.672 16.570 10.531 1.00 96.06 583 TYR A N 1
ATOM 4540 C CA . TYR A 1 583 ? -12.574 15.262 11.178 1.00 96.06 583 TYR A CA 1
ATOM 4541 C C . TYR A 1 583 ? -13.422 15.206 12.457 1.00 96.06 583 TYR A C 1
ATOM 4543 O O . TYR A 1 583 ? -14.182 14.263 12.664 1.00 96.06 583 TYR A O 1
ATOM 4551 N N . LYS A 1 584 ? -13.403 16.258 13.282 1.00 95.38 584 LYS A N 1
ATOM 4552 C CA . LYS A 1 584 ? -14.294 16.353 14.447 1.00 95.38 584 LYS A CA 1
ATOM 4553 C C . LYS A 1 584 ? -15.779 16.302 14.055 1.00 95.38 584 LYS A C 1
ATOM 4555 O O . LYS A 1 584 ? -16.543 15.589 14.703 1.00 95.38 584 LYS A O 1
ATOM 4560 N N . VAL A 1 585 ? -16.184 17.009 12.995 1.00 96.31 585 VAL A N 1
ATOM 4561 C CA . VAL A 1 585 ? -17.559 16.967 12.458 1.00 96.31 585 VAL A CA 1
ATOM 4562 C C . VAL A 1 585 ? -17.954 15.549 12.053 1.00 96.31 585 VAL A C 1
ATOM 4564 O O . VAL A 1 585 ? -19.066 15.114 12.362 1.00 96.31 585 VAL A O 1
ATOM 4567 N N . MET A 1 586 ? -17.051 14.806 11.413 1.00 97.56 586 MET A N 1
ATOM 4568 C CA . MET A 1 586 ? -17.271 13.402 11.075 1.00 97.56 586 MET A CA 1
ATOM 4569 C C . MET A 1 586 ? -17.545 12.564 12.335 1.00 97.56 586 MET A C 1
ATOM 4571 O O . MET A 1 586 ? -18.587 11.912 12.410 1.00 97.56 586 MET A O 1
ATOM 4575 N N . VAL A 1 587 ? -16.677 12.638 13.352 1.00 96.94 587 VAL A N 1
ATOM 4576 C CA . VAL A 1 587 ? -16.828 11.876 14.610 1.00 96.94 587 VAL A CA 1
ATOM 4577 C C . VAL A 1 587 ? -18.132 12.216 15.334 1.00 96.94 587 VAL A C 1
ATOM 4579 O O . VAL A 1 587 ? -18.895 11.323 15.710 1.00 96.94 587 VAL A O 1
ATOM 4582 N N . GLU A 1 588 ? -18.437 13.505 15.497 1.00 95.62 588 GLU A N 1
ATOM 4583 C CA . GLU A 1 588 ? -19.676 13.953 16.143 1.00 95.62 588 GLU A CA 1
ATOM 4584 C C . GLU A 1 588 ? -20.920 13.471 15.382 1.00 95.62 588 GLU A C 1
ATOM 4586 O O . GLU A 1 588 ? -21.901 13.039 15.995 1.00 95.62 588 GLU A O 1
ATOM 4591 N N . THR A 1 589 ? -20.872 13.476 14.047 1.00 96.56 589 THR A N 1
ATOM 4592 C CA . THR A 1 589 ? -21.969 12.966 13.216 1.00 96.56 589 THR A CA 1
ATOM 4593 C C . THR A 1 589 ? -22.165 11.465 13.412 1.00 96.56 589 THR A C 1
ATOM 4595 O O . THR A 1 589 ? -23.306 11.032 13.594 1.00 96.56 589 THR A O 1
ATOM 4598 N N . ILE A 1 590 ? -21.086 10.674 13.459 1.00 96.88 590 ILE A N 1
ATOM 4599 C CA . ILE A 1 590 ? -21.164 9.231 13.738 1.00 96.88 590 ILE A CA 1
ATOM 4600 C C . ILE A 1 590 ? -21.829 8.994 15.098 1.00 96.88 590 ILE A C 1
ATOM 4602 O O . ILE A 1 590 ? -22.761 8.195 15.209 1.00 96.88 590 ILE A O 1
ATOM 4606 N N . HIS A 1 591 ? -21.416 9.734 16.129 1.00 94.12 591 HIS A N 1
ATOM 4607 C CA . HIS A 1 591 ? -21.974 9.597 17.474 1.00 94.12 591 HIS A CA 1
ATOM 4608 C C . HIS A 1 591 ? -23.458 9.965 17.555 1.00 94.12 591 HIS A C 1
ATOM 4610 O O . HIS A 1 591 ? -24.200 9.312 18.291 1.00 94.12 591 HIS A O 1
ATOM 4616 N N . TYR A 1 592 ? -23.918 10.984 16.825 1.00 92.19 592 TYR A N 1
ATOM 4617 C CA . TYR A 1 592 ? -25.319 11.406 16.879 1.00 92.19 592 TYR A CA 1
ATOM 4618 C C . TYR A 1 592 ? -26.253 10.573 16.003 1.00 92.19 592 TYR A C 1
ATOM 4620 O O . TYR A 1 592 ? -27.357 10.257 16.448 1.00 92.19 592 TYR A O 1
ATOM 4628 N N . TYR A 1 593 ? -25.829 10.220 14.790 1.00 94.25 593 TYR A N 1
ATOM 4629 C CA . TYR A 1 593 ? -26.685 9.565 13.795 1.00 94.25 593 TYR A CA 1
ATOM 4630 C C . TYR A 1 593 ? -26.504 8.042 13.739 1.00 94.25 593 TYR A C 1
ATOM 4632 O O . TYR A 1 593 ? -27.357 7.350 13.191 1.00 94.25 593 TYR A O 1
ATOM 4640 N N . GLY A 1 594 ? -25.441 7.501 14.339 1.00 94.94 594 GLY A N 1
ATOM 4641 C CA . GLY A 1 594 ? -25.160 6.065 14.383 1.00 94.94 594 GLY A CA 1
ATOM 4642 C C . GLY A 1 594 ? -25.785 5.313 15.561 1.00 94.94 594 GLY A C 1
ATOM 4643 O O . GLY A 1 594 ? -25.342 4.209 15.849 1.00 94.94 594 GLY A O 1
ATOM 4644 N N . GLN A 1 595 ? -26.746 5.886 16.290 1.00 94.31 595 GLN A N 1
ATOM 4645 C CA . GLN A 1 595 ? -27.359 5.256 17.472 1.00 94.31 595 GLN A CA 1
ATOM 4646 C C . GLN A 1 595 ? -28.342 4.144 17.076 1.00 94.31 595 GLN A C 1
ATOM 4648 O O . GLN A 1 595 ? -29.197 4.371 16.223 1.00 94.31 595 GLN A O 1
ATOM 4653 N N . TYR A 1 596 ? -28.269 2.974 17.720 1.00 93.44 596 TYR A N 1
ATOM 4654 C CA . TYR A 1 596 ? -29.188 1.859 17.464 1.00 93.44 596 TYR A CA 1
ATOM 4655 C C . TYR A 1 596 ? -30.412 1.863 18.403 1.00 93.44 596 TYR A C 1
ATOM 4657 O O . TYR A 1 596 ? -30.267 2.121 19.606 1.00 93.44 596 TYR A O 1
ATOM 4665 N N . PRO A 1 597 ? -31.604 1.473 17.902 1.00 92.94 597 PRO A N 1
ATOM 4666 C CA . PRO A 1 597 ? -31.882 1.112 16.505 1.00 92.94 597 PRO A CA 1
ATOM 4667 C C . PRO A 1 597 ? -31.764 2.329 15.571 1.00 92.94 597 PRO A C 1
ATOM 4669 O O . PRO A 1 597 ? -32.178 3.426 15.943 1.00 92.94 597 PRO A O 1
ATOM 4672 N N . LEU A 1 598 ? -31.180 2.123 14.384 1.00 92.81 598 LEU A N 1
ATOM 4673 C CA . LEU A 1 598 ? -30.928 3.205 13.428 1.00 92.81 598 LEU A CA 1
ATOM 4674 C C . LEU A 1 598 ? -32.249 3.830 12.961 1.00 92.81 598 LEU A C 1
ATOM 4676 O O . LEU A 1 598 ? -33.193 3.128 12.597 1.00 92.81 598 LEU A O 1
ATOM 4680 N N . ASP A 1 599 ? -32.298 5.160 12.945 1.00 90.88 599 ASP A N 1
ATOM 4681 C CA . ASP A 1 599 ? -33.455 5.924 12.485 1.00 90.88 599 ASP A CA 1
ATOM 4682 C C . ASP A 1 599 ? -33.284 6.294 11.005 1.00 90.88 599 ASP A C 1
ATOM 4684 O O . ASP A 1 599 ? -32.552 7.221 10.648 1.00 90.88 599 ASP A O 1
ATOM 4688 N N . LEU A 1 600 ? -33.958 5.548 10.128 1.00 87.75 600 LEU A N 1
ATOM 4689 C CA . LEU A 1 600 ? -33.872 5.742 8.679 1.00 87.75 600 LEU A CA 1
ATOM 4690 C C . LEU A 1 600 ? -34.475 7.073 8.202 1.00 87.75 600 LEU A C 1
ATOM 4692 O O . LEU A 1 600 ? -34.070 7.564 7.150 1.00 87.75 600 LEU A O 1
ATOM 4696 N N . GLU A 1 601 ? -35.405 7.674 8.952 1.00 87.94 601 GLU A N 1
ATOM 4697 C CA . GLU A 1 601 ? -35.954 8.992 8.613 1.00 87.94 601 GLU A CA 1
ATOM 4698 C C . GLU A 1 601 ? -34.926 10.087 8.905 1.00 87.94 601 GLU A C 1
ATOM 4700 O O . GLU A 1 601 ? -34.692 10.955 8.064 1.00 87.94 601 GLU A O 1
ATOM 4705 N N . LEU A 1 602 ? -34.252 10.015 10.060 1.00 87.50 602 LEU A N 1
ATOM 4706 C CA . LEU A 1 602 ? -33.153 10.929 10.397 1.00 87.50 602 LEU A CA 1
ATOM 4707 C C . LEU A 1 602 ? -31.964 10.762 9.462 1.00 87.50 602 LEU A C 1
ATOM 4709 O O . LEU A 1 602 ? -31.300 11.738 9.104 1.00 87.50 602 LEU A O 1
ATOM 4713 N N . LEU A 1 603 ? -31.695 9.521 9.072 1.00 90.50 603 LEU A N 1
ATOM 4714 C CA . LEU A 1 603 ? -30.660 9.221 8.114 1.00 90.50 603 LEU A CA 1
ATOM 4715 C C . LEU A 1 603 ? -31.067 9.607 6.697 1.00 90.50 603 LEU A C 1
ATOM 4717 O O . LEU A 1 603 ? -30.164 9.696 5.897 1.00 90.50 603 LEU A O 1
ATOM 4721 N N . ALA A 1 604 ? -32.319 9.890 6.337 1.00 86.94 604 ALA A N 1
ATOM 4722 C CA . ALA A 1 604 ? -32.672 10.189 4.946 1.00 86.94 604 ALA A CA 1
ATOM 4723 C C . ALA A 1 604 ? -31.859 11.372 4.354 1.00 86.94 604 ALA A C 1
ATOM 4725 O O . ALA A 1 604 ? -31.497 12.305 5.090 1.00 86.94 604 ALA A O 1
ATOM 4726 N N . PRO A 1 605 ? -31.555 11.358 3.039 1.00 80.88 605 PRO A N 1
ATOM 4727 C CA . PRO A 1 605 ? -30.827 12.446 2.392 1.00 80.88 605 PRO A CA 1
ATOM 4728 C C . PRO A 1 605 ? -31.542 13.788 2.557 1.00 80.88 605 PRO A C 1
ATOM 4730 O O . PRO A 1 605 ? -32.766 13.868 2.422 1.00 80.88 605 PRO A O 1
ATOM 4733 N N . SER A 1 606 ? -30.789 14.863 2.807 1.00 69.69 606 SER A N 1
ATOM 4734 C CA . SER A 1 606 ? -31.385 16.203 2.865 1.00 69.69 606 SER A CA 1
ATOM 4735 C C . SER A 1 606 ? -31.985 16.609 1.503 1.00 69.69 606 SER A C 1
ATOM 4737 O O . SER A 1 606 ? -31.273 16.584 0.491 1.00 69.69 606 SER A O 1
ATOM 4739 N N . PRO A 1 607 ? -33.253 17.069 1.444 1.00 55.34 607 PRO A N 1
ATOM 4740 C CA . PRO A 1 607 ? -33.901 17.476 0.192 1.00 55.34 607 PRO A CA 1
ATOM 4741 C C . PRO A 1 607 ? -33.212 18.663 -0.507 1.00 55.34 607 PRO A C 1
ATOM 4743 O O . PRO A 1 607 ? -33.438 18.887 -1.692 1.00 55.34 607 PRO A O 1
ATOM 4746 N N . ILE A 1 608 ? -32.336 19.398 0.190 1.00 51.03 608 ILE A N 1
ATOM 4747 C CA . ILE A 1 608 ? -31.580 20.539 -0.357 1.00 51.03 608 ILE A CA 1
ATOM 4748 C C . ILE A 1 608 ? -30.433 20.083 -1.283 1.00 51.03 608 ILE A C 1
ATOM 4750 O O . ILE A 1 608 ? -30.031 20.832 -2.170 1.00 51.03 608 ILE A O 1
ATOM 4754 N N . LEU A 1 609 ? -29.929 18.851 -1.140 1.00 45.78 609 LEU A N 1
ATOM 4755 C CA . LEU A 1 609 ? -28.818 18.333 -1.953 1.00 45.78 609 LEU A CA 1
ATOM 4756 C C . LEU A 1 609 ? -29.256 17.449 -3.124 1.00 45.78 609 LEU A C 1
ATOM 4758 O O . LEU A 1 609 ? -28.502 17.324 -4.086 1.00 45.78 609 LEU A O 1
ATOM 4762 N N . ALA A 1 610 ? -30.481 16.916 -3.106 1.00 40.16 610 ALA A N 1
ATOM 4763 C CA . ALA A 1 610 ? -31.045 16.170 -4.236 1.00 40.16 610 ALA A CA 1
ATOM 4764 C C . ALA A 1 610 ? -31.197 17.031 -5.511 1.00 40.16 610 ALA A C 1
ATOM 4766 O O . ALA A 1 610 ? -31.243 16.498 -6.613 1.00 40.16 610 ALA A O 1
ATOM 4767 N N . ALA A 1 611 ? -31.233 18.362 -5.369 1.00 35.88 611 ALA A N 1
ATOM 4768 C CA . ALA A 1 611 ? -31.343 19.314 -6.476 1.00 35.88 611 ALA A CA 1
ATOM 4769 C C . ALA A 1 611 ? -29.991 19.784 -7.055 1.00 35.88 611 ALA A C 1
ATOM 4771 O O . ALA A 1 611 ? -29.982 20.502 -8.048 1.00 35.88 611 ALA A O 1
ATOM 4772 N N . ALA A 1 612 ? -28.855 19.408 -6.453 1.00 33.91 612 ALA A N 1
ATOM 4773 C CA . ALA A 1 612 ? -27.519 19.836 -6.891 1.00 33.91 612 ALA A CA 1
ATOM 4774 C C . ALA A 1 612 ? -26.773 18.778 -7.732 1.00 33.91 612 ALA A C 1
ATOM 4776 O O . ALA A 1 612 ? -25.597 18.962 -8.035 1.00 33.91 612 ALA A O 1
ATOM 4777 N N . GLY A 1 613 ? -27.440 17.670 -8.073 1.00 31.36 613 GLY A N 1
ATOM 4778 C CA . GLY A 1 613 ? -26.880 16.540 -8.824 1.00 31.36 613 GLY A CA 1
ATOM 4779 C C . GLY A 1 613 ? -27.564 16.262 -10.167 1.00 31.36 613 GLY A C 1
ATOM 4780 O O . GLY A 1 613 ? -27.532 15.119 -10.613 1.00 31.36 613 GLY A O 1
ATOM 4781 N N . SER A 1 614 ? -28.216 17.262 -10.775 1.00 28.92 614 SER A N 1
ATOM 4782 C CA . SER A 1 614 ? -28.772 17.184 -12.139 1.00 28.92 614 SER A CA 1
ATOM 4783 C C . SER A 1 614 ? -27.880 17.866 -13.163 1.00 28.92 614 SER A C 1
ATOM 4785 O O . SER A 1 614 ? -27.571 19.057 -12.912 1.00 28.92 614 SER A O 1
#

Solvent-accessible surface area (backbone atoms only — not comparable to full-atom values): 32191 Å² total; per-residue (Å²): 130,86,75,51,78,63,58,45,34,54,51,36,19,49,23,23,56,73,25,34,35,66,56,19,40,54,42,48,52,49,35,48,74,74,64,50,50,57,63,54,52,42,65,71,12,46,46,54,20,54,55,47,46,40,53,35,35,75,74,64,79,37,38,54,32,52,52,48,29,16,28,50,6,32,40,46,30,47,64,67,31,48,67,55,28,54,75,71,69,53,70,63,78,43,34,39,32,37,33,17,35,43,80,26,73,71,47,69,68,52,51,48,30,47,50,39,27,46,37,68,44,35,44,76,44,76,69,53,55,42,36,48,60,68,59,52,54,51,49,43,71,73,67,61,33,52,32,40,39,42,30,32,61,46,75,80,31,46,68,40,55,36,54,41,47,52,49,28,49,78,70,73,44,50,91,68,34,44,36,35,37,30,30,83,71,56,45,62,68,55,34,46,65,48,66,31,38,28,62,29,88,42,39,58,51,41,34,52,48,51,55,38,44,65,77,30,72,88,72,39,90,65,56,50,69,85,60,93,77,63,79,81,77,81,87,67,78,86,85,68,80,85,81,74,77,84,75,76,95,71,78,74,80,61,48,76,85,62,49,37,27,54,24,52,52,26,15,58,68,46,30,65,38,31,40,51,35,36,50,71,86,42,72,27,69,65,40,34,22,65,72,44,75,69,48,45,69,68,50,37,40,64,75,66,65,39,20,46,45,74,40,42,69,53,73,64,69,45,78,78,50,99,51,34,29,38,36,64,72,51,28,33,23,39,51,53,92,84,67,58,71,41,60,40,49,97,52,26,59,32,87,46,64,73,37,52,72,75,55,60,75,58,75,62,82,49,67,68,27,46,49,62,39,52,53,51,32,75,75,34,56,94,42,34,30,34,30,36,55,43,66,56,62,47,53,55,38,30,39,33,37,6,58,72,52,38,36,34,24,63,73,78,39,43,68,52,51,48,55,44,30,51,52,48,41,59,44,49,45,51,39,47,55,59,45,38,80,64,59,50,47,34,39,35,26,64,33,70,56,28,40,51,87,25,54,48,49,53,62,69,53,42,59,70,70,37,45,65,58,44,25,54,47,41,53,47,42,46,74,61,74,29,45,38,30,44,30,32,53,22,16,51,75,86,48,45,69,59,48,50,71,38,57,37,28,25,45,26,39,38,16,58,83,18,69,38,50,56,45,58,53,34,74,76,40,32,92,71,26,18,41,32,24,46,42,55,52,88,50,50,28,42,71,45,60,64,70,55,46,42,52,47,51,34,49,48,44,67,44,34,39,70,71,21,9,29,34,51,27,45,28,60,60,49,48,76,60,38,31,57,67,44,50,49,46,42,53,54,36,41,66,68,67,32,35,19,72,70,53,65,75,81,45,46,81,62,78,81,57,71,73,76,76,121

pLDDT: mean 89.0, std 12.4, range [28.92, 98.81]

Foldseek 3Di:
DLDDLVSLQVQLLVCLQQLPQVSNLVSLVSNVVVPHALCCSLPVHQLVSLLVNLVCVVVVNDFLLSNLSSLNSLLSSCVVSVVRCVVVVNDFLWEEEEEEAAQAQDCLQVVLLVSSQVSNRYHYHYPHYNDYLVNVLVVCVVPVTQEYEYEHADLVRLVRLLVSLVSCVVSVNNVSHAYEYEYFLDDLLSCLLSPHQAYDPHSSVSNVQVSCCSVPVPNRPRGRDRDPPSPDDPLDAPPDPQDDQDFDPDDDPFDDADFLQVQVVCLLQLAAHQFFAADADDAQPVLVCVQQVHDDPVSVCVVLVHQEDEDEFDWDWDDPDPQWIQTLQRFIWGAGPSRDTHTDQVRAQDADPVSLVVGADHDLPPCNGCPRLLVCCVVQFPRHAYEYEDAAQAPQLCRRNPPSRLSNCLPVPLVSSLSSSVRRLVSRLSNLLVSLVSRHAEYEHAHAQAGLQEGSRDLVSCLPRGLVSRLVSQVSCVVSVHAYAYDHDAAHVSPVVSNLVSQHSEYDALAVSSVGDLLVCCVPPLNRHAYEDAAEQSDCQQRNDLVVLLLVLLVNCVRHVPSRRYHYYHNHHHHPSGDSSSVSSNSVSSVNQRGPPGDVVVSDHDPVCVVVPD